Protein AF-A0A0L7LJF1-F1 (afdb_monomer_lite)

Foldseek 3Di:
DQPDDFQVVQLVLVLCLVCLPVVNVQLLVVQLQVLVVLLVVLCVVVVVVDVDDQLLLSLLLSQLQSLCCFALVDRQCCSPPPNVPRPLSVLLCQLPPDDVVLVVLVVCCVVPVPVSVVVVHDNHDVVLLVVLLCSLVVSCVVVVLAADPSSHNSSSLSCCVPVDQWGKGAGPCCVVVVDGDMDIDGNDSSNSSVVVSVSSNVRRNQSSVLSSLLVVVCVVVVVLVVVQVVQVVVVCVVVVNDDHPCCVVSRQSSVLSSQLSCLQPQVDQKDKDFACAWDADPVRDIDHGGDMDIGGLNCLSQPCVQPPVSNDRDSVCRGPPNVVSGDPPSRQSQHDDPSGNSNCVQVCVQCVCQCVCVVVVFAEDRADGQAKQQNCVVVVNDDPVVSVVVRCVVCVVDQKGWTDGRRHIDIGGDNPVVVCCCVPVVVVVNVDDPPRVNCVVPPPD

Structure (mmCIF, N/CA/C/O backbone):
data_AF-A0A0L7LJF1-F1
#
_entry.id   AF-A0A0L7LJF1-F1
#
loop_
_atom_site.group_PDB
_atom_site.id
_atom_site.type_symbol
_atom_site.label_atom_id
_atom_site.label_alt_id
_atom_site.label_comp_id
_atom_site.label_asym_id
_atom_site.label_entity_id
_atom_site.label_seq_id
_atom_site.pdbx_PDB_ins_code
_atom_site.Cartn_x
_atom_site.Cartn_y
_atom_site.Cartn_z
_atom_site.occupancy
_atom_site.B_iso_or_equiv
_atom_site.auth_seq_id
_atom_site.auth_comp_id
_atom_site.auth_asym_id
_atom_site.auth_atom_id
_atom_site.pdbx_PDB_model_num
ATOM 1 N N . MET A 1 1 ? 1.831 4.724 14.126 1.00 77.75 1 MET A N 1
ATOM 2 C CA . MET A 1 1 ? 0.663 4.077 13.488 1.00 77.75 1 MET A CA 1
ATOM 3 C C . MET A 1 1 ? 0.566 2.578 13.785 1.00 77.75 1 MET A C 1
ATOM 5 O O . MET A 1 1 ? -0.379 2.196 14.455 1.00 77.75 1 MET A O 1
ATOM 9 N N . PHE A 1 2 ? 1.486 1.717 13.327 1.00 75.62 2 PHE A N 1
ATOM 10 C CA . PHE A 1 2 ? 1.276 0.253 13.343 1.00 75.62 2 PHE A CA 1
ATOM 11 C C . PHE A 1 2 ? 1.188 -0.404 14.729 1.00 75.62 2 PHE A C 1
ATOM 13 O O . PHE A 1 2 ? 0.336 -1.263 14.937 1.00 75.62 2 PHE A O 1
ATOM 20 N N . PHE A 1 3 ? 2.010 0.032 15.686 1.00 80.12 3 PHE A N 1
ATOM 21 C CA . PHE A 1 3 ? 2.054 -0.554 17.037 1.00 80.12 3 PHE A CA 1
ATOM 22 C C . PHE A 1 3 ? 1.183 0.179 18.061 1.00 80.12 3 PHE A C 1
ATOM 24 O O . PHE A 1 3 ? 1.100 -0.228 19.216 1.00 80.12 3 PHE A O 1
ATOM 31 N N . ALA A 1 4 ? 0.526 1.267 17.654 1.00 86.62 4 ALA A N 1
ATOM 32 C CA . ALA A 1 4 ? -0.422 1.950 18.520 1.00 86.62 4 ALA A CA 1
ATOM 33 C C . ALA A 1 4 ? -1.680 1.083 18.714 1.00 86.62 4 ALA A C 1
ATOM 35 O O . ALA A 1 4 ? -2.064 0.304 17.836 1.00 86.62 4 ALA A O 1
ATOM 36 N N . HIS A 1 5 ? -2.363 1.259 19.841 1.00 87.75 5 HIS A N 1
ATOM 37 C CA . HIS A 1 5 ? -3.648 0.630 20.145 1.00 87.75 5 HIS A CA 1
ATOM 38 C C . HIS A 1 5 ? -4.641 1.681 20.653 1.00 87.75 5 HIS A C 1
ATOM 40 O O . HIS A 1 5 ? -4.250 2.814 20.942 1.00 87.75 5 HIS A O 1
ATOM 46 N N . GLY A 1 6 ? -5.922 1.312 20.717 1.00 90.62 6 GLY A N 1
ATOM 47 C CA . GLY A 1 6 ? -6.972 2.190 21.232 1.00 90.62 6 GLY A CA 1
ATOM 48 C C . GLY A 1 6 ? -7.062 3.531 20.496 1.00 90.62 6 GLY A C 1
ATOM 49 O O . GLY A 1 6 ? -6.805 3.623 19.291 1.00 90.62 6 GLY A O 1
ATOM 50 N N . ASP A 1 7 ? -7.413 4.568 21.248 1.00 92.81 7 ASP A N 1
ATOM 51 C CA . ASP A 1 7 ? -7.606 5.934 20.754 1.00 92.81 7 ASP A CA 1
ATOM 52 C C . ASP A 1 7 ? -6.354 6.489 20.069 1.00 92.81 7 ASP A C 1
ATOM 54 O O . ASP A 1 7 ? -6.448 7.044 18.976 1.00 92.81 7 ASP A O 1
ATOM 58 N N . LYS A 1 8 ? -5.160 6.219 20.615 1.00 92.12 8 LYS A N 1
ATOM 59 C CA . LYS A 1 8 ? -3.886 6.639 20.008 1.00 92.12 8 LYS A CA 1
ATOM 60 C C . LYS A 1 8 ? -3.734 6.128 18.575 1.00 92.12 8 LYS A C 1
ATOM 62 O O . LYS A 1 8 ? -3.279 6.861 17.701 1.00 92.12 8 LYS A O 1
ATOM 67 N N . TRP A 1 9 ? -4.110 4.874 18.309 1.00 92.12 9 TRP A N 1
ATOM 68 C CA . TRP A 1 9 ? -4.086 4.337 16.946 1.00 92.12 9 TRP A CA 1
ATOM 69 C C . TRP A 1 9 ? -5.087 5.049 16.039 1.00 92.12 9 TRP A C 1
ATOM 71 O O . TRP A 1 9 ? -4.730 5.409 14.917 1.00 92.12 9 TRP A O 1
ATOM 81 N N . ARG A 1 10 ? -6.318 5.251 16.520 1.00 89.38 10 ARG A N 1
ATOM 82 C CA . ARG A 1 10 ? -7.398 5.835 15.722 1.00 89.38 10 ARG A CA 1
ATOM 83 C C . ARG A 1 10 ? -7.093 7.278 15.332 1.00 89.38 10 ARG A C 1
ATOM 85 O O . ARG A 1 10 ? -7.165 7.589 14.146 1.00 89.38 10 ARG A O 1
ATOM 92 N N . ILE A 1 11 ? -6.653 8.100 16.284 1.00 90.88 11 ILE A N 1
ATOM 93 C CA . ILE A 1 11 ? -6.269 9.499 16.050 1.00 90.88 11 ILE A CA 1
ATOM 94 C C . ILE A 1 11 ? -5.137 9.576 15.018 1.00 90.88 11 ILE A C 1
ATOM 96 O O . ILE A 1 11 ? -5.260 10.265 14.007 1.00 90.88 11 ILE A O 1
ATOM 100 N N . VAL A 1 12 ? -4.054 8.813 15.217 1.00 89.50 12 VAL A N 1
ATOM 101 C CA . VAL A 1 12 ? -2.908 8.804 14.291 1.00 89.50 12 VAL A CA 1
ATOM 102 C C . VAL A 1 12 ? -3.319 8.309 12.901 1.00 89.50 12 VAL A C 1
ATOM 104 O O . VAL A 1 12 ? -2.893 8.869 11.894 1.00 89.50 12 VAL A O 1
ATOM 107 N N . ARG A 1 13 ? -4.166 7.274 12.810 1.00 87.62 13 ARG A N 1
ATOM 108 C CA . ARG A 1 13 ? -4.656 6.753 11.526 1.00 87.62 13 ARG A CA 1
ATOM 109 C C . ARG A 1 13 ? -5.503 7.784 10.782 1.00 87.62 13 ARG A C 1
ATOM 111 O O . ARG A 1 13 ? -5.317 7.941 9.576 1.00 87.62 13 ARG A O 1
ATOM 118 N N . GLN A 1 14 ? -6.406 8.471 11.476 1.00 86.38 14 GLN A N 1
ATOM 119 C CA . GLN A 1 14 ? -7.273 9.487 10.878 1.00 86.38 14 GLN A CA 1
ATOM 120 C C . GLN A 1 14 ? -6.470 10.680 10.359 1.00 86.38 14 GLN A C 1
ATOM 122 O O . GLN A 1 14 ? -6.661 11.071 9.214 1.00 86.38 14 GLN A O 1
ATOM 127 N N . ASN A 1 15 ? -5.508 11.176 11.139 1.00 86.38 15 ASN A N 1
ATOM 128 C CA . ASN A 1 15 ? -4.699 12.337 10.762 1.00 86.38 15 ASN A CA 1
ATOM 129 C C . ASN A 1 15 ? -3.681 12.043 9.644 1.00 86.38 15 ASN A C 1
ATOM 131 O O . ASN A 1 15 ? -3.323 12.937 8.885 1.00 86.38 15 ASN A O 1
ATOM 135 N N . LEU A 1 16 ? -3.250 10.786 9.480 1.00 85.31 16 LEU A N 1
ATOM 136 C CA . LEU A 1 16 ? -2.343 10.386 8.393 1.00 85.31 16 LEU A CA 1
ATOM 137 C C . LEU A 1 16 ? -3.064 9.957 7.105 1.00 85.31 16 LEU A C 1
ATOM 139 O O . LEU A 1 16 ? -2.449 9.922 6.043 1.00 85.31 16 LEU A O 1
ATOM 143 N N . THR A 1 17 ? -4.356 9.630 7.168 1.00 83.31 17 THR A N 1
ATOM 144 C CA . THR A 1 17 ? -5.139 9.181 6.001 1.00 83.31 17 THR A CA 1
ATOM 145 C C . THR A 1 17 ? -5.155 10.192 4.839 1.00 83.31 17 THR A C 1
ATOM 147 O O . THR A 1 17 ? -4.962 9.761 3.699 1.00 83.31 17 THR A O 1
ATOM 150 N N . PRO A 1 18 ? -5.315 11.513 5.069 1.00 79.50 18 PRO A N 1
ATOM 151 C CA . PRO A 1 18 ? -5.347 12.504 3.992 1.00 79.50 18 PRO A CA 1
ATOM 152 C C . PRO A 1 18 ? -4.085 12.566 3.124 1.00 79.50 18 PRO A C 1
ATOM 154 O O . PRO A 1 18 ? -4.165 13.041 1.994 1.00 79.50 18 PRO A O 1
ATOM 157 N N . LEU A 1 19 ? -2.932 12.081 3.596 1.00 77.94 19 LEU A N 1
ATOM 158 C CA . LEU A 1 19 ? -1.703 12.049 2.791 1.00 77.94 19 LEU A CA 1
ATOM 159 C C . LEU A 1 19 ? -1.773 11.083 1.621 1.00 77.94 19 LEU A C 1
ATOM 161 O O . LEU A 1 19 ? -1.169 11.320 0.580 1.00 77.94 19 LEU A O 1
ATOM 165 N N . PHE A 1 20 ? -2.533 10.008 1.782 1.00 78.62 20 PHE A N 1
ATOM 166 C CA . PHE A 1 20 ? -2.641 8.963 0.776 1.00 78.62 20 PHE A CA 1
ATOM 167 C C . PHE A 1 20 ? -3.839 9.180 -0.144 1.00 78.62 20 PHE A C 1
ATOM 169 O O . PHE A 1 20 ? -4.179 8.270 -0.889 1.00 78.62 20 PHE A O 1
ATOM 176 N N . SER A 1 21 ? -4.446 10.384 -0.116 1.00 74.12 21 SER A N 1
ATOM 177 C CA . SER A 1 21 ? -5.487 10.848 -1.049 1.00 74.12 21 SER A CA 1
ATOM 178 C C . SER A 1 21 ? -5.090 10.594 -2.504 1.00 74.12 21 SER A C 1
ATOM 180 O O . SER A 1 21 ? -3.947 10.835 -2.869 1.00 74.12 21 SER A O 1
ATOM 182 N N . SER A 1 22 ? -6.002 10.178 -3.388 1.00 68.62 22 SER A N 1
ATOM 183 C CA . SER A 1 22 ? -5.636 10.032 -4.806 1.00 68.62 22 SER A CA 1
ATOM 184 C C . SER A 1 22 ? -5.290 11.353 -5.472 1.00 68.62 22 SER A C 1
ATOM 186 O O . SER A 1 22 ? -4.488 11.361 -6.401 1.00 68.62 22 SER A O 1
ATOM 188 N N . ALA A 1 23 ? -5.818 12.471 -4.969 1.00 73.12 23 ALA A N 1
ATOM 189 C CA . ALA A 1 23 ? -5.362 13.789 -5.391 1.00 73.12 23 ALA A CA 1
ATOM 190 C C . ALA A 1 23 ? -3.887 13.998 -5.009 1.00 73.12 23 ALA A C 1
ATOM 192 O O . ALA A 1 23 ? -3.108 14.458 -5.840 1.00 73.12 23 ALA A O 1
ATOM 193 N N . ARG A 1 24 ? -3.493 13.582 -3.795 1.00 77.00 24 ARG A N 1
ATOM 194 C CA . ARG A 1 24 ? -2.100 13.620 -3.324 1.00 77.00 24 ARG A CA 1
ATOM 195 C C . ARG A 1 24 ? -1.207 12.638 -4.082 1.00 77.00 24 ARG A C 1
ATOM 197 O O . ARG A 1 24 ? -0.147 13.023 -4.558 1.00 77.00 24 ARG A O 1
ATOM 204 N N . MET A 1 25 ? -1.643 11.398 -4.285 1.00 79.31 25 MET A N 1
ATOM 205 C CA . MET A 1 25 ? -0.896 10.410 -5.072 1.00 79.31 25 MET A CA 1
ATOM 206 C C . MET A 1 25 ? -0.689 10.884 -6.513 1.00 79.31 25 MET A C 1
ATOM 208 O O . MET A 1 25 ? 0.407 10.753 -7.050 1.00 79.31 25 MET A O 1
ATOM 212 N N . LYS A 1 26 ? -1.709 11.499 -7.126 1.00 80.38 26 LYS A N 1
ATOM 213 C CA . LYS A 1 26 ? -1.591 12.104 -8.455 1.00 80.38 26 LYS A CA 1
ATOM 214 C C . LYS A 1 26 ? -0.632 13.293 -8.458 1.00 80.38 26 LYS A C 1
ATOM 216 O O . LYS A 1 26 ? 0.182 13.391 -9.371 1.00 80.38 26 LYS A O 1
ATOM 221 N N . SER A 1 27 ? -0.691 14.175 -7.456 1.00 80.19 27 SER A N 1
ATOM 222 C CA . SER A 1 27 ? 0.229 15.315 -7.375 1.00 80.19 27 SER A CA 1
ATOM 223 C C . SER A 1 27 ? 1.678 14.873 -7.170 1.00 80.19 27 SER A C 1
ATOM 225 O O . SER A 1 27 ? 2.575 15.491 -7.731 1.00 80.19 27 SER A O 1
ATOM 227 N N . MET A 1 28 ? 1.916 13.783 -6.435 1.00 84.06 28 MET A N 1
ATOM 228 C CA . MET A 1 28 ? 3.251 13.215 -6.201 1.00 84.06 28 MET A CA 1
ATOM 229 C C . MET A 1 28 ? 3.749 12.305 -7.333 1.00 84.06 28 MET A C 1
ATOM 231 O O . MET A 1 28 ? 4.918 11.935 -7.334 1.00 84.06 28 MET A O 1
ATOM 235 N N . PHE A 1 29 ? 2.914 11.952 -8.316 1.00 85.12 29 PHE A N 1
ATOM 236 C CA . PHE A 1 29 ? 3.277 10.970 -9.345 1.00 85.12 29 PHE A CA 1
ATOM 237 C C . PHE A 1 29 ? 4.533 11.346 -10.139 1.00 85.12 29 PHE A C 1
ATOM 239 O O . PHE A 1 29 ? 5.334 10.477 -10.465 1.00 85.12 29 PHE A O 1
ATOM 246 N N . HIS A 1 30 ? 4.749 12.637 -10.398 1.00 88.00 30 HIS A N 1
ATOM 247 C CA . HIS A 1 30 ? 5.948 13.122 -11.087 1.00 88.00 30 HIS A CA 1
ATOM 248 C C . HIS A 1 30 ? 7.256 12.753 -10.354 1.00 88.00 30 HIS A C 1
ATOM 250 O O . HIS A 1 30 ? 8.294 12.590 -10.989 1.00 88.00 30 HIS A O 1
ATOM 256 N N . LEU A 1 31 ? 7.216 12.581 -9.027 1.00 90.62 31 LEU A N 1
ATOM 257 C CA . LEU A 1 31 ? 8.359 12.129 -8.231 1.00 90.62 31 LEU A CA 1
ATOM 258 C C . LEU A 1 31 ? 8.635 10.642 -8.461 1.00 90.62 31 LEU A C 1
ATOM 260 O O . LEU A 1 31 ? 9.781 10.261 -8.674 1.00 90.62 31 LEU A O 1
ATOM 264 N N . ILE A 1 32 ? 7.581 9.821 -8.483 1.00 90.12 32 ILE A N 1
ATOM 265 C CA . ILE A 1 32 ? 7.665 8.386 -8.796 1.00 90.12 32 ILE A CA 1
ATOM 266 C C . ILE A 1 32 ? 8.173 8.194 -10.228 1.00 90.12 32 ILE A C 1
ATOM 268 O O . ILE A 1 32 ? 9.034 7.355 -10.473 1.00 90.12 32 ILE A O 1
ATOM 272 N N . GLN A 1 33 ? 7.684 9.013 -11.162 1.00 89.94 33 GLN A N 1
ATOM 273 C CA . GLN A 1 33 ? 8.148 9.043 -12.544 1.00 89.94 33 GLN A CA 1
ATOM 274 C C . GLN A 1 33 ? 9.639 9.390 -12.635 1.00 89.94 33 GLN A C 1
ATOM 276 O O . GLN A 1 33 ? 10.377 8.688 -13.316 1.00 89.94 33 GLN A O 1
ATOM 281 N N . LYS A 1 34 ? 10.105 10.428 -11.924 1.00 92.88 34 LYS A N 1
ATOM 282 C CA . LYS A 1 34 ? 11.537 10.759 -11.859 1.00 92.88 34 LYS A CA 1
ATOM 283 C C . LYS A 1 34 ? 12.355 9.565 -11.355 1.00 92.88 34 LYS A C 1
ATOM 285 O O . LYS A 1 34 ? 13.365 9.226 -11.961 1.00 92.88 34 LYS A O 1
ATOM 290 N N . CYS A 1 35 ? 11.904 8.906 -10.286 1.00 94.12 35 CYS A N 1
ATOM 291 C CA . CYS A 1 35 ? 12.561 7.708 -9.765 1.00 94.12 35 CYS A CA 1
ATOM 292 C C . CYS A 1 35 ? 12.559 6.547 -10.771 1.00 94.12 35 CYS A C 1
ATOM 294 O O . CYS A 1 35 ? 13.517 5.784 -10.776 1.00 94.12 35 CYS A O 1
ATOM 296 N N . ALA A 1 36 ? 11.522 6.411 -11.606 1.00 93.38 36 ALA A N 1
ATOM 297 C CA . ALA A 1 36 ? 11.439 5.380 -12.642 1.00 93.38 36 ALA A CA 1
ATOM 298 C C . ALA A 1 36 ? 12.429 5.630 -13.792 1.00 93.38 36 ALA A C 1
ATOM 300 O O . ALA A 1 36 ? 13.086 4.698 -14.229 1.00 93.38 36 ALA A O 1
ATOM 301 N N . TYR A 1 37 ? 12.628 6.879 -14.218 1.00 93.44 37 TYR A N 1
ATOM 302 C CA . TYR A 1 37 ? 13.662 7.185 -15.217 1.00 93.44 37 TYR A CA 1
ATOM 303 C C . TYR A 1 37 ? 15.078 6.971 -14.668 1.00 93.44 37 TYR A C 1
ATOM 305 O O . TYR A 1 37 ? 15.926 6.397 -15.340 1.00 93.44 37 TYR A O 1
ATOM 313 N N . MET A 1 38 ? 15.321 7.325 -13.401 1.00 94.44 38 MET A N 1
ATOM 314 C CA . MET A 1 38 ? 16.581 6.967 -12.730 1.00 94.44 38 MET A CA 1
ATOM 315 C C . MET A 1 38 ? 16.778 5.445 -12.631 1.00 94.44 38 MET A C 1
ATOM 317 O O . MET A 1 38 ? 17.912 4.965 -12.634 1.00 94.44 38 MET A O 1
ATOM 321 N N . PHE A 1 39 ? 15.682 4.691 -12.527 1.00 95.06 39 PHE A N 1
ATOM 322 C CA . PHE A 1 39 ? 15.709 3.234 -12.511 1.00 95.06 39 PHE A CA 1
ATOM 323 C C . PHE A 1 39 ? 16.122 2.659 -13.866 1.00 95.06 39 PHE A C 1
ATOM 325 O O . PHE A 1 39 ? 16.923 1.729 -13.898 1.00 95.06 39 PHE A O 1
ATOM 332 N N . GLU A 1 40 ? 15.627 3.224 -14.969 1.00 92.94 40 GLU A N 1
ATOM 333 C CA . GLU A 1 40 ? 16.041 2.858 -16.331 1.00 92.94 40 GLU A CA 1
ATOM 334 C C . GLU A 1 40 ? 17.552 3.060 -16.520 1.00 92.94 40 GLU A C 1
ATOM 336 O O . GLU A 1 40 ? 18.251 2.118 -16.890 1.00 92.94 40 GLU A O 1
ATOM 341 N N . ASP A 1 41 ? 18.080 4.228 -16.137 1.00 93.19 41 ASP A N 1
ATOM 342 C CA . ASP A 1 41 ? 19.521 4.514 -16.198 1.00 93.19 41 ASP A CA 1
ATOM 343 C C . ASP A 1 41 ? 20.353 3.520 -15.365 1.00 93.19 41 ASP A C 1
ATOM 345 O O . ASP A 1 41 ? 21.435 3.078 -15.769 1.00 93.19 41 ASP A O 1
ATOM 349 N N . MET A 1 42 ? 19.858 3.160 -14.175 1.00 93.81 42 MET A N 1
ATOM 350 C CA . MET A 1 42 ? 20.502 2.165 -13.318 1.00 93.81 42 MET A CA 1
ATOM 351 C C . MET A 1 42 ? 20.480 0.779 -13.972 1.00 93.81 42 MET A C 1
ATOM 353 O O . MET A 1 42 ? 21.502 0.097 -13.969 1.00 93.81 42 MET A O 1
ATOM 357 N N . MET A 1 43 ? 19.351 0.364 -14.549 1.00 92.94 43 MET A N 1
ATOM 358 C CA . MET A 1 43 ? 19.218 -0.918 -15.244 1.00 92.94 43 MET A CA 1
ATOM 359 C C . MET A 1 43 ? 20.171 -1.021 -16.438 1.00 92.94 43 MET A C 1
ATOM 361 O O . MET A 1 43 ? 20.862 -2.032 -16.574 1.00 92.94 43 MET A O 1
ATOM 365 N N . ASP A 1 44 ? 20.273 0.026 -17.256 1.00 92.38 44 ASP A N 1
ATOM 366 C CA . ASP A 1 44 ? 21.199 0.090 -18.393 1.00 92.38 44 ASP A CA 1
ATOM 367 C C . ASP A 1 44 ? 22.660 -0.069 -17.970 1.00 92.38 44 ASP A C 1
ATOM 369 O O . ASP A 1 44 ? 23.471 -0.658 -18.688 1.00 92.38 44 ASP A O 1
ATOM 373 N N . TYR A 1 45 ? 23.019 0.457 -16.801 1.00 90.88 45 TYR A N 1
ATOM 374 C CA . TYR A 1 45 ? 24.356 0.296 -16.248 1.00 90.88 45 TYR A CA 1
ATOM 375 C C . TYR A 1 45 ? 24.585 -1.116 -15.692 1.00 90.88 45 TYR A C 1
ATOM 377 O O . TYR A 1 45 ? 25.550 -1.775 -16.075 1.00 90.88 45 TYR A O 1
ATOM 385 N N . GLU A 1 46 ? 23.707 -1.598 -14.809 1.00 90.62 46 GLU A N 1
ATOM 386 C CA . GLU A 1 46 ? 23.863 -2.892 -14.126 1.00 90.62 46 GLU A CA 1
ATOM 387 C C . GLU A 1 46 ? 23.880 -4.061 -15.129 1.00 90.62 46 GLU A C 1
ATOM 389 O O . GLU A 1 46 ? 24.695 -4.975 -15.003 1.00 90.62 46 GLU A O 1
ATOM 394 N N . THR A 1 47 ? 23.056 -3.991 -16.183 1.00 91.19 47 THR A N 1
ATOM 395 C CA . THR A 1 47 ? 23.010 -5.000 -17.261 1.00 91.19 47 THR A CA 1
ATOM 396 C C . THR A 1 47 ? 24.264 -5.034 -18.133 1.00 91.19 47 THR A C 1
ATOM 398 O O . THR A 1 47 ? 24.571 -6.075 -18.708 1.00 91.19 47 THR A O 1
ATOM 401 N N . ARG A 1 48 ? 25.039 -3.942 -18.209 1.00 92.88 48 ARG A N 1
ATOM 402 C CA . ARG A 1 48 ? 26.362 -3.943 -18.865 1.00 92.88 48 ARG A CA 1
ATOM 403 C C . ARG A 1 48 ? 27.444 -4.568 -17.991 1.00 92.88 48 ARG A C 1
ATOM 405 O O . ARG A 1 48 ? 28.431 -5.070 -18.520 1.00 92.88 48 ARG A O 1
ATOM 412 N N . MET A 1 49 ? 27.282 -4.501 -16.671 1.00 90.12 49 MET A N 1
ATOM 413 C CA . MET A 1 49 ? 28.269 -4.993 -15.709 1.00 90.12 49 MET A CA 1
ATOM 414 C C . MET A 1 49 ? 28.121 -6.492 -15.441 1.00 90.12 49 MET A C 1
ATOM 416 O O . MET A 1 49 ? 29.121 -7.179 -15.242 1.00 90.12 49 MET A O 1
ATOM 420 N N . SER A 1 50 ? 26.888 -7.003 -15.418 1.00 91.19 50 SER A N 1
ATOM 421 C CA . SER A 1 50 ? 26.604 -8.405 -15.121 1.00 91.19 50 SER A CA 1
ATOM 422 C C . SER A 1 50 ? 25.340 -8.890 -15.825 1.00 91.19 50 SER A C 1
ATOM 424 O O . SER A 1 50 ? 24.309 -8.222 -15.824 1.00 91.19 50 SER A O 1
ATOM 426 N N . ASN A 1 51 ? 25.389 -10.125 -16.327 1.00 88.94 51 ASN A N 1
ATOM 427 C CA . ASN A 1 51 ? 24.213 -10.837 -16.840 1.00 88.94 51 ASN A CA 1
ATOM 428 C C . ASN A 1 51 ? 23.330 -11.417 -15.718 1.00 88.94 51 ASN A C 1
ATOM 430 O O . ASN A 1 51 ? 22.259 -11.957 -15.985 1.00 88.94 51 ASN A O 1
ATOM 434 N N . VAL A 1 52 ? 23.781 -11.340 -14.463 1.00 91.69 52 VAL A N 1
ATOM 435 C CA . VAL A 1 52 ? 23.051 -11.799 -13.277 1.00 91.69 52 VAL A CA 1
ATOM 436 C C . VAL A 1 52 ? 22.833 -10.610 -12.357 1.00 91.69 52 VAL A C 1
ATOM 438 O O . VAL A 1 52 ? 23.796 -10.034 -11.847 1.00 91.69 52 VAL A O 1
ATOM 441 N N . ILE A 1 53 ? 21.568 -10.256 -12.135 1.00 89.69 53 ILE A N 1
ATOM 442 C CA . ILE A 1 53 ? 21.195 -9.077 -11.354 1.00 89.69 53 ILE A CA 1
ATOM 443 C C . ILE A 1 53 ? 20.177 -9.461 -10.284 1.00 89.69 53 ILE A C 1
ATOM 445 O O . ILE A 1 53 ? 19.197 -10.161 -10.541 1.00 89.69 53 ILE A O 1
ATOM 449 N N . GLY A 1 54 ? 20.400 -8.985 -9.060 1.00 91.06 54 GLY A N 1
ATOM 450 C CA . GLY A 1 54 ? 19.479 -9.197 -7.949 1.00 91.06 54 GLY A CA 1
ATOM 451 C C . GLY A 1 54 ? 18.223 -8.337 -8.088 1.00 91.06 54 GLY A C 1
ATOM 452 O O . GLY A 1 54 ? 18.241 -7.165 -7.712 1.00 91.06 54 GLY A O 1
ATOM 453 N N . ALA A 1 55 ? 17.114 -8.922 -8.553 1.00 92.50 55 ALA A N 1
ATOM 454 C CA . ALA A 1 55 ? 15.835 -8.218 -8.717 1.00 92.50 55 ALA A CA 1
ATOM 455 C C . ALA A 1 55 ? 15.373 -7.518 -7.426 1.00 92.50 55 ALA A C 1
ATOM 457 O O . ALA A 1 55 ? 14.972 -6.356 -7.449 1.00 92.50 55 ALA A O 1
ATOM 458 N N . LYS A 1 56 ? 15.500 -8.190 -6.274 1.00 90.75 56 LYS A N 1
ATOM 459 C CA . LYS A 1 56 ? 15.172 -7.604 -4.968 1.00 90.75 56 LYS A CA 1
ATOM 460 C C . LYS A 1 56 ? 16.050 -6.391 -4.643 1.00 90.75 56 LYS A C 1
ATOM 462 O O . LYS A 1 56 ? 15.522 -5.373 -4.212 1.00 90.75 56 LYS A O 1
ATOM 467 N N . THR A 1 57 ? 17.355 -6.463 -4.900 1.00 90.75 57 THR A N 1
ATOM 468 C CA . THR A 1 57 ? 18.298 -5.356 -4.667 1.00 90.75 57 THR A CA 1
ATOM 469 C C . THR A 1 57 ? 17.936 -4.122 -5.493 1.00 90.75 57 THR A C 1
ATOM 471 O O . THR A 1 57 ? 17.880 -3.014 -4.957 1.00 90.75 57 THR A O 1
ATOM 474 N N . LEU A 1 58 ? 17.630 -4.316 -6.779 1.00 92.88 58 LEU A N 1
ATOM 475 C CA . LEU A 1 58 ? 17.181 -3.250 -7.677 1.00 92.88 58 LEU A CA 1
ATOM 476 C C . LEU A 1 58 ? 15.886 -2.600 -7.174 1.00 92.88 58 LEU A C 1
ATOM 478 O O . LEU A 1 58 ? 15.803 -1.377 -7.053 1.00 92.88 58 LEU A O 1
ATOM 482 N N . MET A 1 59 ? 14.893 -3.422 -6.826 1.00 95.00 59 MET A N 1
ATOM 483 C CA . MET A 1 59 ? 13.598 -2.947 -6.337 1.00 95.00 59 MET A CA 1
ATOM 484 C C . MET A 1 59 ? 13.708 -2.244 -4.980 1.00 95.00 59 MET A C 1
ATOM 486 O O . MET A 1 59 ? 13.003 -1.263 -4.745 1.00 95.00 59 MET A O 1
ATOM 490 N N . THR A 1 60 ? 14.607 -2.682 -4.096 1.00 93.69 60 THR A N 1
ATOM 491 C CA . THR A 1 60 ? 14.880 -2.000 -2.822 1.00 93.69 60 THR A CA 1
ATOM 492 C C . THR A 1 60 ? 15.429 -0.594 -3.056 1.00 93.69 60 THR A C 1
ATOM 494 O O . THR A 1 60 ? 14.912 0.344 -2.457 1.00 93.69 60 THR A O 1
ATOM 497 N N . ARG A 1 61 ? 16.399 -0.410 -3.964 1.00 93.88 61 ARG A N 1
ATOM 498 C CA . ARG A 1 61 ? 16.931 0.926 -4.310 1.00 93.88 61 ARG A CA 1
ATOM 499 C C . ARG A 1 61 ? 15.840 1.818 -4.913 1.00 93.88 61 ARG A C 1
ATOM 501 O O . ARG A 1 61 ? 15.600 2.922 -4.437 1.00 93.88 61 ARG A O 1
ATOM 508 N N . TYR A 1 62 ? 15.100 1.305 -5.894 1.00 95.06 62 TYR A N 1
ATOM 509 C CA . TYR A 1 62 ? 14.000 2.039 -6.527 1.00 95.06 62 TYR A CA 1
ATOM 510 C C . TYR A 1 62 ? 12.937 2.517 -5.524 1.00 95.06 62 TYR A C 1
ATOM 512 O O . TYR A 1 62 ? 12.604 3.699 -5.447 1.00 95.06 62 TYR A O 1
ATOM 520 N N . THR A 1 63 ? 12.404 1.594 -4.723 1.00 94.56 63 THR A N 1
ATOM 521 C CA . THR A 1 63 ? 11.319 1.901 -3.781 1.00 94.56 63 THR A CA 1
ATOM 522 C C . THR A 1 63 ? 11.780 2.783 -2.622 1.00 94.56 63 THR A C 1
ATOM 524 O O . THR A 1 63 ? 10.984 3.581 -2.121 1.00 94.56 63 THR A O 1
ATOM 527 N N . MET A 1 64 ? 13.055 2.691 -2.226 1.00 94.62 64 MET A N 1
ATOM 528 C CA . MET A 1 64 ? 13.653 3.559 -1.213 1.00 94.62 64 MET A CA 1
ATOM 529 C C . MET A 1 64 ? 13.751 5.006 -1.706 1.00 94.62 64 MET A C 1
ATOM 531 O O . MET A 1 64 ? 13.339 5.918 -0.988 1.00 94.62 64 MET A O 1
ATOM 535 N N . ASP A 1 65 ? 14.186 5.230 -2.948 1.00 94.06 65 ASP A N 1
ATOM 536 C CA . ASP A 1 65 ? 14.150 6.565 -3.559 1.00 94.06 65 ASP A CA 1
ATOM 537 C C . ASP A 1 65 ? 12.713 7.097 -3.683 1.00 94.06 65 ASP A C 1
ATOM 539 O O . ASP A 1 65 ? 12.458 8.255 -3.339 1.00 94.06 65 ASP A O 1
ATOM 543 N N . CYS A 1 66 ? 11.755 6.257 -4.095 1.00 92.44 66 CYS A N 1
ATOM 544 C CA . CYS A 1 66 ? 10.345 6.641 -4.195 1.00 92.44 66 CYS A CA 1
ATOM 545 C C . CYS A 1 66 ? 9.778 7.128 -2.855 1.00 92.44 66 CYS A C 1
ATOM 547 O O . CYS A 1 66 ? 9.195 8.215 -2.801 1.00 92.44 66 CYS A O 1
ATOM 549 N N . ILE A 1 67 ? 9.944 6.359 -1.768 1.00 91.38 67 ILE A N 1
ATOM 550 C CA . ILE A 1 67 ? 9.417 6.762 -0.456 1.00 91.38 67 ILE A CA 1
ATOM 551 C C . ILE A 1 67 ? 10.151 7.989 0.087 1.00 91.38 67 ILE A C 1
ATOM 553 O O . ILE A 1 67 ? 9.506 8.878 0.638 1.00 91.38 67 ILE A O 1
ATOM 557 N N . CYS A 1 68 ? 11.466 8.102 -0.118 1.00 91.88 68 CYS A N 1
ATOM 558 C CA . CYS A 1 68 ? 12.218 9.267 0.337 1.00 91.88 68 CYS A CA 1
ATOM 559 C C . CYS A 1 68 ? 11.812 10.550 -0.390 1.00 91.88 68 CYS A C 1
ATOM 561 O O . CYS A 1 68 ? 11.604 11.586 0.247 1.00 91.88 68 CYS A O 1
ATOM 563 N N . SER A 1 69 ? 11.604 10.466 -1.700 1.00 90.69 69 SER A N 1
ATOM 564 C CA . SER A 1 69 ? 11.170 11.598 -2.512 1.00 90.69 69 SER A CA 1
ATOM 565 C C . SER A 1 69 ? 9.723 12.004 -2.209 1.00 90.69 69 SER A C 1
ATOM 567 O O . SER A 1 69 ? 9.437 13.193 -2.032 1.00 90.69 69 SER A O 1
ATOM 569 N N . CYS A 1 70 ? 8.811 11.030 -2.095 1.00 87.00 70 CYS A N 1
ATOM 570 C CA . CYS A 1 70 ? 7.380 11.286 -1.901 1.00 87.00 70 CYS A CA 1
ATOM 571 C C . CYS A 1 70 ? 7.014 11.638 -0.455 1.00 87.00 70 CYS A C 1
ATOM 573 O O . CYS A 1 70 ? 6.195 12.525 -0.241 1.00 87.00 70 CYS A O 1
ATOM 575 N N . ALA A 1 71 ? 7.585 10.955 0.541 1.00 85.62 71 ALA A N 1
ATOM 576 C CA . ALA A 1 71 ? 7.256 11.199 1.944 1.00 85.62 71 ALA A CA 1
ATOM 577 C C . ALA A 1 71 ? 8.139 12.295 2.553 1.00 85.62 71 ALA A C 1
ATOM 579 O O . ALA A 1 71 ? 7.631 13.225 3.177 1.00 85.62 71 ALA A O 1
ATOM 580 N N . PHE A 1 72 ? 9.458 12.208 2.369 1.00 87.75 72 PHE A N 1
ATOM 581 C CA . PHE A 1 72 ? 10.396 13.113 3.042 1.00 87.75 72 PHE A CA 1
ATOM 582 C C . PHE A 1 72 ? 10.779 14.335 2.202 1.00 87.75 72 PHE A C 1
ATOM 584 O O . PHE A 1 72 ? 11.345 15.290 2.730 1.00 87.75 72 PHE A O 1
ATOM 591 N N . GLY A 1 73 ? 10.469 14.331 0.903 1.00 86.50 73 GLY A N 1
ATOM 592 C CA . GLY A 1 73 ? 10.917 15.376 -0.012 1.00 86.50 73 GLY A CA 1
ATOM 593 C C . GLY A 1 73 ? 12.439 15.423 -0.143 1.00 86.50 73 GLY A C 1
ATOM 594 O O . GLY A 1 73 ? 12.992 16.501 -0.344 1.00 86.50 73 GLY A O 1
ATOM 595 N N . VAL A 1 74 ? 13.103 14.272 0.007 1.00 88.69 74 VAL A N 1
ATOM 596 C CA . VAL A 1 74 ? 14.563 14.132 -0.036 1.00 88.69 74 VAL A CA 1
ATOM 597 C C . VAL A 1 74 ? 14.965 13.246 -1.206 1.00 88.69 74 VAL A C 1
ATOM 599 O O . VAL A 1 74 ? 14.411 12.165 -1.408 1.00 88.69 74 VAL A O 1
ATOM 602 N N . GLU A 1 75 ? 15.973 13.684 -1.954 1.00 89.19 75 GLU A N 1
ATOM 603 C CA . GLU A 1 75 ? 16.613 12.869 -2.984 1.00 89.19 75 GLU A CA 1
ATOM 604 C C . GLU A 1 75 ? 17.616 11.921 -2.324 1.00 89.19 75 GLU A C 1
ATOM 606 O O . GLU A 1 75 ? 18.759 12.285 -2.050 1.00 89.19 75 GLU A O 1
ATOM 611 N N . ALA A 1 76 ? 17.165 10.702 -2.018 1.00 90.81 76 ALA A N 1
ATOM 612 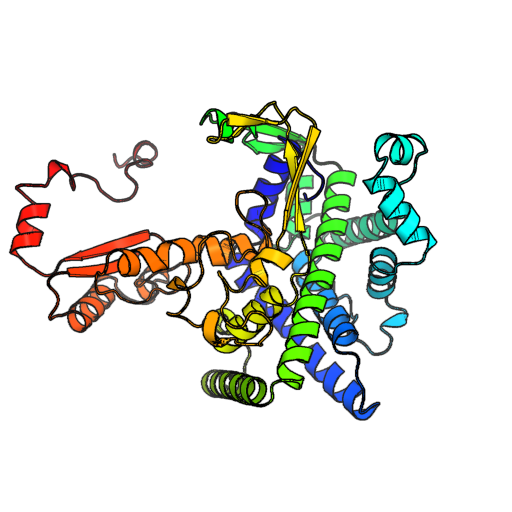C CA . ALA A 1 76 ? 17.997 9.724 -1.326 1.00 90.81 76 ALA A CA 1
ATOM 613 C C . ALA A 1 76 ? 19.157 9.212 -2.191 1.00 90.81 76 ALA A C 1
ATOM 615 O O . ALA A 1 76 ? 20.186 8.849 -1.631 1.00 90.81 76 ALA A O 1
ATOM 616 N N . ASN A 1 77 ? 19.044 9.246 -3.525 1.00 92.06 77 ASN A N 1
ATOM 617 C CA . ASN A 1 77 ? 20.090 8.834 -4.470 1.00 92.06 77 ASN A CA 1
ATOM 618 C C . ASN A 1 77 ? 20.595 7.399 -4.231 1.00 92.06 77 ASN A C 1
ATOM 620 O O . ASN A 1 77 ? 21.777 7.092 -4.399 1.00 92.06 77 ASN A O 1
ATOM 624 N N . THR A 1 78 ? 19.702 6.500 -3.825 1.00 92.69 78 THR A N 1
ATOM 625 C CA . THR A 1 78 ? 20.024 5.088 -3.571 1.00 92.69 78 THR A CA 1
ATOM 626 C C . THR A 1 78 ? 20.202 4.300 -4.867 1.00 92.69 78 THR A C 1
ATOM 628 O O . THR A 1 78 ? 20.870 3.268 -4.878 1.00 92.69 78 THR A O 1
ATOM 631 N N . GLN A 1 79 ? 19.696 4.813 -5.990 1.00 93.31 79 GLN A N 1
ATOM 632 C CA . GLN A 1 79 ? 19.928 4.264 -7.331 1.00 93.31 79 GLN A CA 1
ATOM 633 C C . GLN A 1 79 ? 21.274 4.691 -7.949 1.00 93.31 79 GLN A C 1
ATOM 635 O O . GLN A 1 79 ? 21.671 4.175 -8.989 1.00 93.31 79 GLN A O 1
ATOM 640 N N . ALA A 1 80 ? 22.040 5.573 -7.296 1.00 89.12 80 ALA A N 1
ATOM 641 C CA . ALA A 1 80 ? 23.373 5.964 -7.758 1.00 89.12 80 ALA A CA 1
ATOM 642 C C . ALA A 1 80 ? 24.412 4.838 -7.582 1.00 89.12 80 ALA A C 1
ATOM 644 O O . ALA A 1 80 ? 24.225 3.912 -6.793 1.00 89.12 80 ALA A O 1
ATOM 645 N N . ARG A 1 81 ? 25.551 4.943 -8.283 1.00 82.75 81 ARG A N 1
ATOM 646 C CA . ARG A 1 81 ? 26.596 3.897 -8.365 1.00 82.75 81 ARG A CA 1
ATOM 647 C C . ARG A 1 81 ? 27.190 3.467 -7.012 1.00 82.75 81 ARG A C 1
ATOM 649 O O . ARG A 1 81 ? 27.537 2.308 -6.851 1.00 82.75 81 ARG A O 1
ATOM 656 N N . ASN A 1 82 ? 27.268 4.369 -6.028 1.00 78.00 82 ASN A N 1
ATOM 657 C CA . ASN A 1 82 ? 27.829 4.100 -4.691 1.00 78.00 82 ASN A CA 1
ATOM 658 C C . ASN A 1 82 ? 26.738 3.842 -3.634 1.00 78.00 82 ASN A C 1
ATOM 660 O O . ASN A 1 82 ? 26.814 4.348 -2.512 1.00 78.00 82 ASN A O 1
ATOM 664 N N . ALA A 1 83 ? 25.707 3.075 -3.996 1.00 78.69 83 ALA A N 1
ATOM 665 C CA . ALA A 1 83 ? 24.545 2.825 -3.144 1.00 78.69 83 ALA A CA 1
ATOM 666 C C . ALA A 1 83 ? 24.893 2.171 -1.795 1.00 78.69 83 ALA A C 1
ATOM 668 O O . ALA A 1 83 ? 24.190 2.401 -0.817 1.00 78.69 83 ALA A O 1
ATOM 669 N N . GLU A 1 84 ? 25.974 1.394 -1.716 1.00 78.88 84 GLU A N 1
ATOM 670 C CA . GLU A 1 84 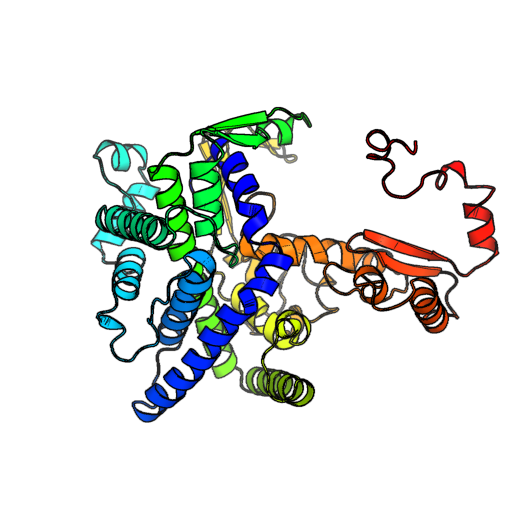? 26.386 0.683 -0.495 1.00 78.88 84 GLU A CA 1
ATOM 671 C C . GLU A 1 84 ? 26.801 1.625 0.641 1.00 78.88 84 GLU A C 1
ATOM 673 O O . GLU A 1 84 ? 26.570 1.337 1.811 1.00 78.88 84 GLU A O 1
ATOM 678 N N . LYS A 1 85 ? 27.382 2.781 0.299 1.00 85.81 85 LYS A N 1
ATOM 679 C CA . LYS A 1 85 ? 27.780 3.813 1.271 1.00 85.81 85 LYS A CA 1
ATOM 680 C C . LYS A 1 85 ? 26.658 4.812 1.552 1.00 85.81 85 LYS A C 1
ATOM 682 O O . LYS A 1 85 ? 26.848 5.752 2.322 1.00 85.81 85 LYS A O 1
ATOM 687 N N . ASN A 1 86 ? 25.512 4.655 0.894 1.00 91.88 86 ASN A N 1
ATOM 688 C CA . ASN A 1 86 ? 24.396 5.568 1.041 1.00 91.88 86 ASN A CA 1
ATOM 689 C C . ASN A 1 86 ? 23.770 5.412 2.440 1.00 91.88 86 ASN A C 1
ATOM 691 O O . ASN A 1 86 ? 23.453 4.289 2.843 1.00 91.88 86 ASN A O 1
ATOM 695 N N . PRO A 1 87 ? 23.539 6.513 3.177 1.00 91.31 87 PRO A N 1
ATOM 696 C CA . PRO A 1 87 ? 23.009 6.442 4.535 1.00 91.31 87 PRO A CA 1
ATOM 697 C C . PRO A 1 87 ? 21.620 5.793 4.607 1.00 91.31 87 PRO A C 1
ATOM 699 O O . PRO A 1 87 ? 21.345 5.069 5.559 1.00 91.31 87 PRO A O 1
ATOM 702 N N . PHE A 1 88 ? 20.760 5.982 3.601 1.00 91.94 88 PHE A N 1
ATOM 703 C CA . PHE A 1 88 ? 19.445 5.339 3.563 1.00 91.94 88 PHE A CA 1
ATOM 704 C C . PHE A 1 88 ? 19.559 3.833 3.324 1.00 91.94 88 PHE A C 1
ATOM 706 O O . PHE A 1 88 ? 18.862 3.068 3.988 1.00 91.94 88 PHE A O 1
ATOM 713 N N . THR A 1 89 ? 20.474 3.397 2.450 1.00 89.94 89 THR A N 1
ATOM 714 C CA . THR A 1 89 ? 20.749 1.968 2.231 1.00 89.94 89 THR A CA 1
ATOM 715 C C . THR A 1 89 ? 21.241 1.305 3.515 1.00 89.94 89 THR A C 1
ATOM 717 O O . THR A 1 89 ? 20.715 0.262 3.896 1.00 89.94 89 THR A O 1
ATOM 720 N N . ILE A 1 90 ? 22.191 1.930 4.220 1.00 89.62 90 ILE A N 1
ATOM 721 C CA . ILE A 1 90 ? 22.728 1.423 5.493 1.00 89.62 90 ILE A CA 1
ATOM 722 C C . ILE A 1 90 ? 21.613 1.318 6.538 1.00 89.62 90 ILE A C 1
ATOM 724 O O . ILE A 1 90 ? 21.457 0.287 7.188 1.00 89.62 90 ILE A O 1
ATOM 728 N N . ILE A 1 91 ? 20.790 2.359 6.671 1.00 89.38 91 ILE A N 1
ATOM 729 C CA . ILE A 1 91 ? 19.659 2.360 7.602 1.00 89.38 91 ILE A CA 1
ATOM 730 C C . ILE A 1 91 ? 18.622 1.293 7.230 1.00 89.38 91 ILE A C 1
ATOM 732 O O . ILE A 1 91 ? 18.137 0.582 8.108 1.00 89.38 91 ILE A O 1
ATOM 736 N N . GLY A 1 92 ? 18.312 1.122 5.944 1.00 87.06 92 GLY A N 1
ATOM 737 C CA . GLY A 1 92 ? 17.436 0.054 5.464 1.00 87.06 92 GLY A CA 1
ATOM 738 C C . GLY A 1 92 ? 17.979 -1.337 5.787 1.00 87.06 92 GLY A C 1
ATOM 739 O O . GLY A 1 92 ? 17.233 -2.189 6.267 1.00 87.06 92 GLY A O 1
ATOM 740 N N . GLN A 1 93 ? 19.285 -1.550 5.613 1.00 85.50 93 GLN A N 1
ATOM 741 C CA . GLN A 1 93 ? 19.948 -2.791 6.006 1.00 85.50 93 GLN A CA 1
ATOM 742 C C . GLN A 1 93 ? 19.850 -3.015 7.518 1.00 85.50 93 GLN A C 1
ATOM 744 O O . GLN A 1 93 ? 19.466 -4.101 7.930 1.00 85.50 93 GLN A O 1
ATOM 749 N N . ILE A 1 94 ? 20.086 -2.004 8.357 1.00 82.81 94 ILE A N 1
ATOM 750 C CA . ILE A 1 94 ? 19.960 -2.136 9.821 1.00 82.81 94 ILE A CA 1
ATOM 751 C C . ILE A 1 94 ? 18.544 -2.578 10.232 1.00 82.81 94 ILE A C 1
ATOM 753 O O . ILE A 1 94 ? 18.384 -3.352 11.172 1.00 82.81 94 ILE A O 1
ATOM 757 N N . VAL A 1 95 ? 17.510 -2.116 9.522 1.00 80.62 95 VAL A N 1
ATOM 758 C CA . VAL A 1 95 ? 16.114 -2.482 9.809 1.00 80.62 95 VAL A CA 1
ATOM 759 C C . VAL A 1 95 ? 15.787 -3.930 9.412 1.00 80.62 95 VAL A C 1
ATOM 761 O O . VAL A 1 95 ? 14.991 -4.565 10.104 1.00 80.62 95 VAL A O 1
ATOM 764 N N . PHE A 1 96 ? 16.366 -4.450 8.322 1.00 79.56 96 PHE A N 1
ATOM 765 C CA . PHE A 1 96 ? 15.938 -5.723 7.713 1.00 79.56 96 PHE A CA 1
ATOM 766 C C . PHE A 1 96 ? 17.001 -6.829 7.629 1.00 79.56 96 PHE A C 1
ATOM 768 O O . PHE A 1 96 ? 16.673 -7.964 7.281 1.00 79.56 96 PHE A O 1
ATOM 775 N N . THR A 1 97 ? 18.258 -6.559 7.974 1.00 70.56 97 THR A N 1
ATOM 776 C CA . THR A 1 97 ? 19.286 -7.600 8.081 1.00 70.56 97 THR A CA 1
ATOM 777 C C . THR A 1 97 ? 19.066 -8.408 9.352 1.00 70.56 97 THR A C 1
ATOM 779 O O . THR A 1 97 ? 19.080 -7.892 10.466 1.00 70.56 97 THR A O 1
ATOM 782 N N . SER A 1 98 ? 18.839 -9.708 9.185 1.00 62.50 98 SER A N 1
ATOM 783 C CA . SER A 1 98 ? 18.648 -10.619 10.309 1.00 62.50 98 SER A CA 1
ATOM 784 C C . SER A 1 98 ? 19.945 -11.367 10.580 1.00 62.50 98 SER A C 1
ATOM 786 O O . SER A 1 98 ? 20.267 -12.335 9.897 1.00 62.50 98 SER A O 1
ATOM 788 N N . SER A 1 99 ? 20.696 -10.925 11.589 1.00 74.12 99 SER A N 1
ATOM 789 C CA . SER A 1 99 ? 21.660 -11.807 12.251 1.00 74.12 99 SER A CA 1
ATOM 790 C C . SER A 1 99 ? 20.906 -12.790 13.156 1.00 74.12 99 SER A C 1
ATOM 792 O O . SER A 1 99 ? 19.774 -12.521 13.569 1.00 74.12 99 SER A O 1
ATOM 794 N N . TYR A 1 100 ? 21.524 -13.917 13.515 1.00 75.81 100 TYR A N 1
ATOM 795 C CA . TYR A 1 100 ? 20.927 -14.851 14.479 1.00 75.81 100 TYR A CA 1
ATOM 796 C C . TYR A 1 100 ? 20.568 -14.163 15.808 1.00 75.81 100 TYR A C 1
ATOM 798 O O . TYR A 1 100 ? 19.507 -14.427 16.370 1.00 75.81 100 TYR A O 1
ATOM 806 N N . CYS A 1 101 ? 21.396 -13.223 16.274 1.00 76.38 101 CYS A N 1
ATOM 807 C CA . CYS A 1 101 ? 21.117 -12.432 17.473 1.00 76.38 101 CYS A CA 1
ATOM 808 C C . CYS A 1 101 ? 19.866 -11.555 17.315 1.00 76.38 101 CYS A C 1
ATOM 810 O O . CYS A 1 101 ? 19.034 -11.503 18.220 1.00 76.38 101 CYS A O 1
ATOM 812 N N . GLU A 1 102 ? 19.691 -10.909 16.160 1.00 73.88 102 GLU A N 1
ATOM 813 C CA . GLU A 1 102 ? 18.514 -10.080 15.877 1.00 73.88 102 GLU A CA 1
ATOM 814 C C . GLU A 1 102 ? 17.231 -10.907 15.773 1.00 73.88 102 GLU A C 1
ATOM 816 O O . GLU A 1 102 ? 16.203 -10.543 16.350 1.00 73.88 102 GLU A O 1
ATOM 821 N N . ALA A 1 103 ? 17.296 -12.071 15.124 1.00 76.06 103 ALA A N 1
ATOM 822 C CA . ALA A 1 103 ? 16.176 -13.005 15.076 1.00 76.06 103 ALA A CA 1
ATOM 823 C C . ALA A 1 103 ? 15.773 -13.461 16.490 1.00 76.06 103 ALA A C 1
ATOM 825 O O . ALA A 1 103 ? 14.593 -13.406 16.846 1.00 76.06 103 ALA A O 1
ATOM 826 N N . MET A 1 104 ? 16.747 -13.819 17.334 1.00 77.81 104 MET A N 1
ATOM 827 C CA . MET A 1 104 ? 16.502 -14.178 18.736 1.00 77.81 104 MET A CA 1
ATOM 828 C C . MET A 1 104 ? 15.909 -13.015 19.539 1.00 77.81 104 MET A C 1
ATOM 830 O O . MET A 1 104 ? 14.998 -13.229 20.339 1.00 77.81 104 MET A O 1
ATOM 834 N N . ARG A 1 105 ? 16.347 -11.775 19.288 1.00 77.44 105 ARG A N 1
ATOM 835 C CA . ARG A 1 105 ? 15.783 -10.561 19.899 1.00 77.44 105 ARG A CA 1
ATOM 836 C C . ARG A 1 105 ? 14.306 -10.379 19.521 1.00 77.44 105 ARG A C 1
ATOM 838 O O . ARG A 1 105 ? 13.468 -10.152 20.394 1.00 77.44 105 ARG A O 1
ATOM 845 N N . ILE A 1 106 ? 13.958 -10.540 18.241 1.00 75.19 106 ILE A N 1
ATOM 846 C CA . ILE A 1 106 ? 12.574 -10.445 17.741 1.00 75.19 106 ILE A CA 1
ATOM 847 C C . ILE A 1 106 ? 11.691 -11.565 18.310 1.00 75.19 106 ILE A C 1
ATOM 849 O O . ILE A 1 106 ? 10.553 -11.308 18.721 1.00 75.19 106 ILE A O 1
ATOM 853 N N . ILE A 1 107 ? 12.205 -12.795 18.365 1.00 79.31 107 ILE A N 1
ATOM 854 C CA . ILE A 1 107 ? 11.506 -13.946 18.950 1.00 79.31 107 ILE A CA 1
ATOM 855 C C . ILE A 1 107 ? 11.274 -13.713 20.445 1.00 79.31 107 ILE A C 1
ATOM 857 O O . ILE A 1 107 ? 10.140 -13.830 20.909 1.00 79.31 107 ILE A O 1
ATOM 861 N N . GLY A 1 108 ? 12.302 -13.287 21.184 1.00 78.12 108 GLY A N 1
ATOM 862 C CA . GLY A 1 108 ? 12.206 -12.955 22.606 1.00 78.12 108 GLY A CA 1
ATOM 863 C C . GLY A 1 108 ? 11.150 -11.884 22.884 1.00 78.12 108 GLY A C 1
ATOM 864 O O . GLY A 1 108 ? 10.313 -12.058 23.770 1.00 78.12 108 GLY A O 1
ATOM 865 N N . ARG A 1 109 ? 11.098 -10.826 22.062 1.00 84.06 109 ARG A N 1
ATOM 866 C CA . ARG A 1 109 ? 10.039 -9.804 22.120 1.00 84.06 109 ARG A CA 1
ATOM 867 C C . ARG A 1 109 ? 8.643 -10.386 21.883 1.00 84.06 109 ARG A C 1
ATOM 869 O O . ARG A 1 109 ? 7.680 -9.940 22.500 1.00 84.06 109 ARG A O 1
ATOM 876 N N . THR A 1 110 ? 8.522 -11.347 20.972 1.00 76.31 110 THR A N 1
ATOM 877 C CA . THR A 1 110 ? 7.238 -11.946 20.570 1.00 76.31 110 THR A CA 1
ATOM 878 C C . THR A 1 110 ? 6.710 -12.946 21.601 1.00 76.31 110 THR A C 1
ATOM 880 O O . THR A 1 110 ? 5.497 -13.026 21.811 1.00 76.31 110 THR A O 1
ATOM 883 N N . LEU A 1 111 ? 7.601 -13.705 22.244 1.00 81.38 111 LEU A N 1
ATOM 884 C CA . LEU A 1 111 ? 7.254 -14.696 23.265 1.00 81.38 111 LEU A CA 1
ATOM 885 C C . LEU A 1 111 ? 7.053 -14.051 24.640 1.00 81.38 111 LEU A C 1
ATOM 887 O O . LEU A 1 111 ? 6.064 -14.338 25.314 1.00 81.38 111 LEU A O 1
ATOM 891 N N . TRP A 1 112 ? 7.950 -13.143 25.032 1.00 83.06 112 TRP A N 1
ATOM 892 C CA . TRP A 1 112 ? 7.972 -12.542 26.367 1.00 83.06 112 TRP A CA 1
ATOM 893 C C . TRP A 1 112 ? 8.116 -11.019 26.313 1.00 83.06 112 TRP A C 1
ATOM 895 O O . TRP A 1 112 ? 9.100 -10.471 26.815 1.00 83.06 112 TRP A O 1
ATOM 905 N N . PRO A 1 113 ? 7.119 -10.291 25.777 1.00 83.69 113 PRO A N 1
ATOM 906 C CA . PRO A 1 113 ? 7.204 -8.838 25.632 1.00 83.69 113 PRO A CA 1
ATOM 907 C C . PRO A 1 113 ? 7.445 -8.129 26.971 1.00 83.69 113 PRO A C 1
ATOM 909 O O . PRO A 1 113 ? 8.234 -7.193 27.031 1.00 83.69 113 PRO A O 1
ATOM 912 N N . LYS A 1 114 ? 6.827 -8.596 28.066 1.00 83.25 114 LYS A N 1
ATOM 913 C CA . LYS A 1 114 ? 7.018 -8.003 29.401 1.00 83.25 114 LYS A CA 1
ATOM 914 C C . LYS A 1 114 ? 8.467 -8.103 29.882 1.00 83.25 114 LYS A C 1
ATOM 916 O O . LYS A 1 114 ? 8.996 -7.120 30.384 1.00 83.25 114 LYS A O 1
ATOM 921 N N . ILE A 1 115 ? 9.102 -9.264 29.702 1.00 85.50 115 ILE A N 1
ATOM 922 C CA . ILE A 1 115 ? 10.509 -9.475 30.074 1.00 85.50 115 ILE A CA 1
ATOM 923 C C . ILE A 1 115 ? 11.402 -8.654 29.147 1.00 85.50 115 ILE A C 1
ATOM 925 O O . ILE A 1 115 ? 12.256 -7.912 29.613 1.00 85.50 115 ILE A O 1
ATOM 929 N N . PHE A 1 116 ? 11.152 -8.733 27.839 1.00 87.19 116 PHE A N 1
ATOM 930 C CA . PHE A 1 116 ? 11.910 -8.017 26.821 1.00 87.19 116 PHE A CA 1
ATOM 931 C C . PHE A 1 116 ? 11.984 -6.512 27.104 1.00 87.19 116 PHE A C 1
ATOM 933 O O . PHE A 1 116 ? 13.072 -5.950 27.197 1.00 87.19 116 PHE A O 1
ATOM 940 N N . TYR A 1 117 ? 10.828 -5.870 27.290 1.00 85.31 117 TYR A N 1
ATOM 941 C CA . TYR A 1 117 ? 10.770 -4.440 27.585 1.00 85.31 117 TYR A CA 1
ATOM 942 C C . TYR A 1 117 ? 11.196 -4.121 29.026 1.00 85.31 117 TYR A C 1
ATOM 944 O O . TYR A 1 117 ? 11.772 -3.062 29.255 1.00 85.31 117 TYR A O 1
ATOM 952 N N . GLY A 1 118 ? 10.975 -5.028 29.984 1.00 84.38 118 GLY A N 1
ATOM 953 C CA . GLY A 1 118 ? 11.417 -4.870 31.375 1.00 84.38 118 GLY A CA 1
ATOM 954 C C . GLY A 1 118 ? 12.940 -4.860 31.540 1.00 84.38 118 GLY A C 1
ATOM 955 O O . GLY A 1 118 ? 13.451 -4.152 32.399 1.00 84.38 118 GLY A O 1
ATOM 956 N N . LEU A 1 119 ? 13.667 -5.574 30.676 1.00 85.75 119 LEU A N 1
ATOM 957 C CA . LEU A 1 119 ? 15.134 -5.547 30.601 1.00 85.75 119 LEU A CA 1
ATOM 958 C C . LEU A 1 119 ? 15.683 -4.320 29.849 1.00 85.75 119 LEU A C 1
ATOM 960 O O . LEU A 1 119 ? 16.891 -4.199 29.666 1.00 85.75 119 LEU A O 1
ATOM 964 N N . GLY A 1 120 ? 14.816 -3.415 29.384 1.00 82.75 120 GLY A N 1
ATOM 965 C CA . GLY A 1 120 ? 15.213 -2.214 28.648 1.00 82.75 120 GLY A CA 1
ATOM 966 C C . GLY A 1 120 ? 15.556 -2.454 27.176 1.00 82.75 120 GLY A C 1
ATOM 967 O O . GLY A 1 120 ? 16.021 -1.530 26.504 1.00 82.75 120 GLY A O 1
ATOM 968 N N . PHE A 1 121 ? 15.311 -3.655 26.634 1.00 82.12 121 PHE A N 1
ATOM 969 C CA . PHE A 1 121 ? 15.526 -3.895 25.211 1.00 82.12 121 PHE A CA 1
ATOM 970 C C . PHE A 1 121 ? 14.524 -3.111 24.363 1.00 82.12 121 PHE A C 1
ATOM 972 O O . PHE A 1 121 ? 13.319 -3.065 24.623 1.00 82.12 121 PHE A O 1
ATOM 979 N N . LYS A 1 122 ? 15.036 -2.524 23.283 1.00 78.69 122 LYS A N 1
ATOM 980 C CA . LYS A 1 122 ? 14.233 -1.895 22.236 1.00 78.69 122 LYS A CA 1
ATOM 981 C C . LYS A 1 122 ? 14.106 -2.837 21.051 1.00 78.69 122 LYS A C 1
ATOM 983 O O . LYS A 1 122 ? 14.946 -3.709 20.850 1.00 78.69 122 LYS A O 1
ATOM 988 N N . TRP A 1 123 ? 13.050 -2.658 20.263 1.00 74.62 123 TRP A N 1
ATOM 989 C CA . TRP A 1 123 ? 12.906 -3.382 19.001 1.00 74.62 123 TRP A CA 1
ATOM 990 C C . TRP A 1 123 ? 13.772 -2.747 17.912 1.00 74.62 123 TRP A C 1
ATOM 992 O O . TRP A 1 123 ? 14.588 -3.432 17.310 1.00 74.62 123 TRP A O 1
ATOM 1002 N N . PHE A 1 124 ? 13.661 -1.435 17.709 1.00 75.88 124 PHE A N 1
ATOM 1003 C CA . PHE A 1 124 ? 14.563 -0.725 16.810 1.00 75.88 124 PHE A CA 1
ATOM 1004 C C . PHE A 1 124 ? 15.841 -0.287 17.541 1.00 75.88 124 PHE A C 1
ATOM 1006 O O . PHE A 1 124 ? 15.763 0.071 18.721 1.00 75.88 124 PHE A O 1
ATOM 1013 N N . PRO A 1 125 ? 17.010 -0.343 16.879 1.00 78.25 125 PRO A N 1
ATOM 1014 C CA . PRO A 1 125 ? 18.247 0.232 17.403 1.00 78.25 125 PRO A CA 1
ATOM 1015 C C . PRO A 1 125 ? 18.122 1.754 17.578 1.00 78.25 125 PRO A C 1
ATOM 1017 O O . PRO A 1 125 ? 17.415 2.410 16.811 1.00 78.25 125 PRO A O 1
ATOM 1020 N N . SER A 1 126 ? 18.814 2.330 18.563 1.00 80.44 126 SER A N 1
ATOM 1021 C CA . SER A 1 126 ? 18.745 3.779 18.845 1.00 80.44 126 SER A CA 1
ATOM 1022 C C . SER A 1 126 ? 19.359 4.627 17.718 1.00 80.44 126 SER A C 1
ATOM 1024 O O . SER A 1 126 ? 19.037 5.801 17.560 1.00 80.44 126 SER A O 1
ATOM 1026 N N . GLU A 1 127 ? 20.225 4.031 16.901 1.00 83.06 127 GLU A N 1
ATOM 1027 C CA . GLU A 1 127 ? 20.802 4.599 15.684 1.00 83.06 127 GLU A CA 1
ATOM 1028 C C . GLU A 1 127 ? 19.716 4.999 14.681 1.00 83.06 127 GLU A C 1
ATOM 1030 O O . GLU A 1 127 ? 19.836 6.031 14.020 1.00 83.06 127 GLU A O 1
ATOM 1035 N N . LEU A 1 128 ? 18.632 4.217 14.611 1.00 84.00 128 LEU A N 1
ATOM 1036 C CA . LEU A 1 128 ? 17.487 4.488 13.749 1.00 84.00 128 LEU A CA 1
ATOM 1037 C C . LEU A 1 128 ? 16.753 5.753 14.202 1.00 84.00 128 LEU A C 1
ATOM 1039 O O . LEU A 1 128 ? 16.489 6.641 13.391 1.00 84.00 128 LEU A O 1
ATOM 1043 N N . ASP A 1 129 ? 16.486 5.856 15.506 1.00 83.94 129 ASP A N 1
ATOM 1044 C CA . ASP A 1 129 ? 15.839 7.023 16.111 1.00 83.94 129 ASP A CA 1
ATOM 1045 C C . ASP A 1 129 ? 16.678 8.285 15.861 1.00 83.94 129 ASP A C 1
ATOM 1047 O O . ASP A 1 129 ? 16.156 9.302 15.404 1.00 83.94 129 ASP A O 1
ATOM 1051 N N . ASN A 1 130 ? 17.995 8.200 16.072 1.00 88.44 130 ASN A N 1
ATOM 1052 C CA . ASN A 1 130 ? 18.924 9.308 15.853 1.00 88.44 130 ASN A CA 1
ATOM 1053 C C . ASN A 1 130 ? 18.982 9.748 14.386 1.00 88.44 130 ASN A C 1
ATOM 1055 O O . ASN A 1 130 ? 19.006 10.949 14.104 1.00 88.44 130 ASN A O 1
ATOM 1059 N N . PHE A 1 131 ? 19.007 8.797 13.449 1.00 92.00 131 PHE A N 1
ATOM 1060 C CA . PHE A 1 131 ? 19.008 9.097 12.020 1.00 92.00 131 PHE A CA 1
ATOM 1061 C C . PHE A 1 131 ? 17.727 9.823 11.604 1.00 92.00 131 PHE A C 1
ATOM 1063 O O . PHE A 1 131 ? 17.798 10.895 11.006 1.00 92.00 131 PHE A O 1
ATOM 1070 N N . PHE A 1 132 ? 16.558 9.282 11.960 1.00 90.88 132 PHE A N 1
ATOM 1071 C CA . PHE A 1 132 ? 15.278 9.876 11.570 1.00 90.88 132 PHE A CA 1
ATOM 1072 C C . PHE A 1 132 ? 14.970 11.176 12.304 1.00 90.88 132 PHE A C 1
ATOM 1074 O O . PHE A 1 132 ? 14.339 12.054 11.716 1.00 90.88 132 PHE A O 1
ATOM 1081 N N . PHE A 1 133 ? 15.445 11.341 13.540 1.00 90.62 133 PHE A N 1
ATOM 1082 C CA . PHE A 1 133 ? 15.394 12.623 14.230 1.00 90.62 133 PHE A CA 1
ATOM 1083 C C . PHE A 1 133 ? 16.188 13.684 13.463 1.00 90.62 133 PHE A C 1
ATOM 1085 O O . PHE A 1 133 ? 15.614 14.706 13.100 1.00 90.62 133 PHE A O 1
ATOM 1092 N N . LYS A 1 134 ? 17.460 13.412 13.127 1.00 92.00 134 LYS A N 1
ATOM 1093 C CA . LYS A 1 134 ? 18.308 14.338 12.353 1.00 92.00 134 LYS A CA 1
ATOM 1094 C C . LYS A 1 134 ? 17.754 14.623 10.959 1.00 92.00 134 LYS A C 1
ATOM 1096 O O . LYS A 1 134 ? 17.796 15.764 10.512 1.00 92.00 134 LYS A O 1
ATOM 1101 N N . LEU A 1 135 ? 17.233 13.602 10.277 1.00 90.50 135 LEU A N 1
ATOM 1102 C CA . LEU A 1 135 ? 16.586 13.761 8.976 1.00 90.50 135 LEU A CA 1
ATOM 1103 C C . LEU A 1 135 ? 15.390 14.708 9.092 1.00 90.50 135 LEU A C 1
ATOM 1105 O O . LEU A 1 135 ? 15.293 15.673 8.343 1.00 90.50 135 LEU A O 1
ATOM 1109 N N . MET A 1 136 ? 14.495 14.457 10.048 1.00 89.19 136 MET A N 1
ATOM 1110 C CA . MET A 1 136 ? 13.306 15.277 10.258 1.00 89.19 136 MET A CA 1
ATOM 1111 C C . MET A 1 136 ? 13.674 16.725 10.601 1.00 89.19 136 MET A C 1
ATOM 1113 O O . MET A 1 136 ? 13.155 17.642 9.970 1.00 89.19 136 MET A O 1
ATOM 1117 N N . THR A 1 137 ? 14.571 16.944 11.569 1.00 88.31 137 THR A N 1
ATOM 1118 C CA . THR A 1 137 ? 14.981 18.300 11.964 1.00 88.31 137 THR A CA 1
ATOM 1119 C C . THR A 1 137 ? 15.689 19.022 10.826 1.00 88.31 137 THR A C 1
ATOM 1121 O O . THR A 1 137 ? 15.344 20.163 10.544 1.00 88.31 137 THR A O 1
ATOM 1124 N N . GLY A 1 138 ? 16.587 18.345 10.104 1.00 88.69 138 GLY A N 1
ATOM 1125 C CA . GLY A 1 138 ? 17.281 18.921 8.953 1.00 88.69 138 GLY A CA 1
ATOM 1126 C C . GLY A 1 138 ? 16.328 19.326 7.825 1.00 88.69 138 GLY A C 1
ATOM 1127 O O . GLY A 1 138 ? 16.484 20.401 7.253 1.00 88.69 138 GLY A O 1
ATOM 1128 N N . VAL A 1 139 ? 15.297 18.520 7.538 1.00 86.69 139 VAL A N 1
ATOM 1129 C CA . VAL A 1 139 ? 14.276 18.878 6.536 1.00 86.69 139 VAL A CA 1
ATOM 1130 C C . VAL A 1 139 ? 13.390 20.033 7.023 1.00 86.69 139 VAL A C 1
ATOM 1132 O O . VAL A 1 139 ? 13.001 20.888 6.228 1.00 86.69 139 VAL A O 1
ATOM 1135 N N . PHE A 1 140 ? 13.064 20.099 8.316 1.00 88.19 140 PHE A N 1
ATOM 1136 C CA . PHE A 1 140 ? 12.314 21.233 8.868 1.00 88.19 140 PHE A CA 1
ATOM 1137 C C . PHE A 1 140 ? 13.119 22.532 8.772 1.00 88.19 140 PHE A C 1
ATOM 1139 O O . PHE A 1 140 ? 12.592 23.545 8.311 1.00 88.19 140 PHE A O 1
ATOM 1146 N N . GLU A 1 141 ? 14.398 22.491 9.143 1.00 87.88 141 GLU A N 1
ATOM 1147 C CA . GLU A 1 141 ? 15.324 23.621 9.054 1.00 87.88 141 GLU A CA 1
ATOM 1148 C C . GLU A 1 141 ? 15.515 24.079 7.608 1.00 87.88 141 GLU A C 1
ATOM 1150 O O . GLU A 1 141 ? 15.361 25.266 7.324 1.00 87.88 141 GLU A O 1
ATOM 1155 N N . SER A 1 142 ? 15.735 23.155 6.665 1.00 86.50 142 SER A N 1
ATOM 1156 C CA . SER A 1 142 ? 15.893 23.501 5.245 1.00 86.50 142 SER A CA 1
ATOM 1157 C C . SER A 1 142 ? 14.645 24.155 4.644 1.00 86.50 142 SER A C 1
ATOM 1159 O O . SER A 1 142 ? 14.729 24.831 3.622 1.00 86.50 142 SER A O 1
ATOM 1161 N N . ARG A 1 143 ? 13.473 23.944 5.258 1.00 85.44 143 ARG A N 1
ATOM 1162 C CA . ARG A 1 143 ? 12.192 24.554 4.868 1.00 85.44 143 ARG A CA 1
ATOM 1163 C C . ARG A 1 143 ? 11.834 25.788 5.701 1.00 85.44 143 ARG A C 1
ATOM 1165 O O . ARG A 1 143 ? 10.721 26.296 5.577 1.00 85.44 143 ARG A O 1
ATOM 1172 N N . ASN A 1 144 ? 12.733 26.277 6.560 1.00 84.81 144 ASN A N 1
ATOM 1173 C CA . ASN A 1 144 ? 12.459 27.355 7.517 1.00 84.81 144 ASN A CA 1
ATOM 1174 C C . ASN A 1 144 ? 11.186 27.105 8.344 1.00 84.81 144 ASN A C 1
ATOM 1176 O O . ASN A 1 144 ? 10.429 28.036 8.620 1.00 84.81 144 ASN A O 1
ATOM 1180 N N . TYR A 1 145 ? 10.924 25.841 8.693 1.00 85.06 145 TYR A N 1
ATOM 1181 C CA . TYR A 1 145 ? 9.738 25.400 9.430 1.00 85.06 145 TYR A CA 1
ATOM 1182 C C . TYR A 1 145 ? 8.402 25.759 8.755 1.00 85.06 145 TYR A C 1
ATOM 1184 O O . TYR A 1 145 ? 7.370 25.826 9.421 1.00 85.06 145 TYR A O 1
ATOM 1192 N N . LYS A 1 146 ? 8.393 25.976 7.434 1.00 83.50 146 LYS A N 1
ATOM 1193 C CA . LYS A 1 146 ? 7.188 26.305 6.663 1.00 83.50 146 LYS A CA 1
ATOM 1194 C C . LYS A 1 146 ? 6.790 25.153 5.736 1.00 83.50 146 LYS A C 1
ATOM 1196 O O . LYS A 1 146 ? 7.667 24.543 5.122 1.00 83.50 146 LYS A O 1
ATOM 1201 N N . PRO A 1 147 ? 5.482 24.867 5.594 1.00 79.38 147 PRO A N 1
ATOM 1202 C CA . PRO A 1 147 ? 5.003 23.923 4.596 1.00 79.38 147 PRO A CA 1
ATOM 1203 C C . PRO A 1 147 ? 5.404 24.354 3.185 1.00 79.38 147 PRO A C 1
ATOM 1205 O O . PRO A 1 147 ? 5.419 25.541 2.852 1.00 79.38 147 PRO A O 1
ATOM 1208 N N . SER A 1 148 ? 5.705 23.374 2.347 1.00 79.25 148 SER A N 1
ATOM 1209 C CA . SER A 1 148 ? 6.050 23.561 0.948 1.00 79.25 148 SER A CA 1
ATOM 1210 C C . SER A 1 148 ? 4.835 23.340 0.031 1.00 79.25 148 SER A C 1
ATOM 1212 O O . SER A 1 148 ? 3.858 22.695 0.419 1.00 79.25 148 SER A O 1
ATOM 1214 N N . PRO A 1 149 ? 4.895 23.787 -1.238 1.00 75.06 149 PRO A N 1
ATOM 1215 C CA . PRO A 1 149 ? 3.887 23.435 -2.239 1.00 75.06 149 PRO A CA 1
ATOM 1216 C C . PRO A 1 149 ? 3.825 21.931 -2.566 1.00 75.06 149 PRO A C 1
ATOM 1218 O O . PRO A 1 149 ? 2.878 21.495 -3.223 1.00 75.06 149 PRO A O 1
ATOM 1221 N N . ARG A 1 150 ? 4.807 21.124 -2.124 1.00 73.00 150 ARG A N 1
ATOM 1222 C CA . ARG A 1 150 ? 4.855 19.673 -2.383 1.00 73.00 150 ARG A CA 1
ATOM 1223 C C . ARG A 1 150 ? 3.706 18.939 -1.698 1.00 73.00 150 ARG A C 1
ATOM 1225 O O . ARG A 1 150 ? 3.194 17.979 -2.268 1.00 73.00 150 ARG A O 1
ATOM 1232 N N . ASN A 1 151 ? 3.262 19.433 -0.538 1.00 72.12 151 ASN A N 1
ATOM 1233 C CA . ASN A 1 151 ? 2.253 18.804 0.311 1.00 72.12 151 ASN A CA 1
ATOM 1234 C C . ASN A 1 151 ? 2.601 17.342 0.649 1.00 72.12 151 ASN A C 1
ATOM 1236 O O . ASN A 1 151 ? 1.748 16.455 0.558 1.00 72.12 151 ASN A O 1
ATOM 1240 N N . ASP A 1 152 ? 3.868 17.100 0.981 1.00 81.31 152 ASP A N 1
ATOM 1241 C CA . ASP A 1 152 ? 4.384 15.775 1.324 1.00 81.31 152 ASP A CA 1
ATOM 1242 C C . ASP A 1 152 ? 4.157 15.423 2.808 1.00 81.31 152 ASP A C 1
ATOM 1244 O O . ASP A 1 152 ? 3.512 16.154 3.566 1.00 81.31 152 ASP A O 1
ATOM 1248 N N . PHE A 1 153 ? 4.648 14.259 3.241 1.00 82.19 153 PHE A N 1
ATOM 1249 C CA . PHE A 1 153 ? 4.492 13.823 4.630 1.00 82.19 153 PHE A CA 1
ATOM 1250 C C . PHE A 1 153 ? 5.207 14.766 5.612 1.00 82.19 153 PHE A C 1
ATOM 1252 O O . PHE A 1 153 ? 4.685 14.997 6.699 1.00 82.19 153 PHE A O 1
ATOM 1259 N N . VAL A 1 154 ? 6.323 15.392 5.227 1.00 83.81 154 VAL A N 1
ATOM 1260 C CA . VAL A 1 154 ? 6.996 16.409 6.056 1.00 83.81 154 VAL A CA 1
ATOM 1261 C C . VAL A 1 154 ? 6.141 17.666 6.189 1.00 83.81 154 VAL A C 1
ATOM 1263 O O . VAL A 1 154 ? 6.037 18.194 7.293 1.00 83.81 154 VAL A O 1
ATOM 1266 N N . ASP A 1 155 ? 5.463 18.108 5.129 1.00 81.19 155 ASP A N 1
ATOM 1267 C CA . ASP A 1 155 ? 4.517 19.227 5.225 1.00 81.19 155 ASP A CA 1
ATOM 1268 C C . ASP A 1 155 ? 3.371 18.922 6.196 1.00 81.19 155 ASP A C 1
ATOM 1270 O O . ASP A 1 155 ? 2.961 19.798 6.960 1.00 81.19 155 ASP A O 1
ATOM 1274 N N . LEU A 1 156 ? 2.889 17.672 6.237 1.00 80.19 156 LEU A N 1
ATOM 1275 C CA . LEU A 1 156 ? 1.950 17.260 7.279 1.00 80.19 156 LEU A CA 1
ATOM 1276 C C . LEU A 1 156 ? 2.592 17.347 8.664 1.00 80.19 156 LEU A C 1
ATOM 1278 O O . LEU A 1 156 ? 1.995 17.954 9.543 1.00 80.19 156 LEU A O 1
ATOM 1282 N N . LEU A 1 157 ? 3.780 16.774 8.880 1.00 81.62 157 LEU A N 1
ATOM 1283 C CA . LEU A 1 157 ? 4.431 16.824 10.194 1.00 81.62 157 LEU A CA 1
ATOM 1284 C C . LEU A 1 157 ? 4.684 18.265 10.663 1.00 81.62 157 LEU A C 1
ATOM 1286 O O . LEU A 1 157 ? 4.506 18.549 11.844 1.00 81.62 157 LEU A O 1
ATOM 1290 N N . LEU A 1 158 ? 5.050 19.172 9.753 1.00 83.06 158 LEU A N 1
ATOM 1291 C CA . LEU A 1 158 ? 5.190 20.603 10.031 1.00 83.06 158 LEU A CA 1
ATOM 1292 C C . LEU A 1 158 ? 3.853 21.235 10.415 1.00 83.06 158 LEU A C 1
ATOM 1294 O O . LEU A 1 158 ? 3.797 21.957 11.402 1.00 83.06 158 LEU A O 1
ATOM 1298 N N . ASN A 1 159 ? 2.772 20.937 9.692 1.00 80.88 159 ASN A N 1
ATOM 1299 C CA . ASN A 1 159 ? 1.438 21.421 10.050 1.00 80.88 159 ASN A CA 1
ATOM 1300 C C . ASN A 1 159 ? 0.993 20.899 11.421 1.00 80.88 159 ASN A C 1
ATOM 1302 O O . ASN A 1 159 ? 0.507 21.682 12.233 1.00 80.88 159 ASN A O 1
ATOM 1306 N N . LEU A 1 160 ? 1.213 19.611 11.700 1.00 77.81 160 LEU A N 1
ATOM 1307 C CA . LEU A 1 160 ? 0.915 19.010 12.999 1.00 77.81 160 LEU A CA 1
ATOM 1308 C C . LEU A 1 160 ? 1.749 19.639 14.118 1.00 77.81 160 LEU A C 1
ATOM 1310 O O . LEU A 1 160 ? 1.249 19.798 15.218 1.00 77.81 160 LEU A O 1
ATOM 1314 N N . LYS A 1 161 ? 3.008 20.004 13.849 1.00 77.81 161 LYS A N 1
ATOM 1315 C CA . LYS A 1 161 ? 3.902 20.629 14.832 1.00 77.81 161 LYS A CA 1
ATOM 1316 C C . LYS A 1 161 ? 3.606 22.114 15.063 1.00 77.81 161 LYS A C 1
ATOM 1318 O O . LYS A 1 161 ? 3.746 22.587 16.185 1.00 77.81 161 LYS A O 1
ATOM 1323 N N . ASN A 1 162 ? 3.249 22.850 14.011 1.00 73.88 162 ASN A N 1
ATOM 1324 C CA . ASN A 1 162 ? 3.099 24.305 14.053 1.00 73.88 162 ASN A CA 1
ATOM 1325 C C . ASN A 1 162 ? 1.695 24.754 14.472 1.00 73.88 162 ASN A C 1
ATOM 1327 O O . ASN A 1 162 ? 1.569 25.770 15.150 1.00 73.88 162 ASN A O 1
ATOM 1331 N N . ASN A 1 163 ? 0.650 24.039 14.044 1.00 62.06 163 ASN A N 1
ATOM 1332 C CA . ASN A 1 163 ? -0.730 24.508 14.192 1.00 62.06 163 ASN A CA 1
ATOM 1333 C C . ASN A 1 163 ? -1.447 23.899 15.403 1.00 62.06 163 ASN A C 1
ATOM 1335 O O . ASN A 1 163 ? -2.448 24.452 15.850 1.00 62.06 163 ASN A O 1
ATOM 1339 N N . GLU A 1 164 ? -0.959 22.780 15.944 1.00 63.12 164 GLU A N 1
ATOM 1340 C CA . GLU A 1 164 ? -1.665 22.021 16.975 1.00 63.12 164 GLU A CA 1
ATOM 1341 C C . GLU A 1 164 ? -0.695 21.490 18.041 1.00 63.12 164 GLU A C 1
ATOM 1343 O O . GLU A 1 164 ? 0.211 20.718 17.750 1.00 63.12 164 GLU A O 1
ATOM 1348 N N . LYS A 1 165 ? -0.906 21.838 19.321 1.00 74.44 165 LYS A N 1
ATOM 1349 C CA . LYS A 1 165 ? -0.244 21.109 20.423 1.00 74.44 165 LYS A CA 1
ATOM 1350 C C . LYS A 1 165 ? -0.721 19.648 20.462 1.00 74.44 165 LYS A C 1
ATOM 1352 O O . LYS A 1 165 ? 0.052 18.741 20.769 1.00 74.44 165 LYS A O 1
ATOM 1357 N N . ASN A 1 166 ? -1.991 19.438 20.108 1.00 85.31 166 ASN A N 1
ATOM 1358 C CA . ASN A 1 166 ? -2.674 18.155 20.138 1.00 85.31 166 ASN A CA 1
ATOM 1359 C C . ASN A 1 166 ? -3.428 17.909 18.829 1.00 85.31 166 ASN A C 1
ATOM 1361 O O . ASN A 1 166 ? -4.213 18.757 18.418 1.00 85.31 166 ASN A O 1
ATOM 1365 N N . ILE A 1 167 ? -3.283 16.714 18.255 1.00 88.19 167 ILE A N 1
ATOM 1366 C CA . ILE A 1 167 ? -4.143 16.247 17.162 1.00 88.19 167 ILE A CA 1
ATOM 1367 C C . ILE A 1 167 ? -5.429 15.632 17.701 1.00 88.19 167 ILE A C 1
ATOM 1369 O O . ILE A 1 167 ? -5.416 14.887 18.685 1.00 88.19 167 ILE A O 1
ATOM 1373 N N . ILE A 1 168 ? -6.538 15.893 17.012 1.00 88.81 168 ILE A N 1
ATOM 1374 C CA . ILE A 1 168 ? -7.871 15.424 17.402 1.00 88.81 168 ILE A CA 1
ATOM 1375 C C . ILE A 1 168 ? -8.301 14.260 16.504 1.00 88.81 168 ILE A C 1
ATOM 1377 O O . ILE A 1 168 ? -8.048 14.232 15.298 1.00 88.81 168 ILE A O 1
ATOM 1381 N N . GLY A 1 169 ? -8.972 13.272 17.088 1.00 87.19 169 GLY A N 1
ATOM 1382 C CA . GLY A 1 169 ? -9.599 12.176 16.355 1.00 87.19 169 GLY A CA 1
ATOM 1383 C C . GLY A 1 169 ? -10.816 11.621 17.081 1.00 87.19 169 GLY A C 1
ATOM 1384 O O . GLY A 1 169 ? -11.145 12.017 18.196 1.00 87.19 169 GLY A O 1
ATOM 1385 N N . ASP A 1 170 ? -11.515 10.700 16.433 1.00 86.81 170 ASP A N 1
ATOM 1386 C CA . ASP A 1 170 ? -12.603 9.958 17.060 1.00 86.81 170 ASP A CA 1
ATOM 1387 C C . ASP A 1 170 ? -12.061 8.917 18.044 1.00 86.81 170 ASP A C 1
ATOM 1389 O O . ASP A 1 170 ? -11.050 8.260 17.784 1.00 86.81 170 ASP A O 1
ATOM 1393 N N . SER A 1 171 ? -12.795 8.683 19.130 1.00 91.38 171 SER A N 1
ATOM 1394 C CA . SER A 1 171 ? -12.493 7.601 20.068 1.00 91.38 171 SER A CA 1
ATOM 1395 C C . SER A 1 171 ? -12.833 6.239 19.468 1.00 91.38 171 SER A C 1
ATOM 1397 O O . SER A 1 171 ? -13.834 6.074 18.774 1.00 91.38 171 SER A O 1
ATOM 1399 N N . MET A 1 172 ? -12.025 5.219 19.744 1.00 88.38 172 MET A N 1
ATOM 1400 C CA . MET A 1 172 ? -12.259 3.825 19.369 1.00 88.38 172 MET A CA 1
ATOM 1401 C C . MET A 1 172 ? -13.598 3.289 19.864 1.00 88.38 172 MET A C 1
ATOM 1403 O O . MET A 1 172 ? -14.213 2.494 19.153 1.00 88.38 172 MET A O 1
ATOM 1407 N N . SER A 1 173 ? -14.078 3.750 21.021 1.00 87.00 173 SER A N 1
ATOM 1408 C CA . SER A 1 173 ? -15.366 3.324 21.581 1.00 87.00 173 SER A CA 1
ATOM 1409 C C . SER A 1 173 ? -16.541 3.610 20.643 1.00 87.00 173 SER A C 1
ATOM 1411 O O . SER A 1 173 ? -17.484 2.823 20.603 1.00 87.00 173 SER A O 1
ATOM 1413 N N . ASN A 1 174 ? -16.441 4.645 19.801 1.00 82.00 174 ASN A N 1
ATOM 1414 C CA . ASN A 1 174 ? -17.461 4.984 18.809 1.00 82.00 174 ASN A CA 1
ATOM 1415 C C . ASN A 1 174 ? -17.726 3.842 17.809 1.00 82.00 174 ASN A C 1
ATOM 1417 O O . ASN A 1 174 ? -18.829 3.751 17.289 1.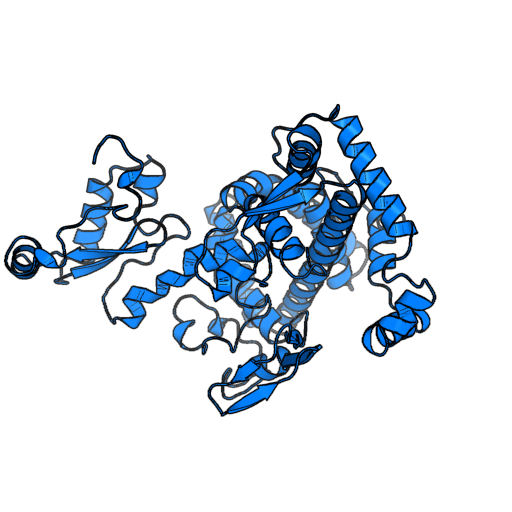00 82.00 174 ASN A O 1
ATOM 1421 N N . LEU A 1 175 ? -16.754 2.951 17.537 1.00 78.38 175 LEU A N 1
ATOM 1422 C CA . LEU A 1 175 ? -16.996 1.778 16.674 1.00 78.38 175 LEU A CA 1
ATOM 1423 C C . LEU A 1 175 ? -17.955 0.764 17.311 1.00 78.38 175 LEU A C 1
ATOM 1425 O O . LEU A 1 175 ? -18.592 0.004 16.591 1.00 78.38 175 LEU A O 1
ATOM 1429 N N . LYS A 1 176 ? -18.031 0.735 18.646 1.00 78.31 176 LYS A N 1
ATOM 1430 C CA . LYS A 1 176 ? -18.915 -0.152 19.410 1.00 78.31 176 LYS A CA 1
ATOM 1431 C C . LYS A 1 176 ? -20.253 0.519 19.708 1.00 78.31 176 LYS A C 1
ATOM 1433 O O . LYS A 1 176 ? -21.286 -0.130 19.638 1.00 78.31 176 LYS A O 1
ATOM 1438 N N . THR A 1 177 ? -20.230 1.803 20.064 1.00 77.94 177 THR A N 1
ATOM 1439 C CA . THR A 1 177 ? -21.411 2.528 20.557 1.00 77.94 177 THR A CA 1
ATOM 1440 C C . THR A 1 177 ? -22.162 3.304 19.478 1.00 77.94 177 THR A C 1
ATOM 1442 O O . THR A 1 177 ? -23.268 3.761 19.739 1.00 77.94 177 THR A O 1
ATOM 1445 N N . GLY A 1 178 ? -21.562 3.519 18.302 1.00 76.00 178 GLY A N 1
ATOM 1446 C CA . GLY A 1 178 ? -22.090 4.440 17.289 1.00 76.00 178 GLY A CA 1
ATOM 1447 C C . GLY A 1 178 ? -21.992 5.922 17.680 1.00 76.00 178 GLY A C 1
ATOM 1448 O O . GLY A 1 178 ? -22.564 6.769 17.002 1.00 76.00 178 GLY A O 1
ATOM 1449 N N . GLY A 1 179 ? -21.289 6.251 18.771 1.00 78.88 179 GLY A N 1
ATOM 1450 C CA . GLY A 1 179 ? -21.144 7.624 19.258 1.00 78.88 179 GLY A CA 1
ATOM 1451 C C . GLY A 1 179 ? -20.195 8.496 18.425 1.00 78.88 179 GLY A C 1
ATOM 1452 O O . GLY A 1 179 ? -19.579 8.054 17.456 1.00 78.88 179 GLY A O 1
ATOM 1453 N N . SER A 1 180 ? -20.026 9.749 18.848 1.00 85.88 180 SER A N 1
ATOM 1454 C CA . SER A 1 180 ? -19.194 10.763 18.177 1.00 85.88 180 SER A CA 1
ATOM 1455 C C . SER A 1 180 ? -18.123 11.379 19.091 1.00 85.88 180 SER A C 1
ATOM 1457 O O . SER A 1 180 ? -17.627 12.476 18.831 1.00 85.88 180 SER A O 1
ATOM 1459 N N . LYS A 1 181 ? -17.724 10.672 20.162 1.00 90.94 181 LYS A N 1
ATOM 1460 C CA . LYS A 1 181 ? -16.721 11.153 21.125 1.00 90.94 181 LYS A CA 1
ATOM 1461 C C . LYS A 1 181 ? -15.394 11.472 20.429 1.00 90.94 181 LYS A C 1
ATOM 1463 O O . LYS A 1 181 ? -14.848 10.611 19.733 1.00 90.94 181 LYS A O 1
ATOM 1468 N N . LYS A 1 182 ? -14.857 12.668 20.680 1.00 91.81 182 LYS A N 1
ATOM 1469 C CA . LYS A 1 182 ? -13.522 13.100 20.246 1.00 91.81 182 LYS A CA 1
ATOM 1470 C C . LYS A 1 182 ? -12.497 12.937 21.364 1.00 91.81 182 LYS A C 1
ATOM 1472 O O . LYS A 1 182 ? -12.840 12.982 22.544 1.00 91.81 182 LYS A O 1
ATOM 1477 N N . VAL A 1 183 ? -11.253 12.707 20.972 1.00 93.19 183 VAL A N 1
ATOM 1478 C CA . VAL A 1 183 ? -10.096 12.508 21.848 1.00 93.19 183 VAL A CA 1
ATOM 1479 C C . VAL A 1 183 ? -8.874 13.176 21.238 1.00 93.19 183 VAL A C 1
ATOM 1481 O O . VAL A 1 183 ? -8.756 13.277 20.015 1.00 93.19 183 VAL A O 1
ATOM 1484 N N . GLU A 1 184 ? -7.974 13.617 22.106 1.00 92.25 184 GLU A N 1
ATOM 1485 C CA . GLU A 1 184 ? -6.782 14.374 21.745 1.00 92.25 184 GLU A CA 1
ATOM 1486 C C . GLU A 1 184 ? -5.515 13.548 21.976 1.00 92.25 184 GLU A C 1
ATOM 1488 O O . GLU A 1 184 ? -5.459 12.699 22.869 1.00 92.25 184 GLU A O 1
ATOM 1493 N N . LEU A 1 185 ? -4.488 13.800 21.170 1.00 90.69 185 LEU A N 1
ATOM 1494 C CA . LEU A 1 185 ? -3.158 13.228 21.332 1.00 90.69 185 LEU A CA 1
ATOM 1495 C C . LEU A 1 185 ? -2.105 14.315 21.130 1.00 90.69 185 LEU A C 1
ATOM 1497 O O . LEU A 1 185 ? -2.063 14.941 20.076 1.00 90.69 185 LEU A O 1
ATOM 1501 N N . GLU A 1 186 ? -1.225 14.486 22.111 1.00 90.12 186 GLU A N 1
ATOM 1502 C CA . GLU A 1 186 ? -0.116 15.437 22.030 1.00 90.12 186 GLU A CA 1
ATOM 1503 C C . GLU A 1 186 ? 0.865 15.083 20.902 1.00 90.12 186 GLU A C 1
ATOM 1505 O O . GLU A 1 186 ? 1.250 13.919 20.713 1.00 90.12 186 GLU A O 1
ATOM 1510 N N . VAL A 1 187 ? 1.285 16.106 20.156 1.00 89.12 187 VAL A N 1
ATOM 1511 C CA . VAL A 1 187 ? 2.249 15.981 19.061 1.00 89.12 187 VAL A CA 1
ATOM 1512 C C . VAL A 1 187 ? 3.669 16.132 19.604 1.00 89.12 187 VAL A C 1
ATOM 1514 O O . VAL A 1 187 ? 4.220 17.227 19.673 1.00 89.12 187 VAL A O 1
ATOM 1517 N N . THR A 1 188 ? 4.291 15.012 19.977 1.00 89.06 188 THR A N 1
ATOM 1518 C CA . THR A 1 188 ? 5.681 15.000 20.462 1.00 89.06 188 THR A CA 1
ATOM 1519 C C . THR A 1 188 ? 6.685 14.713 19.340 1.00 89.06 188 THR A C 1
ATOM 1521 O O . THR A 1 188 ? 6.345 14.101 18.323 1.00 89.06 188 THR A O 1
ATOM 1524 N N . ASN A 1 189 ? 7.956 15.098 19.516 1.00 85.25 189 ASN A N 1
ATOM 1525 C CA . ASN A 1 189 ? 9.006 14.776 18.540 1.00 85.25 189 ASN A CA 1
ATOM 1526 C C . ASN A 1 189 ? 9.152 13.253 18.353 1.00 85.25 189 ASN A C 1
ATOM 1528 O O . ASN A 1 189 ? 9.360 12.787 17.236 1.00 85.25 189 ASN A O 1
ATOM 1532 N N . GLU A 1 190 ? 8.971 12.465 19.413 1.00 86.62 190 GLU A N 1
ATOM 1533 C CA . GLU A 1 190 ? 8.991 10.999 19.362 1.00 86.62 190 GLU A CA 1
ATOM 1534 C C . GLU A 1 190 ? 7.835 10.457 18.512 1.00 86.62 190 GLU A C 1
ATOM 1536 O O . GLU A 1 190 ? 8.006 9.500 17.749 1.00 86.62 190 GLU A O 1
ATOM 1541 N N . LEU A 1 191 ? 6.647 11.073 18.593 1.00 87.94 191 LEU A N 1
ATOM 1542 C CA . LEU A 1 191 ? 5.521 10.707 17.736 1.00 87.94 191 LEU A CA 1
ATOM 1543 C C . LEU A 1 191 ? 5.864 10.943 16.261 1.00 87.94 191 LEU A C 1
ATOM 1545 O O . LEU A 1 191 ? 5.635 10.041 15.450 1.00 87.94 191 LEU A O 1
ATOM 1549 N N . LEU A 1 192 ? 6.433 12.104 15.926 1.00 87.44 192 LEU A N 1
ATOM 1550 C CA . LEU A 1 192 ? 6.810 12.461 14.556 1.00 87.44 192 LEU A CA 1
ATOM 1551 C C . LEU A 1 192 ? 7.906 11.527 14.014 1.00 87.44 192 LEU A C 1
ATOM 1553 O O . LEU A 1 192 ? 7.710 10.895 12.975 1.00 87.44 192 LEU A O 1
ATOM 1557 N N . VAL A 1 193 ? 9.003 11.340 14.760 1.00 87.62 193 VAL A N 1
ATOM 1558 C CA . VAL A 1 193 ? 10.108 10.436 14.386 1.00 87.62 193 VAL A CA 1
ATOM 1559 C C . VAL A 1 193 ? 9.616 9.004 14.215 1.00 87.62 193 VAL A C 1
ATOM 1561 O O . VAL A 1 193 ? 9.930 8.360 13.215 1.00 87.62 193 VAL A O 1
ATOM 1564 N N . SER A 1 194 ? 8.774 8.511 15.127 1.00 87.62 194 SER A N 1
ATOM 1565 C CA . SER A 1 194 ? 8.219 7.161 14.999 1.00 87.62 194 SER A CA 1
ATOM 1566 C C . SER A 1 194 ? 7.343 6.997 13.753 1.00 87.62 194 SER A C 1
ATOM 1568 O O . SER A 1 194 ? 7.269 5.893 13.214 1.00 87.62 194 SER A O 1
ATOM 1570 N N . GLN A 1 195 ? 6.690 8.060 13.262 1.00 88.31 195 GLN A N 1
ATOM 1571 C CA . GLN A 1 195 ? 5.983 8.000 11.981 1.00 88.31 195 GLN A CA 1
ATOM 1572 C C . GLN A 1 195 ? 6.970 7.968 10.807 1.00 88.31 195 GLN A C 1
ATOM 1574 O O . GLN A 1 195 ? 6.764 7.164 9.902 1.00 88.31 195 GLN A O 1
ATOM 1579 N N . CYS A 1 196 ? 8.062 8.741 10.838 1.00 88.44 196 CYS A N 1
ATOM 1580 C CA . CYS A 1 196 ? 9.111 8.690 9.810 1.00 88.44 196 CYS A CA 1
ATOM 1581 C C . CYS A 1 196 ? 9.709 7.284 9.665 1.00 88.44 196 CYS A C 1
ATOM 1583 O O . CYS A 1 196 ? 9.727 6.730 8.567 1.00 88.44 196 CYS A O 1
ATOM 1585 N N . VAL A 1 197 ? 10.126 6.680 10.783 1.00 88.12 197 VAL A N 1
ATOM 1586 C CA . VAL A 1 197 ? 10.691 5.320 10.825 1.00 88.12 197 VAL A CA 1
ATOM 1587 C C . VAL A 1 197 ? 9.728 4.315 10.191 1.00 88.12 197 VAL A C 1
ATOM 1589 O O . VAL A 1 197 ? 10.115 3.475 9.376 1.00 88.12 197 VAL A O 1
ATOM 1592 N N . VAL A 1 198 ? 8.449 4.419 10.554 1.00 87.38 198 VAL A N 1
ATOM 1593 C CA . VAL A 1 198 ? 7.387 3.540 10.070 1.00 87.38 198 VAL A CA 1
ATOM 1594 C C . VAL A 1 198 ? 7.136 3.716 8.570 1.00 87.38 198 VAL A C 1
ATOM 1596 O O . VAL A 1 198 ? 7.052 2.715 7.864 1.00 87.38 198 VAL A O 1
ATOM 1599 N N . PHE A 1 199 ? 7.026 4.951 8.072 1.00 87.88 199 PHE A N 1
ATOM 1600 C CA . PHE A 1 199 ? 6.785 5.197 6.648 1.00 87.88 199 PHE A CA 1
ATOM 1601 C C . PHE A 1 199 ? 7.962 4.780 5.779 1.00 87.88 199 PHE A C 1
ATOM 1603 O O . PHE A 1 199 ? 7.738 4.190 4.726 1.00 87.88 199 PHE A O 1
ATOM 1610 N N . PHE A 1 200 ? 9.192 5.024 6.234 1.00 90.00 200 PHE A N 1
ATOM 1611 C CA . PHE A 1 200 ? 10.383 4.556 5.541 1.00 90.00 200 PHE A CA 1
ATOM 1612 C C . PHE A 1 200 ? 10.390 3.027 5.460 1.00 90.00 200 PHE A C 1
ATOM 1614 O O . PHE A 1 200 ? 10.260 2.470 4.374 1.00 90.00 200 PHE A O 1
ATOM 1621 N N . SER A 1 201 ? 10.457 2.350 6.612 1.00 86.38 201 SER A N 1
ATOM 1622 C CA . SER A 1 201 ? 10.605 0.889 6.676 1.00 86.38 201 SER A CA 1
ATOM 1623 C C . SER A 1 201 ? 9.472 0.139 5.973 1.00 86.38 201 SER A C 1
ATOM 1625 O O . SER A 1 201 ? 9.730 -0.743 5.158 1.00 86.38 201 SER A O 1
ATOM 1627 N N . ALA A 1 202 ? 8.214 0.501 6.237 1.00 88.06 202 ALA A N 1
ATOM 1628 C CA . ALA A 1 202 ? 7.078 -0.180 5.625 1.00 88.06 202 ALA A CA 1
ATOM 1629 C C . ALA A 1 202 ? 6.888 0.182 4.146 1.00 88.06 202 ALA A C 1
ATOM 1631 O O . ALA A 1 202 ? 6.346 -0.631 3.400 1.00 88.06 202 ALA A O 1
ATOM 1632 N N . GLY A 1 203 ? 7.311 1.379 3.728 1.00 86.38 203 GLY A N 1
ATOM 1633 C CA . GLY A 1 203 ? 7.113 1.886 2.373 1.00 86.38 203 GLY A CA 1
ATOM 1634 C C . GLY A 1 203 ? 8.030 1.239 1.339 1.00 86.38 203 GLY A C 1
ATOM 1635 O O . GLY A 1 203 ? 7.544 0.828 0.283 1.00 86.38 203 GLY A O 1
ATOM 1636 N N . PHE A 1 204 ? 9.332 1.118 1.630 1.00 91.19 204 PHE A N 1
ATOM 1637 C CA . PHE A 1 204 ? 10.270 0.571 0.645 1.00 91.19 204 PHE A CA 1
ATOM 1638 C C . PHE A 1 204 ? 10.288 -0.961 0.646 1.00 91.19 204 PHE A C 1
ATOM 1640 O O . PHE A 1 204 ? 10.120 -1.580 -0.400 1.00 91.19 204 PHE A O 1
ATOM 1647 N N . GLU A 1 205 ? 10.435 -1.601 1.810 1.00 90.81 205 GLU A N 1
ATOM 1648 C CA . GLU A 1 205 ? 10.811 -3.019 1.843 1.00 90.81 205 GLU A CA 1
ATOM 1649 C C . GLU A 1 205 ? 9.689 -3.940 1.361 1.00 90.81 205 GLU A C 1
ATOM 1651 O O . GLU A 1 205 ? 9.927 -4.857 0.571 1.00 90.81 205 GLU A O 1
ATOM 1656 N N . THR A 1 206 ? 8.452 -3.666 1.788 1.00 90.88 206 THR A N 1
ATOM 1657 C CA . THR A 1 206 ? 7.277 -4.460 1.396 1.00 90.88 206 THR A CA 1
ATOM 1658 C C . THR A 1 206 ? 7.012 -4.351 -0.108 1.00 90.88 206 THR A C 1
ATOM 1660 O O . THR A 1 206 ? 6.833 -5.370 -0.778 1.00 90.88 206 THR A O 1
ATOM 1663 N N . SER A 1 207 ? 7.090 -3.132 -0.651 1.00 92.56 207 SER A N 1
ATOM 1664 C CA . SER A 1 207 ? 6.973 -2.847 -2.084 1.00 92.56 207 SER A CA 1
ATOM 1665 C C . SER A 1 207 ? 8.087 -3.531 -2.876 1.00 92.56 207 SER A C 1
ATOM 1667 O O . SER A 1 207 ? 7.819 -4.174 -3.887 1.00 92.56 207 SER A O 1
ATOM 1669 N N . ALA A 1 208 ? 9.331 -3.461 -2.396 1.00 93.88 208 ALA A N 1
ATOM 1670 C CA . ALA A 1 208 ? 10.471 -4.090 -3.050 1.00 93.88 208 ALA A CA 1
ATOM 1671 C C . ALA A 1 208 ? 10.352 -5.615 -3.107 1.00 93.88 208 ALA A C 1
ATOM 1673 O O . ALA A 1 208 ? 10.717 -6.220 -4.112 1.00 93.88 208 ALA A O 1
ATOM 1674 N N . SER A 1 209 ? 9.837 -6.241 -2.043 1.00 92.94 209 SER A N 1
ATOM 1675 C CA . SER A 1 209 ? 9.588 -7.686 -2.026 1.00 92.94 209 SER A CA 1
ATOM 1676 C C . SER A 1 209 ? 8.504 -8.065 -3.027 1.00 92.94 209 SER A C 1
ATOM 1678 O O . SER A 1 209 ? 8.731 -8.947 -3.848 1.00 92.94 209 SER A O 1
ATOM 1680 N N . ALA A 1 210 ? 7.366 -7.364 -3.012 1.00 92.62 210 ALA A N 1
ATOM 1681 C CA . ALA A 1 210 ? 6.267 -7.631 -3.937 1.00 92.62 210 ALA A CA 1
ATOM 1682 C C . ALA A 1 210 ? 6.698 -7.468 -5.405 1.00 92.62 210 ALA A C 1
ATOM 1684 O O . ALA A 1 210 ? 6.449 -8.351 -6.223 1.00 92.62 210 ALA A O 1
ATOM 1685 N N . LEU A 1 211 ? 7.399 -6.380 -5.738 1.00 95.00 211 LEU A N 1
ATOM 1686 C CA . LEU A 1 211 ? 7.886 -6.129 -7.096 1.00 95.00 211 LEU A CA 1
ATOM 1687 C C . LEU A 1 211 ? 8.976 -7.126 -7.509 1.00 95.00 211 LEU A C 1
ATOM 1689 O O . LEU A 1 211 ? 8.922 -7.663 -8.611 1.00 95.00 211 LEU A O 1
ATOM 1693 N N . GLY A 1 212 ? 9.933 -7.427 -6.624 1.00 95.81 212 GLY A N 1
ATOM 1694 C CA . GLY A 1 212 ? 10.992 -8.401 -6.901 1.00 95.81 212 GLY A CA 1
ATOM 1695 C C . GLY A 1 212 ? 10.437 -9.800 -7.175 1.00 95.81 212 GLY A C 1
ATOM 1696 O O . GLY A 1 212 ? 10.872 -10.463 -8.114 1.00 95.81 212 GLY A O 1
ATOM 1697 N N . LEU A 1 213 ? 9.428 -10.220 -6.408 1.00 96.56 213 LEU A N 1
ATOM 1698 C CA . LEU A 1 213 ? 8.722 -11.484 -6.623 1.00 96.56 213 LEU A CA 1
ATOM 1699 C C . LEU A 1 213 ? 7.833 -11.453 -7.874 1.00 96.56 213 LEU A C 1
ATOM 1701 O O . LEU A 1 213 ? 7.704 -12.467 -8.550 1.00 96.56 213 LEU A O 1
ATOM 1705 N N . THR A 1 214 ? 7.287 -10.288 -8.237 1.00 96.88 214 THR A N 1
ATOM 1706 C CA . THR A 1 214 ? 6.526 -10.135 -9.489 1.00 96.88 214 THR A CA 1
ATOM 1707 C C . THR A 1 214 ? 7.452 -10.334 -10.687 1.00 96.88 214 THR A C 1
ATOM 1709 O O . THR A 1 214 ? 7.118 -11.063 -11.615 1.00 96.88 214 THR A O 1
ATOM 1712 N N . LEU A 1 215 ? 8.653 -9.744 -10.651 1.00 96.69 215 LEU A N 1
ATOM 1713 C CA . LEU A 1 215 ? 9.676 -9.959 -11.677 1.00 96.69 215 LEU A CA 1
ATOM 1714 C C . LEU A 1 215 ? 10.107 -11.428 -11.750 1.00 96.69 215 LEU A C 1
ATOM 1716 O O . LEU A 1 215 ? 10.272 -11.955 -12.847 1.00 96.69 215 LEU A O 1
ATOM 1720 N N . TYR A 1 216 ? 10.250 -12.095 -10.602 1.00 96.62 216 TYR A N 1
ATOM 1721 C CA . TYR A 1 216 ? 10.560 -13.523 -10.536 1.00 96.62 216 TYR A CA 1
ATOM 1722 C C . TYR A 1 216 ? 9.479 -14.386 -11.205 1.00 96.62 216 TYR A C 1
ATOM 1724 O O . TYR A 1 216 ? 9.805 -15.238 -12.032 1.00 96.62 216 TYR A O 1
ATOM 1732 N N . GLU A 1 217 ? 8.198 -14.140 -10.915 1.00 97.75 217 GLU A N 1
ATOM 1733 C CA . GLU A 1 217 ? 7.104 -14.888 -11.543 1.00 97.75 217 GLU A CA 1
ATOM 1734 C C . GLU A 1 217 ? 6.965 -14.596 -13.033 1.00 97.75 217 GLU A C 1
ATOM 1736 O O . GLU A 1 217 ? 6.777 -15.524 -13.817 1.00 97.75 217 GLU A O 1
ATOM 1741 N N . LEU A 1 218 ? 7.127 -13.345 -13.466 1.00 97.94 218 LEU A N 1
ATOM 1742 C CA . LEU A 1 218 ? 7.131 -13.027 -14.894 1.00 97.94 218 LEU A CA 1
ATOM 1743 C C . LEU A 1 218 ? 8.301 -13.718 -15.609 1.00 97.94 218 LEU A C 1
ATOM 1745 O O . LEU A 1 218 ? 8.093 -14.325 -16.654 1.00 97.94 218 LEU A O 1
ATOM 1749 N N . ALA A 1 219 ? 9.502 -13.723 -15.026 1.00 96.38 219 ALA A N 1
ATOM 1750 C CA . ALA A 1 219 ? 10.652 -14.415 -15.609 1.00 96.38 219 ALA A CA 1
ATOM 1751 C C . ALA A 1 219 ? 10.425 -15.935 -15.744 1.00 96.38 219 ALA A C 1
ATOM 1753 O O . ALA A 1 219 ? 10.844 -16.536 -16.735 1.00 96.38 219 ALA A O 1
ATOM 1754 N N . LYS A 1 220 ? 9.724 -16.560 -14.788 1.00 96.69 220 LYS A N 1
ATOM 1755 C CA . LYS A 1 220 ? 9.320 -17.975 -14.864 1.00 96.69 220 LYS A CA 1
ATOM 1756 C C . LYS A 1 220 ? 8.212 -18.234 -15.886 1.00 96.69 220 LYS A C 1
ATOM 1758 O O . LYS A 1 220 ? 8.206 -19.286 -16.519 1.00 96.69 220 LYS A O 1
ATOM 1763 N N . ASN A 1 221 ? 7.288 -17.290 -16.059 1.00 98.00 221 ASN A N 1
ATOM 1764 C CA . ASN A 1 221 ? 6.084 -17.441 -16.875 1.00 98.00 221 ASN A CA 1
ATOM 1765 C C . ASN A 1 221 ? 6.166 -16.574 -18.140 1.00 98.00 221 ASN A C 1
ATOM 1767 O O . ASN A 1 221 ? 5.584 -15.492 -18.230 1.00 98.00 221 ASN A O 1
ATOM 1771 N N . GLN A 1 222 ? 6.865 -17.085 -19.154 1.00 97.62 222 GLN A N 1
ATOM 1772 C CA . GLN A 1 222 ? 7.192 -16.349 -20.382 1.00 97.62 222 GLN A CA 1
ATOM 1773 C C . GLN A 1 222 ? 5.969 -15.828 -21.164 1.00 97.62 222 GLN A C 1
ATOM 1775 O O . GLN A 1 222 ? 6.038 -14.764 -21.780 1.00 97.62 222 GLN A O 1
ATOM 1780 N N . ASP A 1 223 ? 4.833 -16.532 -21.134 1.00 97.81 223 ASP A N 1
ATOM 1781 C CA . ASP A 1 223 ? 3.587 -16.050 -21.750 1.00 97.81 223 ASP A CA 1
ATOM 1782 C C . ASP A 1 223 ? 3.004 -14.837 -21.019 1.00 97.81 223 ASP A C 1
ATOM 1784 O O . ASP A 1 223 ? 2.646 -13.843 -21.660 1.00 97.81 223 ASP A O 1
ATOM 1788 N N . ALA A 1 224 ? 2.973 -14.883 -19.683 1.00 98.06 224 ALA A N 1
ATOM 1789 C CA . ALA A 1 224 ? 2.549 -13.758 -18.858 1.00 98.06 224 ALA A CA 1
ATOM 1790 C C . ALA A 1 224 ? 3.494 -12.564 -19.045 1.00 98.06 224 ALA A C 1
ATOM 1792 O O . ALA A 1 224 ? 3.035 -11.440 -19.244 1.00 98.06 224 ALA A O 1
ATOM 1793 N N . GLN A 1 225 ? 4.810 -12.799 -19.095 1.00 98.50 225 GLN A N 1
ATOM 1794 C CA . GLN A 1 225 ? 5.795 -11.752 -19.374 1.00 98.50 225 GLN A CA 1
ATOM 1795 C C . GLN A 1 225 ? 5.559 -11.074 -20.726 1.00 98.50 225 GLN A C 1
ATOM 1797 O O . GLN A 1 225 ? 5.450 -9.849 -20.781 1.00 98.50 225 GLN A O 1
ATOM 1802 N N . ARG A 1 226 ? 5.406 -11.847 -21.810 1.00 98.62 226 ARG A N 1
ATOM 1803 C CA . ARG A 1 226 ? 5.121 -11.294 -23.145 1.00 98.62 226 ARG A CA 1
ATOM 1804 C C . ARG A 1 226 ? 3.813 -10.513 -23.177 1.00 98.62 226 ARG A C 1
ATOM 1806 O O . ARG A 1 226 ? 3.715 -9.502 -23.869 1.00 98.62 226 ARG A O 1
ATOM 1813 N N . ARG A 1 227 ? 2.785 -10.980 -22.466 1.00 98.25 227 ARG A N 1
ATOM 1814 C CA . ARG A 1 227 ? 1.493 -10.291 -22.392 1.00 98.25 227 ARG A CA 1
ATOM 1815 C C . ARG A 1 227 ? 1.595 -8.975 -21.616 1.00 98.25 227 ARG A C 1
ATOM 1817 O O . ARG A 1 227 ? 1.063 -7.974 -22.087 1.00 98.25 227 ARG A O 1
ATOM 1824 N N . ALA A 1 228 ? 2.309 -8.969 -20.492 1.00 97.94 228 ALA A N 1
ATOM 1825 C CA . ALA A 1 228 ? 2.607 -7.774 -19.708 1.00 97.94 228 ALA A CA 1
ATOM 1826 C C . ALA A 1 228 ? 3.384 -6.733 -20.530 1.00 97.94 228 ALA A C 1
ATOM 1828 O O . ALA A 1 228 ? 2.972 -5.578 -20.594 1.00 97.94 228 ALA A O 1
ATOM 1829 N N . GLN A 1 229 ? 4.439 -7.153 -21.234 1.00 98.31 229 GLN A N 1
ATOM 1830 C CA . GLN A 1 229 ? 5.216 -6.286 -22.130 1.00 98.31 229 GLN A CA 1
ATOM 1831 C C . GLN A 1 229 ? 4.337 -5.674 -23.224 1.00 98.31 229 GLN A C 1
ATOM 1833 O O . GLN A 1 229 ? 4.280 -4.458 -23.347 1.00 98.31 229 GLN A O 1
ATOM 1838 N N . LYS A 1 230 ? 3.538 -6.491 -23.927 1.00 98.44 230 LYS A N 1
ATOM 1839 C CA . LYS A 1 230 ? 2.605 -6.001 -24.957 1.00 98.44 230 LYS A CA 1
ATOM 1840 C C . LYS A 1 230 ? 1.588 -4.985 -24.426 1.00 98.44 230 LYS A C 1
ATOM 1842 O O . LYS A 1 230 ? 1.158 -4.115 -25.180 1.00 98.44 230 LYS A O 1
ATOM 1847 N N . GLU A 1 231 ? 1.136 -5.122 -23.178 1.00 96.56 231 GLU A N 1
ATOM 1848 C CA . GLU A 1 231 ? 0.239 -4.143 -22.552 1.00 96.56 231 GLU A CA 1
ATOM 1849 C C . GLU A 1 231 ? 0.961 -2.812 -22.300 1.00 96.56 231 GLU A C 1
ATOM 1851 O O . GLU A 1 231 ? 0.434 -1.756 -22.657 1.00 96.56 231 GLU A O 1
ATOM 1856 N N . VAL A 1 232 ? 2.180 -2.871 -21.754 1.00 96.44 232 VAL A N 1
ATOM 1857 C CA . VAL A 1 232 ? 3.021 -1.693 -21.498 1.00 96.44 232 VAL A CA 1
ATOM 1858 C C . VAL A 1 232 ? 3.403 -0.988 -22.802 1.00 96.44 232 VAL A C 1
ATOM 1860 O O . VAL A 1 232 ? 3.239 0.226 -22.887 1.00 96.44 232 VAL A O 1
ATOM 1863 N N . ASP A 1 233 ? 3.807 -1.725 -23.838 1.00 97.69 233 ASP A N 1
ATOM 1864 C CA . ASP A 1 233 ? 4.169 -1.172 -25.150 1.00 97.69 233 ASP A CA 1
ATOM 1865 C C . ASP A 1 233 ? 2.997 -0.395 -25.765 1.00 97.69 233 ASP A C 1
ATOM 1867 O O . ASP A 1 233 ? 3.136 0.764 -26.155 1.00 97.69 233 ASP A O 1
ATOM 1871 N N . LYS A 1 234 ? 1.796 -0.992 -25.768 1.00 96.56 234 LYS A N 1
ATOM 1872 C CA . LYS A 1 234 ? 0.568 -0.337 -26.255 1.00 96.56 234 LYS A CA 1
ATOM 1873 C C . LYS A 1 234 ? 0.174 0.876 -25.422 1.00 96.56 234 LYS A C 1
ATOM 1875 O O . LYS A 1 234 ? -0.442 1.813 -25.931 1.00 96.56 234 LYS A O 1
ATOM 1880 N N . TYR A 1 235 ? 0.433 0.849 -24.118 1.00 93.50 235 TYR A N 1
ATOM 1881 C CA . TYR A 1 235 ? 0.221 2.017 -23.275 1.00 93.5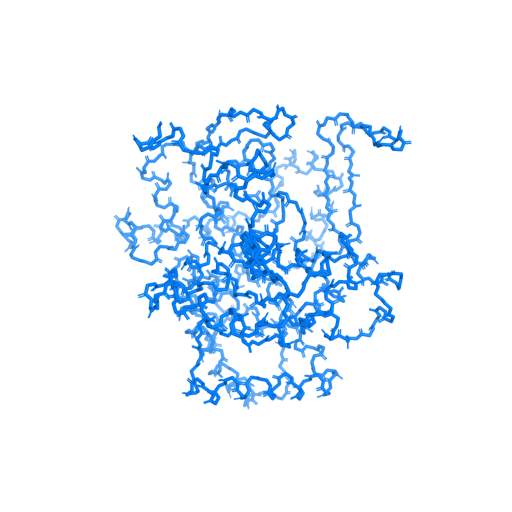0 235 TYR A CA 1
ATOM 1882 C C . TYR A 1 235 ? 1.188 3.139 -23.673 1.00 93.50 235 TYR A C 1
ATOM 1884 O O . TYR A 1 235 ? 0.732 4.235 -23.991 1.00 93.50 235 TYR A O 1
ATOM 1892 N N . LEU A 1 236 ? 2.490 2.862 -23.743 1.00 95.00 236 LEU A N 1
ATOM 1893 C CA . LEU A 1 236 ? 3.500 3.861 -24.091 1.00 95.00 236 LEU A CA 1
ATOM 1894 C C . LEU A 1 236 ? 3.268 4.454 -25.486 1.00 95.00 236 LEU A C 1
ATOM 1896 O O . LEU A 1 236 ? 3.288 5.677 -25.621 1.00 95.00 236 LEU A O 1
ATOM 1900 N N . GLU A 1 237 ? 2.935 3.634 -26.485 1.00 95.88 237 GLU A N 1
ATOM 1901 C CA . GLU A 1 237 ? 2.611 4.089 -27.844 1.00 95.88 237 GLU A CA 1
ATOM 1902 C C . GLU A 1 237 ? 1.465 5.117 -27.844 1.00 95.88 237 GLU A C 1
ATOM 1904 O O . GLU A 1 237 ? 1.583 6.200 -28.422 1.00 95.88 237 GLU A O 1
ATOM 1909 N N . ARG A 1 238 ? 0.372 4.834 -27.120 1.00 95.31 238 ARG A N 1
ATOM 1910 C CA . ARG A 1 238 ? -0.792 5.735 -27.023 1.00 95.31 238 ARG A CA 1
ATOM 1911 C C . ARG A 1 238 ? -0.503 7.030 -26.266 1.00 95.31 238 ARG A C 1
ATOM 1913 O O . ARG A 1 238 ? -1.185 8.027 -26.495 1.00 95.31 238 ARG A O 1
ATOM 1920 N N . HIS A 1 239 ? 0.482 7.020 -25.371 1.00 92.19 239 HIS A N 1
ATOM 1921 C CA . HIS A 1 239 ? 0.848 8.157 -24.521 1.00 92.19 239 HIS A CA 1
ATOM 1922 C C . HIS A 1 239 ? 2.133 8.864 -24.986 1.00 92.19 239 HIS A C 1
ATOM 1924 O O . HIS A 1 239 ? 2.715 9.651 -24.238 1.00 92.19 239 HIS A O 1
ATOM 1930 N N . GLY A 1 240 ? 2.579 8.620 -26.225 1.00 93.19 240 GLY A N 1
ATOM 1931 C CA . GLY A 1 240 ? 3.752 9.279 -26.809 1.00 93.19 240 GLY A CA 1
ATOM 1932 C C . GLY A 1 240 ? 5.049 8.971 -26.057 1.00 93.19 240 GLY A C 1
ATOM 1933 O O . GLY A 1 240 ? 5.851 9.877 -25.831 1.00 93.19 240 GLY A O 1
ATOM 1934 N N . ASN A 1 241 ? 5.213 7.716 -25.628 1.00 92.06 241 ASN A N 1
ATOM 1935 C CA . ASN A 1 241 ? 6.323 7.204 -24.819 1.00 92.06 241 ASN A CA 1
ATOM 1936 C C . ASN A 1 241 ? 6.527 7.949 -23.495 1.00 92.06 241 ASN A C 1
ATOM 1938 O O . ASN A 1 241 ? 7.650 8.095 -23.015 1.00 92.06 241 ASN A O 1
ATOM 1942 N N . LYS A 1 242 ? 5.440 8.435 -22.888 1.00 89.88 242 LYS A N 1
ATOM 1943 C CA . LYS A 1 242 ? 5.480 9.087 -21.577 1.00 89.88 242 LYS A CA 1
ATOM 1944 C C . LYS A 1 242 ? 4.708 8.283 -20.551 1.00 89.88 242 LYS A C 1
ATOM 1946 O O . LYS A 1 242 ? 3.541 7.953 -20.744 1.00 89.88 242 LYS A O 1
ATOM 1951 N N . LEU A 1 243 ? 5.345 8.059 -19.408 1.00 87.12 243 LEU A N 1
ATOM 1952 C CA . LEU A 1 243 ? 4.676 7.531 -18.230 1.00 87.12 243 LEU A CA 1
ATOM 1953 C C . LEU A 1 243 ? 3.798 8.624 -17.598 1.00 87.12 243 LEU A C 1
ATOM 1955 O O . LEU A 1 243 ? 4.281 9.703 -17.260 1.00 87.12 243 LEU A O 1
ATOM 1959 N N . THR A 1 244 ? 2.505 8.374 -17.417 1.00 85.38 244 THR A N 1
ATOM 1960 C CA . THR A 1 244 ? 1.585 9.318 -16.760 1.00 85.38 244 THR A CA 1
ATOM 1961 C C . THR A 1 244 ? 0.805 8.624 -15.650 1.00 85.38 244 THR A C 1
ATOM 1963 O O . THR A 1 244 ? 0.756 7.399 -15.590 1.00 85.38 244 THR A O 1
ATOM 1966 N N . TYR A 1 245 ? 0.168 9.397 -14.761 1.00 79.31 245 TYR A N 1
ATOM 1967 C CA . TYR A 1 245 ? -0.613 8.835 -13.648 1.00 79.31 245 TYR A CA 1
ATOM 1968 C C . TYR A 1 245 ? -1.740 7.897 -14.115 1.00 79.31 245 TYR A C 1
ATOM 1970 O O . TYR A 1 245 ? -2.195 7.040 -13.358 1.00 79.31 245 TYR A O 1
ATOM 1978 N N . ASP A 1 246 ? -2.186 8.036 -15.365 1.00 75.75 246 ASP A N 1
ATOM 1979 C CA . ASP A 1 246 ? -3.243 7.205 -15.934 1.00 75.75 246 ASP A CA 1
ATOM 1980 C C . ASP A 1 246 ? -2.815 5.727 -16.083 1.00 75.75 246 ASP A C 1
ATOM 1982 O O . ASP A 1 246 ? -3.682 4.851 -16.128 1.00 75.75 246 ASP A O 1
ATOM 1986 N N . CYS A 1 247 ? -1.508 5.415 -16.019 1.00 77.69 247 CYS A N 1
ATOM 1987 C CA . CYS A 1 247 ? -0.988 4.039 -16.030 1.00 77.69 247 CYS A CA 1
ATOM 1988 C C . CYS A 1 247 ? -1.612 3.151 -14.943 1.00 77.69 247 CYS A C 1
ATOM 1990 O O . CYS A 1 247 ? -1.879 1.976 -15.183 1.00 77.69 247 CYS A O 1
ATOM 1992 N N . VAL A 1 248 ? -1.948 3.726 -13.781 1.00 72.38 248 VAL A N 1
ATOM 1993 C CA . VAL A 1 248 ? -2.569 3.015 -12.651 1.00 72.38 248 VAL A CA 1
ATOM 1994 C C . VAL A 1 248 ? -3.910 2.379 -13.047 1.00 72.38 248 VAL A C 1
ATOM 1996 O O . VAL A 1 248 ? -4.323 1.376 -12.467 1.00 72.38 248 VAL A O 1
ATOM 1999 N N . LYS A 1 249 ? -4.606 2.957 -14.035 1.00 71.12 249 LYS A N 1
ATOM 2000 C CA . LYS A 1 249 ? -5.918 2.497 -14.516 1.00 71.12 249 LYS A CA 1
ATOM 2001 C C . LYS A 1 249 ? -5.844 1.764 -15.854 1.00 71.12 249 LYS A C 1
ATOM 2003 O O . LYS A 1 249 ? -6.732 0.972 -16.150 1.00 71.12 249 LYS A O 1
ATOM 2008 N N . GLU A 1 250 ? -4.827 2.050 -16.661 1.00 80.50 250 GLU A N 1
ATOM 2009 C CA . GLU A 1 250 ? -4.723 1.578 -18.046 1.00 80.50 250 GLU A CA 1
ATOM 2010 C C . GLU A 1 250 ? -3.820 0.350 -18.235 1.00 80.50 250 GLU A C 1
ATOM 2012 O O . GLU A 1 250 ? -3.649 -0.093 -19.369 1.00 80.50 250 GLU A O 1
ATOM 2017 N N . LEU A 1 251 ? -3.296 -0.218 -17.144 1.00 84.62 251 LEU A N 1
ATOM 2018 C CA . LEU A 1 251 ? -2.481 -1.439 -17.137 1.00 84.62 251 LEU A CA 1
ATOM 2019 C C . LEU A 1 251 ? -3.133 -2.559 -16.292 1.00 84.62 251 LEU A C 1
ATOM 2021 O O . LEU A 1 251 ? -2.597 -2.959 -15.252 1.00 84.62 251 LEU A O 1
ATOM 2025 N N . PRO A 1 252 ? -4.344 -3.029 -16.655 1.00 84.94 252 PRO A N 1
ATOM 2026 C CA . PRO A 1 252 ? -5.071 -4.018 -15.865 1.00 84.94 252 PRO A CA 1
ATOM 2027 C C . PRO A 1 252 ? -4.339 -5.357 -15.745 1.00 84.94 252 PRO A C 1
ATOM 2029 O O . PRO A 1 252 ? -4.448 -5.990 -14.698 1.00 84.94 252 PRO A O 1
ATOM 2032 N N . TYR A 1 253 ? -3.587 -5.794 -16.759 1.00 93.12 253 TYR A N 1
ATOM 2033 C CA . TYR A 1 253 ? -2.839 -7.044 -16.668 1.00 93.12 253 TYR A CA 1
ATOM 2034 C C . TYR A 1 253 ? -1.612 -6.914 -15.763 1.00 93.12 253 TYR A C 1
ATOM 2036 O O . TYR A 1 253 ? -1.381 -7.802 -14.950 1.00 93.12 253 TYR A O 1
ATOM 2044 N N . ILE A 1 254 ? -0.881 -5.793 -15.800 1.00 92.44 254 ILE A N 1
ATOM 2045 C CA . ILE A 1 254 ? 0.192 -5.521 -14.823 1.00 92.44 254 ILE A CA 1
ATOM 2046 C C . ILE A 1 254 ? -0.350 -5.542 -13.389 1.00 92.44 254 ILE A C 1
ATOM 2048 O O . ILE A 1 254 ? 0.232 -6.193 -12.518 1.00 92.44 254 ILE A O 1
ATOM 2052 N N . ASN A 1 255 ? -1.486 -4.883 -13.144 1.00 86.94 255 ASN A N 1
ATOM 2053 C CA . ASN A 1 255 ? -2.141 -4.901 -11.833 1.00 86.94 255 ASN A CA 1
ATOM 2054 C C . ASN A 1 255 ? -2.500 -6.330 -11.399 1.00 86.94 255 ASN A C 1
ATOM 2056 O O . ASN A 1 255 ? -2.291 -6.699 -10.243 1.00 86.94 255 ASN A O 1
ATOM 2060 N N . ALA A 1 256 ? -2.991 -7.143 -12.333 1.00 91.25 256 ALA A N 1
ATOM 2061 C CA . ALA A 1 256 ? -3.340 -8.534 -12.093 1.00 91.25 256 ALA A CA 1
ATOM 2062 C C . ALA A 1 256 ? -2.105 -9.409 -11.791 1.00 91.25 256 ALA A C 1
ATOM 2064 O O . ALA A 1 256 ? -2.147 -10.242 -10.887 1.00 91.25 256 ALA A O 1
ATOM 2065 N N . CYS A 1 257 ? -0.978 -9.165 -12.468 1.00 96.25 257 CYS A N 1
ATOM 2066 C CA . CYS A 1 257 ? 0.302 -9.820 -12.189 1.00 96.25 257 CYS A CA 1
ATOM 2067 C C . CYS A 1 257 ? 0.801 -9.518 -10.771 1.00 96.25 257 CYS A C 1
ATOM 2069 O O . CYS A 1 257 ? 1.239 -10.425 -10.059 1.00 96.25 257 CYS A O 1
ATOM 2071 N N . VAL A 1 258 ? 0.715 -8.259 -10.329 1.00 93.69 258 VAL A N 1
ATOM 2072 C CA . VAL A 1 258 ? 1.074 -7.879 -8.953 1.00 93.69 258 VAL A CA 1
ATOM 2073 C C . VAL A 1 258 ? 0.120 -8.531 -7.950 1.00 93.69 258 VAL A C 1
ATOM 2075 O O . VAL A 1 258 ? 0.577 -9.094 -6.957 1.00 93.69 258 VAL A O 1
ATOM 2078 N N . ALA A 1 259 ? -1.190 -8.516 -8.215 1.00 92.62 259 ALA A N 1
ATOM 2079 C CA . ALA A 1 259 ? -2.187 -9.136 -7.346 1.00 92.62 259 ALA A CA 1
ATOM 2080 C C . ALA A 1 259 ? -1.939 -10.645 -7.168 1.00 92.62 259 ALA A C 1
ATOM 2082 O O . ALA A 1 259 ? -1.815 -11.102 -6.030 1.00 92.62 259 ALA A O 1
ATOM 2083 N N . GLU A 1 260 ? -1.755 -11.388 -8.263 1.00 96.81 260 GLU A N 1
ATOM 2084 C CA . GLU A 1 260 ? -1.457 -12.827 -8.225 1.00 96.81 260 GLU A CA 1
ATOM 2085 C C . GLU A 1 260 ? -0.118 -13.121 -7.541 1.00 96.81 260 GLU A C 1
ATOM 2087 O O . GLU A 1 260 ? -0.015 -14.058 -6.751 1.00 96.81 260 GLU A O 1
ATOM 2092 N N . THR A 1 261 ? 0.891 -12.270 -7.744 1.00 97.00 261 THR A N 1
ATOM 2093 C CA . THR A 1 261 ? 2.160 -12.390 -7.013 1.00 97.00 261 THR A CA 1
ATOM 2094 C C . THR A 1 261 ? 1.933 -12.237 -5.514 1.00 97.00 261 THR A C 1
ATOM 2096 O O . THR A 1 261 ? 2.435 -13.034 -4.732 1.00 97.00 261 THR A O 1
ATOM 2099 N N . THR A 1 262 ? 1.159 -11.238 -5.085 1.00 94.50 262 THR A N 1
ATOM 2100 C CA . THR A 1 262 ? 0.866 -11.036 -3.658 1.00 94.50 262 THR A CA 1
ATOM 2101 C C . THR A 1 262 ? -0.082 -12.081 -3.070 1.00 94.50 262 THR A C 1
ATOM 2103 O O . THR A 1 262 ? -0.147 -12.188 -1.846 1.00 94.50 262 THR A O 1
ATOM 2106 N N . ARG A 1 263 ? -0.782 -12.860 -3.911 1.00 96.62 263 ARG A N 1
ATOM 2107 C CA . ARG A 1 263 ? -1.520 -14.062 -3.504 1.00 96.62 263 ARG A CA 1
ATOM 2108 C C . ARG A 1 263 ? -0.563 -15.217 -3.203 1.00 96.62 263 ARG A C 1
ATOM 2110 O O . ARG A 1 263 ? -0.643 -15.811 -2.135 1.00 96.62 263 ARG A O 1
ATOM 2117 N N . LEU A 1 264 ? 0.355 -15.518 -4.122 1.00 97.31 264 LEU A N 1
ATOM 2118 C CA . LEU A 1 264 ? 1.353 -16.582 -3.933 1.00 97.31 264 LEU A CA 1
ATOM 2119 C C . LEU A 1 264 ? 2.372 -16.236 -2.840 1.00 97.31 264 LEU A C 1
ATOM 2121 O O . LEU A 1 264 ? 2.811 -17.082 -2.065 1.00 97.31 264 LEU A O 1
ATOM 2125 N N . TYR A 1 265 ? 2.740 -14.962 -2.752 1.00 96.25 265 TYR A N 1
ATOM 2126 C CA . TYR A 1 265 ? 3.795 -14.482 -1.872 1.00 96.25 265 TYR A CA 1
ATOM 2127 C C . TYR A 1 265 ? 3.333 -13.272 -1.053 1.00 96.25 265 TYR A C 1
ATOM 2129 O O . TYR A 1 265 ? 3.855 -12.161 -1.213 1.00 96.25 265 TYR A O 1
ATOM 2137 N N . PRO A 1 266 ? 2.346 -13.444 -0.156 1.00 92.12 266 PRO A N 1
ATOM 2138 C CA . PRO A 1 266 ? 1.938 -12.369 0.726 1.00 92.12 266 PRO A CA 1
ATOM 2139 C C . PRO A 1 266 ? 3.110 -12.005 1.640 1.00 92.12 266 PRO A C 1
ATOM 2141 O O . PRO A 1 266 ? 3.646 -12.853 2.353 1.00 92.12 266 PRO A O 1
ATOM 2144 N N . VAL A 1 267 ? 3.481 -10.720 1.661 1.00 88.25 267 VAL A N 1
ATOM 2145 C CA . VAL A 1 267 ? 4.594 -10.208 2.488 1.00 88.25 267 VAL A CA 1
ATOM 2146 C C . VAL A 1 267 ? 4.418 -10.584 3.966 1.00 88.25 267 VAL A C 1
ATOM 2148 O O . VAL A 1 267 ? 5.393 -10.830 4.672 1.00 88.25 267 VAL A O 1
ATOM 2151 N N . PHE A 1 268 ? 3.168 -10.673 4.426 1.00 86.44 268 PHE A N 1
ATOM 2152 C CA . PHE A 1 268 ? 2.815 -11.188 5.744 1.00 86.44 268 PHE A CA 1
ATOM 2153 C C . PHE A 1 268 ? 1.998 -12.476 5.607 1.00 86.44 268 PHE A C 1
ATOM 2155 O O . PHE A 1 268 ? 0.837 -12.436 5.205 1.00 86.44 268 PHE A O 1
ATOM 2162 N N . GLY A 1 269 ? 2.578 -13.615 6.004 1.00 86.38 269 GLY A N 1
ATOM 2163 C CA . GLY A 1 269 ? 1.909 -14.921 5.921 1.00 86.38 269 GLY A CA 1
ATOM 2164 C C . GLY A 1 269 ? 0.720 -15.094 6.877 1.00 86.38 269 GLY A C 1
ATOM 2165 O O . GLY A 1 269 ? -0.153 -15.929 6.647 1.00 86.38 269 GLY A O 1
ATOM 2166 N N . PHE A 1 270 ? 0.641 -14.281 7.929 1.00 87.75 270 PHE A N 1
ATOM 2167 C CA . PHE A 1 270 ? -0.533 -14.169 8.788 1.00 87.75 270 PHE A CA 1
ATOM 2168 C C . PHE A 1 270 ? -0.658 -12.752 9.348 1.00 87.75 270 PHE A C 1
ATOM 2170 O O . PHE A 1 270 ? 0.332 -12.037 9.505 1.00 87.75 270 PHE A O 1
ATOM 2177 N N . LEU A 1 271 ? -1.880 -12.356 9.699 1.00 86.75 271 LEU A N 1
ATOM 2178 C CA . LEU A 1 271 ? -2.149 -11.121 10.437 1.00 86.75 271 LEU A CA 1
ATOM 2179 C C . LEU A 1 271 ? -2.594 -11.458 11.854 1.00 86.75 271 LEU A C 1
ATOM 2181 O O . LEU A 1 271 ? -3.285 -12.448 12.074 1.00 86.75 271 LEU A O 1
ATOM 2185 N N . THR A 1 272 ? -2.234 -10.621 12.822 1.00 88.50 272 THR A N 1
ATOM 2186 C CA . THR A 1 272 ? -2.601 -10.828 14.226 1.00 88.50 272 THR A CA 1
ATOM 2187 C C . THR A 1 272 ? -3.585 -9.775 14.721 1.00 88.50 272 THR A C 1
ATOM 2189 O O . THR A 1 272 ? -3.564 -8.608 14.307 1.00 88.50 272 THR A O 1
ATOM 2192 N N . ARG A 1 273 ? -4.470 -10.188 15.626 1.00 87.44 273 ARG A N 1
ATOM 2193 C CA . ARG A 1 273 ? -5.305 -9.325 16.468 1.00 87.44 273 ARG A CA 1
ATOM 2194 C C . ARG A 1 273 ? -5.197 -9.795 17.913 1.00 87.44 273 ARG A C 1
ATOM 2196 O O . ARG A 1 273 ? -4.875 -10.951 18.166 1.00 87.44 273 ARG A O 1
ATOM 2203 N N . GLU A 1 274 ? -5.464 -8.895 18.845 1.00 89.31 274 GLU A N 1
ATOM 2204 C CA . GLU A 1 274 ? -5.517 -9.204 20.271 1.00 89.31 274 GLU A CA 1
ATOM 2205 C C . GLU A 1 274 ? -6.885 -8.788 20.805 1.00 89.31 274 GLU A C 1
ATOM 2207 O O . GLU A 1 274 ? -7.391 -7.716 20.460 1.00 89.31 274 GLU A O 1
ATOM 2212 N N . VAL A 1 275 ? -7.494 -9.661 21.600 1.00 90.94 275 VAL A N 1
ATOM 2213 C CA . VAL A 1 275 ? -8.796 -9.433 22.223 1.00 90.94 275 VAL A CA 1
ATOM 2214 C C . VAL A 1 275 ? -8.629 -8.396 23.332 1.00 90.94 275 VAL A C 1
ATOM 2216 O O . VAL A 1 275 ? -7.909 -8.618 24.301 1.00 90.94 275 VAL A O 1
ATOM 2219 N N . VAL A 1 276 ? -9.263 -7.233 23.181 1.00 89.94 276 VAL A N 1
ATOM 2220 C CA . VAL A 1 276 ? -9.116 -6.105 24.124 1.00 89.94 276 VAL A CA 1
ATOM 2221 C C . VAL A 1 276 ? -10.154 -6.118 25.249 1.00 89.94 276 VAL A C 1
ATOM 2223 O O . VAL A 1 276 ? -9.917 -5.557 26.317 1.00 89.94 276 VAL A O 1
ATOM 2226 N N . GLU A 1 277 ? -11.279 -6.785 25.026 1.00 90.56 277 GLU A N 1
ATOM 2227 C CA . GLU A 1 277 ? -12.381 -7.016 25.962 1.00 90.56 277 GLU A CA 1
ATOM 2228 C C . GLU A 1 277 ? -12.909 -8.422 25.690 1.00 90.56 277 GLU A C 1
ATOM 2230 O O . GLU A 1 277 ? -12.862 -8.855 24.536 1.00 90.56 277 GLU A O 1
ATOM 2235 N N . ASP A 1 278 ? -13.398 -9.114 26.718 1.00 93.38 278 ASP A N 1
ATOM 2236 C CA . ASP A 1 278 ? -13.960 -10.456 26.563 1.00 93.38 278 ASP A CA 1
ATOM 2237 C C . ASP A 1 278 ? -15.012 -10.473 25.446 1.00 93.38 278 ASP A C 1
ATOM 2239 O O . ASP A 1 278 ? -15.886 -9.603 25.365 1.00 93.38 278 ASP A O 1
ATOM 2243 N N . TYR A 1 279 ? -14.893 -11.445 24.543 1.00 93.19 279 TYR A N 1
ATOM 2244 C CA . TYR A 1 279 ? -15.678 -11.499 23.317 1.00 93.19 279 TYR A CA 1
ATOM 2245 C C . TYR A 1 279 ? -16.259 -12.889 23.103 1.00 93.19 279 TYR A C 1
ATOM 2247 O O . TYR A 1 279 ? -15.554 -13.890 23.200 1.00 93.19 279 TYR A O 1
ATOM 2255 N N . THR A 1 280 ? -17.545 -12.942 22.762 1.00 93.75 280 THR A N 1
ATOM 2256 C CA . THR A 1 280 ? -18.232 -14.184 22.398 1.00 93.75 280 THR A CA 1
ATOM 2257 C C . THR A 1 280 ? -18.548 -14.158 20.911 1.00 93.75 280 THR A C 1
ATOM 2259 O O . THR A 1 280 ? -19.233 -13.254 20.433 1.00 93.75 280 THR A O 1
ATOM 2262 N N . PHE A 1 281 ? -18.043 -15.143 20.171 1.00 90.25 281 PHE A N 1
ATOM 2263 C CA . PHE A 1 281 ? -18.397 -15.327 18.768 1.00 90.25 281 PHE A CA 1
ATOM 2264 C C . PHE A 1 281 ? -19.863 -15.747 18.619 1.00 90.25 281 PHE A C 1
ATOM 2266 O O . PHE A 1 281 ? -20.414 -16.371 19.526 1.00 90.25 281 PHE A O 1
ATOM 2273 N N . PRO A 1 282 ? -20.477 -15.536 17.438 1.00 93.69 282 PRO A N 1
ATOM 2274 C CA . PRO A 1 282 ? -21.811 -16.064 17.143 1.00 93.69 282 PRO A CA 1
ATOM 2275 C C . PRO A 1 282 ? -21.941 -17.586 17.323 1.00 93.69 282 PRO A C 1
ATOM 2277 O O . PRO A 1 282 ? -23.034 -18.078 17.569 1.00 93.69 282 PRO A O 1
ATOM 2280 N N . SER A 1 283 ? -20.835 -18.333 17.233 1.00 94.25 283 SER A N 1
ATOM 2281 C CA . SER A 1 283 ? -20.788 -19.777 17.499 1.00 94.25 283 SER A CA 1
ATOM 2282 C C . SER A 1 283 ? -20.862 -20.153 18.985 1.00 94.25 283 SER A C 1
ATOM 2284 O O . SER A 1 283 ? -20.906 -21.336 19.304 1.00 94.25 283 SER A O 1
ATOM 2286 N N . GLY A 1 284 ? -20.818 -19.177 19.896 1.00 95.19 284 GLY A N 1
ATOM 2287 C CA . GLY A 1 284 ? -20.748 -19.384 21.344 1.00 95.19 284 GLY A CA 1
ATOM 2288 C C . GLY A 1 284 ? -19.325 -19.493 21.907 1.00 95.19 284 GLY A C 1
ATOM 2289 O O . GLY A 1 284 ? -19.162 -19.500 23.124 1.00 95.19 284 GLY A O 1
ATOM 2290 N N . LEU A 1 285 ? -18.284 -19.530 21.062 1.00 95.88 285 LEU A N 1
ATOM 2291 C CA . LEU A 1 285 ? -16.891 -19.529 21.523 1.00 95.88 285 LEU A CA 1
ATOM 2292 C C . LEU A 1 285 ? -16.565 -18.220 22.255 1.00 95.88 285 LEU A C 1
ATOM 2294 O O . LEU A 1 285 ? -16.679 -17.141 21.672 1.00 95.88 285 LEU A O 1
ATOM 2298 N N . GLN A 1 286 ? -16.095 -18.325 23.495 1.00 96.25 286 GLN A N 1
ATOM 2299 C CA . GLN A 1 286 ? -15.673 -17.188 24.309 1.00 96.25 286 GLN A CA 1
ATOM 2300 C C . GLN A 1 286 ? -14.152 -17.033 24.282 1.00 96.25 286 GLN A C 1
ATOM 2302 O O . GLN A 1 286 ? -13.416 -17.993 24.508 1.00 96.25 286 GLN A O 1
ATOM 2307 N N . LEU A 1 287 ? -13.680 -15.815 24.029 1.00 95.50 287 LEU A N 1
ATOM 2308 C CA . LEU A 1 287 ? -12.279 -15.433 24.145 1.00 95.50 287 LEU A CA 1
ATOM 2309 C C . LEU A 1 287 ? -12.120 -14.381 25.239 1.00 95.50 287 LEU A C 1
ATOM 2311 O O . LEU A 1 287 ? -12.766 -13.335 25.196 1.00 95.50 287 LEU A O 1
ATOM 2315 N N . GLY A 1 288 ? -11.215 -14.644 26.179 1.00 95.19 288 GLY A N 1
ATOM 2316 C CA . GLY A 1 288 ? -10.833 -13.674 27.199 1.00 95.19 288 GLY A CA 1
ATOM 2317 C C . GLY A 1 288 ? -9.889 -12.593 26.666 1.00 95.19 288 GLY A C 1
ATOM 2318 O O . GLY A 1 288 ? -9.169 -12.790 25.679 1.00 95.19 288 GLY A O 1
ATOM 2319 N N . ARG A 1 289 ? -9.850 -11.452 27.356 1.00 93.25 289 ARG A N 1
ATOM 2320 C CA . ARG A 1 289 ? -8.887 -10.372 27.105 1.00 93.25 289 ARG A CA 1
ATOM 2321 C C . ARG A 1 289 ? -7.443 -10.891 27.042 1.00 93.25 289 ARG A C 1
ATOM 2323 O O . ARG A 1 289 ? -6.996 -11.660 27.887 1.00 93.25 289 ARG A O 1
ATOM 2330 N N . GLY A 1 290 ? -6.689 -10.409 26.057 1.00 86.81 290 GLY A N 1
ATOM 2331 C CA . GLY A 1 290 ? -5.295 -10.778 25.796 1.00 86.81 290 GLY A CA 1
ATOM 2332 C C . GLY A 1 290 ? -5.130 -12.001 24.891 1.00 86.81 290 GLY A C 1
ATOM 2333 O O . GLY A 1 290 ? -4.015 -12.282 24.449 1.00 86.81 290 GLY A O 1
ATOM 2334 N N . ALA A 1 291 ? -6.214 -12.716 24.564 1.00 89.00 291 ALA A N 1
ATOM 2335 C CA . ALA A 1 291 ? -6.158 -13.797 23.588 1.00 89.00 291 ALA A CA 1
ATOM 2336 C C . ALA A 1 291 ? -5.717 -13.264 22.212 1.00 89.00 291 ALA A C 1
ATOM 2338 O O . ALA A 1 291 ? -6.223 -12.249 21.723 1.00 89.00 291 ALA A O 1
ATOM 2339 N N . ARG A 1 292 ? -4.767 -13.958 21.576 1.00 88.75 292 ARG A N 1
ATOM 2340 C CA . ARG A 1 292 ? -4.282 -13.637 20.228 1.00 88.75 292 ARG A CA 1
ATOM 2341 C C . ARG A 1 292 ? -5.089 -14.393 19.180 1.00 88.75 292 ARG A C 1
ATOM 2343 O O . ARG A 1 292 ? -5.260 -15.602 19.277 1.00 88.75 292 ARG A O 1
ATOM 2350 N N . VAL A 1 293 ? -5.523 -13.680 18.148 1.00 89.38 293 VAL A N 1
ATOM 2351 C CA . VAL A 1 293 ? -6.219 -14.229 16.982 1.00 89.38 293 VAL A CA 1
ATOM 2352 C C . VAL A 1 293 ? -5.295 -14.117 15.776 1.00 89.38 293 VAL A C 1
ATOM 2354 O O . VAL A 1 293 ? -4.865 -13.017 15.420 1.00 89.38 293 VAL A O 1
ATOM 2357 N N . HIS A 1 294 ? -4.988 -15.253 15.153 1.00 88.88 294 HIS A N 1
ATOM 2358 C CA . HIS A 1 294 ? -4.188 -15.331 13.934 1.00 88.88 294 HIS A CA 1
ATOM 2359 C C . HIS A 1 294 ? -5.105 -15.518 12.723 1.00 88.88 294 HIS A C 1
ATOM 2361 O O . HIS A 1 294 ? -5.948 -16.408 12.703 1.00 88.88 294 HIS A O 1
ATOM 2367 N N . LEU A 1 295 ? -4.929 -14.671 11.713 1.00 89.31 295 LEU A N 1
ATOM 2368 C CA . LEU A 1 295 ? -5.626 -14.723 10.433 1.00 89.31 295 LEU A CA 1
ATOM 2369 C C . LEU A 1 295 ? -4.641 -15.282 9.397 1.00 89.31 295 LEU A C 1
ATOM 2371 O O . LEU A 1 295 ? -3.683 -14.577 9.058 1.00 89.31 295 LEU A O 1
ATOM 2375 N N . PRO A 1 296 ? -4.809 -16.532 8.934 1.00 92.00 296 PRO A N 1
ATOM 2376 C CA . PRO A 1 296 ? -3.788 -17.232 8.162 1.00 92.00 296 PRO A CA 1
ATOM 2377 C C . PRO A 1 296 ? -3.844 -16.835 6.677 1.00 92.00 296 PRO A C 1
ATOM 2379 O O . PRO A 1 296 ? -4.398 -17.556 5.851 1.00 92.00 296 PRO A O 1
ATOM 2382 N N . VAL A 1 297 ? -3.276 -15.669 6.347 1.00 91.12 297 VAL A N 1
ATOM 2383 C CA . VAL A 1 297 ? -3.247 -15.089 4.987 1.00 91.12 297 VAL A CA 1
ATOM 2384 C C . VAL A 1 297 ? -2.721 -16.099 3.968 1.00 91.12 297 VAL A C 1
ATOM 2386 O O . VAL A 1 297 ? -3.413 -16.400 3.005 1.00 91.12 297 VAL A O 1
ATOM 2389 N N . TYR A 1 298 ? -1.531 -16.656 4.211 1.00 94.06 298 TYR A N 1
ATOM 2390 C CA . TYR A 1 298 ? -0.862 -17.566 3.282 1.00 94.06 298 TYR A CA 1
ATOM 2391 C C . TYR A 1 298 ? -1.720 -18.799 2.989 1.00 94.06 298 TYR A C 1
ATOM 2393 O O . TYR A 1 298 ? -1.962 -19.118 1.831 1.00 94.06 298 TYR A O 1
ATOM 2401 N N . TYR A 1 299 ? -2.260 -19.435 4.033 1.00 95.50 299 TYR A N 1
ATOM 2402 C CA . TYR A 1 299 ? -3.134 -20.597 3.879 1.00 95.50 299 TYR A CA 1
ATOM 2403 C C . TYR A 1 299 ? -4.391 -20.267 3.071 1.00 95.50 299 TYR A C 1
ATOM 2405 O O . TYR A 1 299 ? -4.733 -20.998 2.151 1.00 95.50 299 TYR A O 1
ATOM 2413 N N . LEU A 1 300 ? -5.068 -19.155 3.379 1.00 93.56 300 LEU A N 1
ATOM 2414 C CA . LEU A 1 300 ? -6.286 -18.763 2.665 1.00 93.56 300 LEU A CA 1
ATOM 2415 C C . LEU A 1 300 ? -6.011 -18.435 1.195 1.00 93.56 300 LEU A C 1
ATOM 2417 O O . LEU A 1 300 ? -6.842 -18.742 0.346 1.00 93.56 300 LEU A O 1
ATOM 2421 N N . HIS A 1 301 ? -4.841 -17.869 0.895 1.00 94.88 301 HIS A N 1
ATOM 2422 C CA . HIS A 1 301 ? -4.417 -17.546 -0.468 1.00 94.88 301 HIS A CA 1
ATOM 2423 C C . HIS A 1 301 ? -4.036 -18.784 -1.289 1.00 94.88 301 HIS A C 1
ATOM 2425 O O . HIS A 1 301 ? -4.147 -18.733 -2.511 1.00 94.88 301 HIS A O 1
ATOM 2431 N N . HIS A 1 302 ? -3.633 -19.882 -0.641 1.00 95.69 302 HIS A N 1
ATOM 2432 C CA . HIS A 1 302 ? -3.267 -21.155 -1.284 1.00 95.69 302 HIS A CA 1
ATOM 2433 C C . HIS A 1 302 ? -4.345 -22.240 -1.119 1.00 95.69 302 HIS A C 1
ATOM 2435 O O . HIS A 1 302 ? -4.143 -23.398 -1.477 1.00 95.69 302 HIS A O 1
ATOM 2441 N N . ASN A 1 303 ? -5.513 -21.893 -0.575 1.00 95.56 303 ASN A N 1
ATOM 2442 C CA . ASN A 1 303 ? -6.600 -22.847 -0.417 1.00 95.56 303 ASN A CA 1
ATOM 2443 C C . ASN A 1 303 ? -7.297 -23.082 -1.768 1.00 95.56 303 ASN A C 1
ATOM 2445 O O . ASN A 1 303 ? -7.872 -22.154 -2.339 1.00 95.56 303 ASN A O 1
ATOM 2449 N N . ALA A 1 304 ? -7.288 -24.329 -2.248 1.00 95.94 304 ALA A N 1
ATOM 2450 C CA . ALA A 1 304 ? -7.908 -24.730 -3.511 1.00 95.94 304 ALA A CA 1
ATOM 2451 C C . ALA A 1 304 ? -9.429 -24.482 -3.565 1.00 95.94 304 ALA A C 1
ATOM 2453 O O . ALA A 1 304 ? -9.956 -24.228 -4.647 1.00 95.94 304 ALA A O 1
ATOM 2454 N N . ASP A 1 305 ? -10.116 -24.461 -2.416 1.00 93.06 305 ASP A N 1
ATOM 2455 C CA . ASP A 1 305 ? -11.547 -24.124 -2.313 1.00 93.06 305 ASP A CA 1
ATOM 2456 C C . ASP A 1 305 ? -11.829 -22.642 -2.613 1.00 93.06 305 ASP A C 1
ATOM 2458 O O . ASP A 1 305 ? -12.980 -22.220 -2.747 1.00 93.06 305 ASP A O 1
ATOM 2462 N N . HIS A 1 306 ? -10.790 -21.807 -2.618 1.00 91.00 306 HIS A N 1
ATOM 2463 C CA . HIS A 1 306 ? -10.876 -20.369 -2.881 1.00 91.00 306 HIS A CA 1
ATOM 2464 C C . HIS A 1 306 ? -10.133 -19.985 -4.160 1.00 91.00 306 HIS A C 1
ATOM 2466 O O . HIS A 1 306 ? -10.558 -19.070 -4.858 1.00 91.00 306 HIS A O 1
ATOM 2472 N N . PHE A 1 307 ? -9.049 -20.695 -4.474 1.00 94.00 307 PHE A N 1
ATOM 2473 C CA . PHE A 1 307 ? -8.210 -20.476 -5.644 1.00 94.00 307 PHE A CA 1
ATOM 2474 C C . PHE A 1 307 ? -7.911 -21.823 -6.314 1.00 94.00 307 PHE A C 1
ATOM 2476 O O . PHE A 1 307 ? -6.926 -22.469 -5.959 1.00 94.00 307 PHE A O 1
ATOM 2483 N N . PRO A 1 308 ? -8.727 -22.268 -7.288 1.00 93.38 308 PRO A N 1
ATOM 2484 C CA . PRO A 1 308 ? -8.493 -23.525 -8.003 1.00 93.38 308 PRO A CA 1
ATOM 2485 C C . PRO A 1 308 ? -7.117 -23.528 -8.666 1.00 93.38 308 PRO A C 1
ATOM 2487 O O . PRO A 1 308 ? -6.781 -22.536 -9.301 1.00 93.38 308 PRO A O 1
ATOM 2490 N N . GLU A 1 309 ? -6.336 -24.604 -8.555 1.00 96.38 309 GLU A N 1
ATOM 2491 C CA . GLU A 1 309 ? -4.902 -24.625 -8.920 1.00 96.38 309 GLU A CA 1
ATOM 2492 C C . GLU A 1 309 ? -4.097 -23.529 -8.181 1.00 96.38 309 GLU A C 1
ATOM 2494 O O . GLU A 1 309 ? -3.552 -22.615 -8.809 1.00 96.38 309 GLU A O 1
ATOM 2499 N N . PRO A 1 310 ? -4.054 -23.576 -6.835 1.00 96.44 310 PRO A N 1
ATOM 2500 C CA . PRO A 1 310 ? -3.572 -22.468 -6.007 1.00 96.44 310 PRO A CA 1
ATOM 2501 C C . PRO A 1 310 ? -2.072 -22.186 -6.150 1.00 96.44 310 PRO A C 1
ATOM 2503 O O . PRO A 1 310 ? -1.647 -21.061 -5.911 1.00 96.44 310 PRO A O 1
ATOM 2506 N N . GLU A 1 311 ? -1.270 -23.161 -6.567 1.00 97.06 311 GLU A N 1
ATOM 2507 C CA . GLU A 1 311 ? 0.183 -22.995 -6.738 1.00 97.06 311 GLU A CA 1
ATOM 2508 C C . GLU A 1 311 ? 0.565 -22.443 -8.122 1.00 97.06 311 GLU A C 1
ATOM 2510 O O . GLU A 1 311 ? 1.716 -22.086 -8.365 1.00 97.06 311 GLU A O 1
ATOM 2515 N N . SER A 1 312 ? -0.384 -22.380 -9.060 1.00 97.00 312 SER A N 1
ATOM 2516 C CA . SER A 1 312 ? -0.133 -21.887 -10.414 1.00 97.00 312 SER A CA 1
ATOM 2517 C C . SER A 1 312 ? -0.256 -20.368 -10.475 1.00 97.00 312 SER A C 1
ATOM 2519 O O . SER A 1 312 ? -1.249 -19.811 -10.006 1.00 97.00 312 SER A O 1
ATOM 2521 N N . TYR A 1 313 ? 0.711 -19.711 -11.120 1.00 98.06 313 TYR A N 1
ATOM 2522 C CA . TYR A 1 313 ? 0.676 -18.272 -11.376 1.00 98.06 313 TYR A CA 1
ATOM 2523 C C . TYR A 1 313 ? -0.328 -17.943 -12.486 1.00 98.06 313 TYR A C 1
ATOM 2525 O O . TYR A 1 313 ? -0.040 -18.121 -13.670 1.00 98.06 313 TYR A O 1
ATOM 2533 N N . LYS A 1 314 ? -1.520 -17.477 -12.099 1.00 96.44 314 LYS A N 1
ATOM 2534 C CA . LYS A 1 314 ? -2.613 -17.118 -13.014 1.00 96.44 314 LYS A CA 1
ATOM 2535 C C . LYS A 1 314 ? -3.100 -15.684 -12.769 1.00 96.44 314 LYS A C 1
ATOM 2537 O O . LYS A 1 314 ? -4.102 -15.495 -12.072 1.00 96.44 314 LYS A O 1
ATOM 2542 N N . PRO A 1 315 ? -2.437 -14.660 -13.344 1.00 95.62 315 PRO A N 1
ATOM 2543 C CA . PRO A 1 315 ? -2.889 -13.270 -13.258 1.00 95.62 315 PRO A CA 1
ATOM 2544 C C . PRO A 1 315 ? -4.356 -13.077 -13.660 1.00 95.62 315 PRO A C 1
ATOM 2546 O O . PRO A 1 315 ? -5.034 -12.197 -13.147 1.00 95.62 315 PRO A O 1
ATOM 2549 N N . GLU A 1 316 ? -4.887 -13.926 -14.538 1.00 94.00 316 GLU A N 1
ATOM 2550 C CA . GLU A 1 316 ? -6.255 -13.865 -15.050 1.00 94.00 316 GLU A CA 1
ATOM 2551 C C . GLU A 1 316 ? -7.334 -13.834 -13.953 1.00 94.00 316 GLU A C 1
ATOM 2553 O O . GLU A 1 316 ? -8.382 -13.235 -14.179 1.00 94.00 316 GLU A O 1
ATOM 2558 N N . ARG A 1 317 ? -7.063 -14.372 -12.753 1.00 91.62 317 ARG A N 1
ATOM 2559 C CA . ARG A 1 317 ? -7.977 -14.311 -11.591 1.00 91.62 317 ARG A CA 1
ATOM 2560 C C . ARG A 1 317 ? -8.320 -12.889 -11.151 1.00 91.62 317 ARG A C 1
ATOM 2562 O O . ARG A 1 317 ? -9.358 -12.659 -10.542 1.00 91.62 317 ARG A O 1
ATOM 2569 N N . PHE A 1 318 ? -7.418 -11.948 -11.415 1.00 87.62 318 PHE A N 1
ATOM 2570 C CA . PHE A 1 318 ? -7.508 -10.560 -10.965 1.00 87.62 318 PHE A CA 1
ATOM 2571 C C . PHE A 1 318 ? -7.762 -9.585 -12.117 1.00 87.62 318 PHE A C 1
ATOM 2573 O O . PHE A 1 318 ? -7.611 -8.373 -11.954 1.00 87.62 318 PHE A O 1
ATOM 2580 N N . LEU A 1 319 ? -8.129 -10.096 -13.296 1.00 83.50 319 LEU A N 1
ATOM 2581 C CA . LEU A 1 319 ? -8.542 -9.252 -14.407 1.00 83.50 319 LEU A CA 1
ATOM 2582 C C . LEU A 1 319 ? -9.950 -8.678 -14.184 1.00 83.50 319 LEU A C 1
ATOM 2584 O O . LEU A 1 319 ? -10.800 -9.348 -13.597 1.00 83.50 319 LEU A O 1
ATOM 2588 N N . PRO A 1 320 ? -10.238 -7.482 -14.734 1.00 76.00 320 PRO A N 1
ATOM 2589 C CA . PRO A 1 320 ? -11.570 -6.895 -14.666 1.00 76.00 320 PRO A CA 1
ATOM 2590 C C . PRO A 1 320 ? -12.661 -7.819 -15.219 1.00 76.00 320 PRO A C 1
ATOM 2592 O O . PRO A 1 320 ? -12.677 -8.124 -16.413 1.00 76.00 320 PRO A O 1
ATOM 2595 N N . GLY A 1 321 ? -13.619 -8.183 -14.372 1.00 69.94 321 GLY A N 1
ATOM 2596 C CA . GLY A 1 321 ? -14.712 -9.117 -14.644 1.00 69.94 321 GLY A CA 1
ATOM 2597 C C . GLY A 1 321 ? -14.550 -10.488 -13.981 1.00 69.94 321 GLY A C 1
ATOM 2598 O O . GLY A 1 321 ? -15.539 -11.207 -13.896 1.00 69.94 321 GLY A O 1
ATOM 2599 N N . ALA A 1 322 ? -13.361 -10.852 -13.491 1.00 72.25 322 ALA A N 1
ATOM 2600 C CA . ALA A 1 322 ? -13.116 -12.122 -12.795 1.00 72.25 322 ALA A CA 1
ATOM 2601 C C . ALA A 1 322 ? -13.263 -12.007 -11.265 1.00 72.25 322 ALA A C 1
ATOM 2603 O O . ALA A 1 322 ? -13.285 -13.008 -10.554 1.00 72.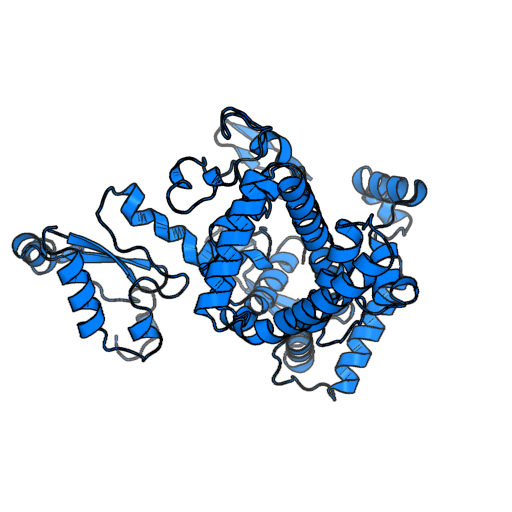25 322 ALA A O 1
ATOM 2604 N N . GLU A 1 323 ? -13.405 -10.793 -10.722 1.00 65.44 323 GLU A N 1
ATOM 2605 C CA . GLU A 1 323 ? -13.348 -10.555 -9.275 1.00 65.44 323 GLU A CA 1
ATOM 2606 C C . GLU A 1 323 ? -14.499 -11.211 -8.503 1.00 65.44 323 GLU A C 1
ATOM 2608 O O . GLU A 1 323 ? -14.371 -11.469 -7.306 1.00 65.44 323 GLU A O 1
ATOM 2613 N N . HIS A 1 324 ? -15.624 -11.487 -9.169 1.00 64.44 324 HIS A N 1
ATOM 2614 C CA . HIS A 1 324 ? -16.771 -12.175 -8.576 1.00 64.44 324 HIS A CA 1
ATOM 2615 C C . HIS A 1 324 ? -16.465 -13.631 -8.189 1.00 64.44 324 HIS A C 1
ATOM 2617 O O . HIS A 1 324 ? -17.173 -14.194 -7.353 1.00 64.44 324 HIS A O 1
ATOM 2623 N N . GLU A 1 325 ? -15.411 -14.224 -8.755 1.00 74.44 325 GLU A N 1
ATOM 2624 C CA . GLU A 1 325 ? -14.942 -15.569 -8.413 1.00 74.44 325 GLU A CA 1
ATOM 2625 C C . GLU A 1 325 ? -14.180 -15.590 -7.078 1.00 74.44 325 GLU A C 1
ATOM 2627 O O . GLU A 1 325 ? -14.094 -16.627 -6.418 1.00 74.44 325 GLU A O 1
ATOM 2632 N N . ILE A 1 326 ? -13.659 -14.441 -6.630 1.00 79.81 326 ILE A N 1
ATOM 2633 C CA . ILE A 1 326 ? -12.897 -14.344 -5.386 1.00 79.81 326 ILE A CA 1
ATOM 2634 C C . ILE A 1 326 ? -13.861 -14.166 -4.216 1.00 79.81 326 ILE A C 1
ATOM 2636 O O . ILE A 1 326 ? -14.504 -13.128 -4.033 1.00 79.81 326 ILE A O 1
ATOM 2640 N N . LYS A 1 327 ? -13.918 -15.186 -3.361 1.00 80.44 327 LYS A N 1
ATOM 2641 C CA . LYS A 1 327 ? -14.720 -15.142 -2.140 1.00 80.44 327 LYS A CA 1
ATOM 2642 C C . LYS A 1 327 ? -14.258 -13.985 -1.225 1.00 80.44 327 LYS A C 1
ATOM 2644 O O . LYS A 1 327 ? -13.066 -13.838 -0.955 1.00 80.44 327 LYS A O 1
ATOM 2649 N N . PRO A 1 328 ? -15.175 -13.164 -0.683 1.00 81.38 328 PRO A N 1
ATOM 2650 C CA . PRO A 1 328 ? -14.802 -12.118 0.265 1.00 81.38 328 PRO A CA 1
ATOM 2651 C C . PRO A 1 328 ? -14.022 -12.675 1.462 1.00 81.38 328 PRO A C 1
ATOM 2653 O O . PRO A 1 328 ? -14.344 -13.748 1.970 1.00 81.38 328 PRO A O 1
ATOM 2656 N N . PHE A 1 329 ? -13.026 -11.919 1.931 1.00 81.62 329 PHE A N 1
ATOM 2657 C CA . PHE A 1 329 ? -12.137 -12.296 3.039 1.00 81.62 329 PHE A CA 1
ATOM 2658 C C . PHE A 1 329 ? -11.280 -13.553 2.803 1.00 81.62 329 PHE A C 1
ATOM 2660 O O . PHE A 1 329 ? -10.798 -14.137 3.771 1.00 81.62 329 PHE A O 1
ATOM 2667 N N . THR A 1 330 ? -11.037 -13.955 1.550 1.00 86.69 330 THR A N 1
ATOM 2668 C CA . THR A 1 330 ? -10.037 -14.993 1.220 1.00 86.69 330 THR A CA 1
ATOM 2669 C C . THR A 1 330 ? -8.803 -14.430 0.518 1.00 86.69 330 THR A C 1
ATOM 2671 O O . THR A 1 330 ? -7.738 -15.026 0.622 1.00 86.69 330 THR A O 1
ATOM 2674 N N . PHE A 1 331 ? -8.900 -13.244 -0.093 1.00 88.81 331 PHE A N 1
ATOM 2675 C CA . PHE A 1 331 ? -7.769 -12.461 -0.600 1.00 88.81 331 PHE A CA 1
ATOM 2676 C C . PHE A 1 331 ? -7.654 -11.130 0.150 1.00 88.81 331 PHE A C 1
ATOM 2678 O O . PHE A 1 331 ? -8.559 -10.303 0.095 1.00 88.81 331 PHE A O 1
ATOM 2685 N N . PHE A 1 332 ? -6.555 -10.921 0.874 1.00 87.50 332 PHE A N 1
ATOM 2686 C CA . PHE A 1 332 ? -6.325 -9.710 1.680 1.00 87.50 332 PHE A CA 1
ATOM 2687 C C . PHE A 1 332 ? -4.826 -9.480 1.965 1.00 87.50 332 PHE A C 1
ATOM 2689 O O . PHE A 1 332 ? -4.417 -9.376 3.126 1.00 87.50 332 PHE A O 1
ATOM 2696 N N . PRO A 1 333 ? -3.970 -9.382 0.926 1.00 86.81 333 PRO A N 1
ATOM 2697 C CA . PRO A 1 333 ? -2.518 -9.209 1.092 1.00 86.81 333 PRO A CA 1
ATOM 2698 C C . PRO A 1 333 ? -2.141 -7.909 1.824 1.00 86.81 333 PRO A C 1
ATOM 2700 O O . PRO A 1 333 ? -1.076 -7.812 2.428 1.00 86.81 333 PRO A O 1
ATOM 2703 N N . PHE A 1 334 ? -3.040 -6.922 1.824 1.00 88.69 334 PHE A N 1
ATOM 2704 C CA . PHE A 1 334 ? -2.883 -5.640 2.513 1.00 88.69 334 PHE A CA 1
ATOM 2705 C C . PHE A 1 334 ? -3.699 -5.543 3.817 1.00 88.69 334 PHE A C 1
ATOM 2707 O O . PHE A 1 334 ? -3.812 -4.462 4.405 1.00 88.69 334 PHE A O 1
ATOM 2714 N N . GLY A 1 335 ? -4.252 -6.666 4.287 1.00 86.00 335 GLY A N 1
ATOM 2715 C CA . GLY A 1 335 ? -5.210 -6.722 5.389 1.00 86.00 335 GLY A CA 1
ATOM 2716 C C . GLY A 1 335 ? -6.571 -6.123 5.038 1.00 86.00 335 GLY A C 1
ATOM 2717 O O . GLY A 1 335 ? -6.758 -5.574 3.961 1.00 86.00 335 GLY A O 1
ATOM 2718 N N . GLU A 1 336 ? -7.513 -6.220 5.978 1.00 79.69 336 GLU A N 1
ATOM 2719 C CA . GLU A 1 336 ? -8.907 -5.812 5.774 1.00 79.69 336 GLU A CA 1
ATOM 2720 C C . GLU A 1 336 ? -9.462 -5.048 6.992 1.00 79.69 336 GLU A C 1
ATOM 2722 O O . GLU A 1 336 ? -8.902 -5.099 8.101 1.00 79.69 336 GLU A O 1
ATOM 2727 N N . GLY A 1 337 ? -10.570 -4.326 6.789 1.00 79.81 337 GLY A N 1
ATOM 2728 C CA . GLY A 1 337 ? -11.238 -3.537 7.828 1.00 79.81 337 GLY A CA 1
ATOM 2729 C C . GLY A 1 337 ? -10.425 -2.313 8.273 1.00 79.81 337 GLY A C 1
ATOM 2730 O O . GLY A 1 337 ? -9.478 -1.925 7.602 1.00 79.81 337 GLY A O 1
ATOM 2731 N N . PRO A 1 338 ? -10.722 -1.687 9.428 1.00 80.38 338 PRO A N 1
ATOM 2732 C CA . PRO A 1 338 ? -10.145 -0.387 9.804 1.00 80.38 338 PRO A CA 1
ATOM 2733 C C . PRO A 1 338 ? -8.608 -0.327 9.895 1.00 80.38 338 PRO A C 1
ATOM 2735 O O . PRO A 1 338 ? -8.030 0.757 9.825 1.00 80.38 338 PRO A O 1
ATOM 2738 N N . ARG A 1 339 ? -7.938 -1.479 10.055 1.00 85.19 339 ARG A N 1
ATOM 2739 C CA . ARG A 1 339 ? -6.475 -1.616 10.212 1.00 85.19 339 ARG A CA 1
ATOM 2740 C C . ARG A 1 339 ? -5.717 -2.033 8.950 1.00 85.19 339 ARG A C 1
ATOM 2742 O O . ARG A 1 339 ? -4.512 -2.250 9.036 1.00 85.19 339 ARG A O 1
ATOM 2749 N N . TYR A 1 340 ? -6.383 -2.142 7.810 1.00 83.75 340 TYR A N 1
ATOM 2750 C CA . TYR A 1 340 ? -5.730 -2.386 6.526 1.00 83.75 340 TYR A CA 1
ATOM 2751 C C . TYR A 1 340 ? -4.648 -1.358 6.159 1.00 83.75 340 TYR A C 1
ATOM 2753 O O . TYR A 1 340 ? -4.584 -0.255 6.724 1.00 83.75 340 TYR A O 1
ATOM 2761 N N . CYS A 1 341 ? -3.795 -1.711 5.195 1.00 88.56 341 CYS A N 1
ATOM 2762 C CA . CYS A 1 341 ? -2.713 -0.858 4.709 1.00 88.56 341 CYS A CA 1
ATOM 2763 C C . CYS A 1 341 ? -3.223 0.547 4.350 1.00 88.56 341 CYS A C 1
ATOM 2765 O O . CYS A 1 341 ? -4.229 0.706 3.663 1.00 88.56 341 CYS A O 1
ATOM 2767 N N . ILE A 1 342 ? -2.536 1.585 4.837 1.00 80.69 342 ILE A N 1
ATOM 2768 C CA . ILE A 1 342 ? -2.966 2.974 4.624 1.00 80.69 342 ILE A CA 1
ATOM 2769 C C . ILE A 1 342 ? -2.824 3.429 3.172 1.00 80.69 342 ILE A C 1
ATOM 2771 O O . ILE A 1 342 ? -3.599 4.263 2.723 1.00 80.69 342 ILE A O 1
ATOM 2775 N N . VAL A 1 343 ? -1.870 2.865 2.433 1.00 70.25 343 VAL A N 1
ATOM 2776 C CA . VAL A 1 343 ? -1.564 3.286 1.059 1.00 70.25 343 VAL A CA 1
ATOM 2777 C C . VAL A 1 343 ? -2.574 2.700 0.057 1.00 70.25 343 VAL A C 1
ATOM 2779 O O . VAL A 1 343 ? -2.893 3.337 -0.941 1.00 70.25 343 VAL A O 1
ATOM 2782 N N . THR A 1 344 ? -3.164 1.537 0.359 1.00 62.72 344 THR A N 1
ATOM 2783 C CA . THR A 1 344 ? -4.181 0.857 -0.479 1.00 62.72 344 THR A CA 1
ATOM 2784 C C . THR A 1 344 ? -5.617 1.355 -0.222 1.00 62.72 344 THR A C 1
ATOM 2786 O O . THR A 1 344 ? -6.548 1.019 -0.955 1.00 62.72 344 THR A O 1
ATOM 2789 N N . LEU A 1 345 ? -5.791 2.198 0.805 1.00 50.84 345 LEU A N 1
ATOM 2790 C CA . LEU A 1 345 ? -7.055 2.719 1.339 1.00 50.84 345 LEU A CA 1
ATOM 2791 C C . LEU A 1 345 ? -8.009 3.255 0.273 1.00 50.84 345 LEU A C 1
ATOM 2793 O O . LEU A 1 345 ? -9.200 2.972 0.313 1.00 50.84 345 LEU A O 1
ATOM 2797 N N . LEU A 1 346 ? -7.507 3.981 -0.719 1.00 49.22 346 LEU A N 1
ATOM 2798 C CA . LEU A 1 346 ? -8.388 4.700 -1.634 1.00 49.22 346 LEU A CA 1
ATOM 2799 C C . LEU A 1 346 ? -8.685 3.986 -2.934 1.00 49.22 346 LEU A C 1
ATOM 2801 O O . LEU A 1 346 ? -9.763 4.205 -3.481 1.00 49.22 346 LEU A O 1
ATOM 2805 N N . TYR A 1 347 ? -7.795 3.112 -3.405 1.00 52.94 347 TYR A N 1
ATOM 2806 C CA . TYR A 1 347 ? -8.131 2.241 -4.527 1.00 52.94 347 TYR A CA 1
ATOM 2807 C C . TYR A 1 347 ? -9.357 1.406 -4.156 1.00 52.94 347 TYR A C 1
ATOM 2809 O O . TYR A 1 347 ? -10.371 1.483 -4.834 1.00 52.94 347 TYR A O 1
ATOM 2817 N N . TYR A 1 348 ? -9.321 0.741 -2.998 1.00 51.72 348 TYR A N 1
ATOM 2818 C CA . TYR A 1 348 ? -10.429 -0.092 -2.545 1.00 51.72 348 TYR A CA 1
ATOM 2819 C C . TYR A 1 348 ? -11.669 0.719 -2.148 1.00 51.72 348 TYR A C 1
ATOM 2821 O O . TYR A 1 348 ? -12.774 0.393 -2.569 1.00 51.72 348 TYR A O 1
ATOM 2829 N N . VAL A 1 349 ? -11.527 1.826 -1.403 1.00 47.91 349 VAL A N 1
ATOM 2830 C CA . VAL A 1 349 ? -12.690 2.658 -1.027 1.00 47.91 349 VAL A CA 1
ATOM 2831 C C . VAL A 1 349 ? -13.411 3.232 -2.246 1.00 47.91 349 VAL A C 1
ATOM 2833 O O . VAL A 1 349 ? -14.630 3.389 -2.190 1.00 47.91 349 VAL A O 1
ATOM 2836 N N . THR A 1 350 ? -12.700 3.497 -3.345 1.00 45.34 350 THR A N 1
ATOM 2837 C CA . THR A 1 350 ? -13.315 4.052 -4.559 1.00 45.34 350 THR A CA 1
ATOM 2838 C C . THR A 1 350 ? -13.761 3.038 -5.593 1.00 45.34 350 THR A C 1
ATOM 2840 O O . THR A 1 350 ? -14.445 3.430 -6.533 1.00 45.34 350 THR A O 1
ATOM 2843 N N . THR A 1 351 ? -13.433 1.757 -5.416 1.00 54.50 351 THR A N 1
ATOM 2844 C CA . THR A 1 351 ? -13.888 0.673 -6.297 1.00 54.50 351 THR A CA 1
ATOM 2845 C C . THR A 1 351 ? -14.796 -0.342 -5.598 1.00 54.50 351 THR A C 1
ATOM 2847 O O . THR A 1 351 ? -15.453 -1.121 -6.283 1.00 54.50 351 THR A O 1
ATOM 2850 N N . LYS A 1 352 ? -14.926 -0.313 -4.258 1.00 57.88 352 LYS A N 1
ATOM 2851 C CA . LYS A 1 352 ? -15.714 -1.288 -3.466 1.00 57.88 352 LYS A CA 1
ATOM 2852 C C . LYS A 1 352 ? -17.176 -1.429 -3.898 1.00 57.88 352 LYS A C 1
ATOM 2854 O O . LYS A 1 352 ? -17.786 -2.470 -3.678 1.00 57.88 352 LYS A O 1
ATOM 2859 N N . THR A 1 353 ? -17.757 -0.373 -4.459 1.00 66.12 353 THR A N 1
ATOM 2860 C CA . THR A 1 353 ? -19.156 -0.311 -4.897 1.00 66.12 353 THR A CA 1
ATOM 2861 C C . THR A 1 353 ? -19.329 -0.719 -6.355 1.00 66.12 353 THR A C 1
ATOM 2863 O O . THR A 1 353 ? -20.453 -0.956 -6.783 1.00 66.12 353 THR A O 1
ATOM 2866 N N . PHE A 1 354 ? -18.252 -0.837 -7.135 1.00 73.56 354 PHE A N 1
ATOM 2867 C CA . PHE A 1 354 ? -18.332 -0.983 -8.591 1.00 73.56 354 PHE A CA 1
ATOM 2868 C C . PHE A 1 354 ? -18.878 -2.338 -9.064 1.00 73.56 354 PHE A C 1
ATOM 2870 O O . PHE A 1 354 ? -19.282 -2.456 -10.218 1.00 73.56 354 PHE A O 1
ATOM 2877 N N . ASN A 1 355 ? -18.998 -3.315 -8.158 1.00 75.44 355 ASN A N 1
ATOM 2878 C CA . ASN A 1 355 ? -19.695 -4.586 -8.387 1.00 75.44 355 ASN A CA 1
ATOM 2879 C C . ASN A 1 355 ? -21.183 -4.568 -7.973 1.00 75.44 355 ASN A C 1
ATOM 2881 O O . ASN A 1 355 ? -21.842 -5.606 -7.998 1.00 75.44 355 ASN A O 1
ATOM 2885 N N . TYR A 1 356 ? -21.732 -3.419 -7.561 1.00 83.06 356 TYR A N 1
ATOM 2886 C CA . TYR A 1 356 ? -23.116 -3.310 -7.084 1.00 83.06 356 TYR A CA 1
ATOM 2887 C C . TYR A 1 356 ? -24.136 -3.741 -8.149 1.00 83.06 356 TYR A C 1
ATOM 2889 O O . TYR A 1 356 ? -24.969 -4.608 -7.884 1.00 83.06 356 TYR A O 1
ATOM 2897 N N . TRP A 1 357 ? -24.054 -3.175 -9.358 1.00 87.88 357 TRP A N 1
ATOM 2898 C CA . TRP A 1 357 ? -25.002 -3.470 -10.441 1.00 87.88 357 TRP A CA 1
ATOM 2899 C C . TRP A 1 357 ? -24.824 -4.870 -11.024 1.00 87.88 357 TRP A C 1
ATOM 2901 O O . TRP A 1 357 ? -25.808 -5.534 -11.341 1.00 87.88 357 TRP A O 1
ATOM 2911 N N . GLU A 1 358 ? -23.585 -5.357 -11.050 1.00 85.88 358 GLU A N 1
ATOM 2912 C CA . GLU A 1 358 ? -23.255 -6.732 -11.420 1.00 85.88 358 GLU A CA 1
ATOM 2913 C C . GLU A 1 358 ? -23.930 -7.745 -10.479 1.00 85.88 358 GLU A C 1
ATOM 2915 O O . GLU A 1 358 ? -24.650 -8.631 -10.937 1.00 85.88 358 GLU A O 1
ATOM 2920 N N . LYS A 1 359 ? -23.828 -7.553 -9.154 1.00 86.50 359 LYS A N 1
ATOM 2921 C CA . LYS A 1 359 ? -24.520 -8.392 -8.153 1.00 86.50 359 LYS A CA 1
ATOM 2922 C C . LYS A 1 359 ? -26.042 -8.365 -8.289 1.00 86.50 359 LYS A C 1
ATOM 2924 O O . LYS A 1 359 ? -26.711 -9.333 -7.934 1.00 86.50 359 LYS A O 1
ATOM 2929 N N . LYS A 1 360 ? -26.597 -7.250 -8.769 1.00 88.94 360 LYS A N 1
ATOM 2930 C CA . LYS A 1 360 ? -28.036 -7.072 -9.005 1.00 88.94 360 LYS A CA 1
ATOM 2931 C C . LYS A 1 360 ? -28.486 -7.557 -10.384 1.00 88.94 360 LYS A C 1
ATOM 2933 O O . LYS A 1 360 ? -29.683 -7.518 -10.645 1.00 88.94 360 LYS A O 1
ATOM 2938 N N . LYS A 1 361 ? -27.562 -8.036 -11.229 1.00 93.00 361 LYS A N 1
ATOM 2939 C CA . LYS A 1 361 ? -27.821 -8.464 -12.613 1.00 93.00 361 LYS A CA 1
ATOM 2940 C C . LYS A 1 361 ? -28.488 -7.368 -13.456 1.00 93.00 361 LYS A C 1
ATOM 2942 O O . LYS A 1 361 ? -29.347 -7.655 -14.280 1.00 93.00 361 LYS A O 1
ATOM 2947 N N . VAL A 1 362 ? -28.095 -6.114 -13.233 1.00 93.81 362 VAL A N 1
ATOM 2948 C CA . VAL A 1 362 ? -28.576 -4.952 -13.994 1.00 93.81 362 VAL A CA 1
ATOM 2949 C C . VAL A 1 362 ? -27.493 -4.545 -15.000 1.00 93.81 362 VAL A C 1
ATOM 2951 O O . VAL A 1 362 ? -26.347 -4.356 -14.579 1.00 93.81 362 VAL A O 1
ATOM 2954 N N . PRO A 1 363 ? -27.808 -4.382 -16.301 1.00 93.12 363 PRO A N 1
ATOM 2955 C CA . PRO A 1 363 ? -26.873 -3.843 -17.290 1.00 93.12 363 PRO A CA 1
ATOM 2956 C C . PRO A 1 363 ? -26.315 -2.497 -16.826 1.00 93.12 363 PRO A C 1
ATOM 2958 O O . PRO A 1 363 ? -27.065 -1.658 -16.336 1.00 93.12 363 PRO A O 1
ATOM 2961 N N . TYR A 1 364 ? -25.004 -2.271 -16.927 1.00 94.69 364 TYR A N 1
ATOM 2962 C CA . TYR A 1 364 ? -24.402 -1.061 -16.362 1.00 94.69 364 TYR A CA 1
ATOM 2963 C C . TYR A 1 364 ? -23.178 -0.564 -17.124 1.00 94.69 364 TYR A C 1
ATOM 2965 O O . TYR A 1 364 ? -22.453 -1.307 -17.792 1.00 94.69 364 TYR A O 1
ATOM 2973 N N . ALA A 1 365 ? -22.917 0.734 -16.997 1.00 89.69 365 ALA A N 1
ATOM 2974 C CA . ALA A 1 365 ? -21.720 1.358 -17.530 1.00 89.69 365 ALA A CA 1
ATOM 2975 C C . ALA A 1 365 ? -20.537 1.150 -16.570 1.00 89.69 365 ALA A C 1
ATOM 2977 O O . ALA A 1 365 ? -20.577 1.601 -15.424 1.00 89.69 365 ALA A O 1
ATOM 2978 N N . LYS A 1 366 ? -19.441 0.539 -17.043 1.00 85.12 366 LYS A N 1
ATOM 2979 C CA . LYS A 1 366 ? -18.220 0.375 -16.233 1.00 85.12 366 LYS A CA 1
ATOM 2980 C C . LYS A 1 366 ? -17.684 1.745 -15.763 1.00 85.12 366 LYS A C 1
ATOM 2982 O O . LYS A 1 366 ? -17.437 2.609 -16.611 1.00 85.12 366 LYS A O 1
ATOM 2987 N N . PRO A 1 367 ? -17.543 1.972 -14.447 1.00 81.75 367 PRO A N 1
ATOM 2988 C CA . PRO A 1 367 ? -17.145 3.265 -13.892 1.00 81.75 367 PRO A CA 1
ATOM 2989 C C . PRO A 1 367 ? -15.632 3.494 -13.912 1.00 81.75 367 PRO A C 1
ATOM 2991 O O . PRO A 1 367 ? -14.835 2.558 -13.927 1.00 81.75 367 PRO A O 1
ATOM 2994 N N . VAL A 1 368 ? -15.231 4.764 -13.850 1.00 73.38 368 VAL A N 1
ATOM 2995 C CA . VAL A 1 368 ? -13.840 5.168 -13.617 1.00 73.38 368 VAL A CA 1
ATOM 2996 C C . VAL A 1 368 ? -13.645 5.413 -12.113 1.00 73.38 368 VAL A C 1
ATOM 2998 O O . VAL A 1 368 ? -14.461 6.119 -11.517 1.00 73.38 368 VAL A O 1
ATOM 3001 N N . PRO A 1 369 ? -12.555 4.929 -11.481 1.00 68.75 369 PRO A N 1
ATOM 3002 C CA . PRO A 1 369 ? -12.304 5.177 -10.059 1.00 68.75 369 PRO A CA 1
ATOM 3003 C C . PRO A 1 369 ? -12.379 6.666 -9.701 1.00 68.75 369 PRO A C 1
ATOM 3005 O O . PRO A 1 369 ? -11.872 7.499 -10.467 1.00 68.75 369 PRO A O 1
ATOM 3008 N N . PHE A 1 370 ? -12.965 6.966 -8.534 1.00 53.59 370 PHE A N 1
ATOM 3009 C CA . PHE A 1 370 ? -13.298 8.293 -7.969 1.00 53.59 370 PHE A CA 1
ATOM 3010 C C . PHE A 1 370 ? -14.454 9.044 -8.622 1.00 53.59 370 PHE A C 1
ATOM 3012 O O . PHE A 1 370 ? -15.138 9.801 -7.944 1.00 53.59 370 PHE A O 1
ATOM 3019 N N . PHE A 1 371 ? -14.656 8.876 -9.924 1.00 72.12 371 PHE A N 1
ATOM 3020 C CA . PHE A 1 371 ? -15.513 9.769 -10.703 1.00 72.12 371 PHE A CA 1
ATOM 3021 C C . PHE A 1 371 ? -16.732 9.076 -11.317 1.00 72.12 371 PHE A C 1
ATOM 3023 O O . PHE A 1 371 ? -17.606 9.736 -11.883 1.00 72.12 371 PHE A O 1
ATOM 3030 N N . GLY A 1 372 ? -16.792 7.751 -11.228 1.00 86.38 372 GLY A N 1
ATOM 3031 C CA . GLY A 1 372 ? -17.883 6.967 -11.772 1.00 86.38 372 GLY A CA 1
ATOM 3032 C C . GLY A 1 372 ? -17.978 7.118 -13.288 1.00 86.38 372 GLY A C 1
ATOM 3033 O O . GLY A 1 372 ? -16.965 7.194 -13.990 1.00 86.38 372 GLY A O 1
ATOM 3034 N N . ASN A 1 373 ? -19.198 7.176 -13.810 1.00 91.62 373 ASN A N 1
ATOM 3035 C CA . ASN A 1 373 ? -19.457 7.352 -15.240 1.00 91.62 373 ASN A CA 1
ATOM 3036 C C . ASN A 1 373 ? -19.519 8.827 -15.669 1.00 91.62 373 ASN A C 1
ATOM 3038 O O . ASN A 1 373 ? -19.461 9.123 -16.861 1.00 91.62 373 ASN A O 1
ATOM 3042 N N . TYR A 1 374 ? -19.568 9.758 -14.713 1.00 88.56 374 TYR A N 1
ATOM 3043 C CA . TYR A 1 374 ? -19.737 11.195 -14.955 1.00 88.56 374 TYR A CA 1
ATOM 3044 C C . TYR A 1 374 ? -18.425 11.985 -14.864 1.00 88.56 374 TYR A C 1
ATOM 3046 O O . TYR A 1 374 ? -18.432 13.202 -14.688 1.00 88.56 374 TYR A O 1
ATOM 3054 N N . ALA A 1 375 ? -17.276 11.326 -15.046 1.00 75.56 375 ALA A N 1
ATOM 3055 C CA . ALA A 1 375 ? -15.956 11.937 -14.884 1.00 75.56 375 ALA A CA 1
ATOM 3056 C C . ALA A 1 375 ? -15.746 13.221 -15.693 1.00 75.56 375 ALA A C 1
ATOM 3058 O O . ALA A 1 375 ? -15.195 14.187 -15.175 1.00 75.56 375 ALA A O 1
ATOM 3059 N N . GLY A 1 376 ? -16.230 13.274 -16.938 1.00 71.50 376 GLY A N 1
ATOM 3060 C CA . GLY A 1 376 ? -16.133 14.487 -17.750 1.00 71.50 376 GLY A CA 1
ATOM 3061 C C . GLY A 1 376 ? -16.926 15.671 -17.182 1.00 71.50 376 GLY A C 1
ATOM 3062 O O . GLY A 1 376 ? -16.502 16.806 -17.371 1.00 71.50 376 GLY A O 1
ATOM 3063 N N . HIS A 1 377 ? -18.028 15.417 -16.471 1.00 82.00 377 HIS A N 1
ATOM 3064 C CA . HIS A 1 377 ? -18.821 16.446 -15.800 1.00 82.00 377 HIS A CA 1
ATOM 3065 C C . HIS A 1 377 ? -18.163 16.891 -14.496 1.00 82.00 377 HIS A C 1
ATOM 3067 O O . HIS A 1 377 ? -17.960 18.085 -14.302 1.00 82.00 377 HIS A O 1
ATOM 3073 N N . ILE A 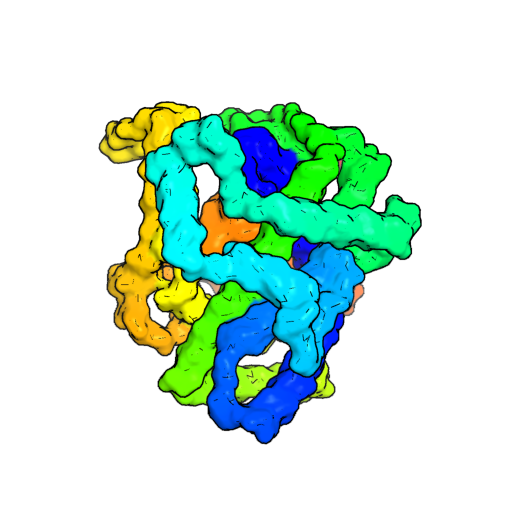1 378 ? -17.735 15.939 -13.662 1.00 75.88 378 ILE A N 1
ATOM 3074 C CA . ILE A 1 378 ? -17.066 16.228 -12.383 1.00 75.88 378 ILE A CA 1
ATOM 3075 C C . ILE A 1 378 ? -15.753 16.995 -12.606 1.00 75.88 378 ILE A C 1
ATOM 3077 O O . ILE A 1 378 ? -15.379 17.857 -11.820 1.00 75.88 378 ILE A O 1
ATOM 3081 N N . GLN A 1 379 ? -15.060 16.726 -13.714 1.00 70.62 379 GLN A N 1
ATOM 3082 C CA . GLN A 1 379 ? -13.845 17.443 -14.112 1.00 70.62 379 GLN A CA 1
ATOM 3083 C C . GLN A 1 379 ? -14.123 18.762 -14.851 1.00 70.62 379 GLN A C 1
ATOM 3085 O O . GLN A 1 379 ? -13.182 19.374 -15.352 1.00 70.62 379 GLN A O 1
ATOM 3090 N N . MET A 1 380 ? -15.390 19.176 -14.974 1.00 76.88 380 MET A N 1
ATOM 3091 C CA . MET A 1 380 ? -15.833 20.380 -15.693 1.00 76.88 380 MET A CA 1
ATOM 3092 C C . MET A 1 380 ? -15.409 20.435 -17.173 1.00 76.88 380 MET A C 1
ATOM 3094 O O . MET A 1 380 ? -15.303 21.501 -17.769 1.00 76.88 380 MET A O 1
ATOM 3098 N N . ARG A 1 381 ? -15.171 19.277 -17.799 1.00 66.88 381 ARG A N 1
ATOM 3099 C CA . ARG A 1 381 ? -14.737 19.166 -19.205 1.00 66.88 381 ARG A CA 1
ATOM 3100 C C . ARG A 1 381 ? -15.899 18.976 -20.176 1.00 66.88 381 ARG A C 1
ATOM 3102 O O . ARG A 1 381 ? -15.751 19.225 -21.369 1.00 66.88 381 ARG A O 1
ATOM 3109 N N . LYS A 1 382 ? -17.033 18.455 -19.702 1.00 78.44 382 LYS A N 1
ATOM 3110 C CA . LYS A 1 382 ? -18.229 18.153 -20.502 1.00 78.44 382 LYS A CA 1
ATOM 3111 C C . LYS A 1 382 ? -19.491 18.458 -19.698 1.00 78.44 382 LYS A C 1
ATOM 3113 O O . LYS A 1 382 ? -19.509 18.312 -18.482 1.00 78.44 382 LYS A O 1
ATOM 3118 N N . SER A 1 383 ? -20.559 18.835 -20.397 1.00 87.62 383 SER A N 1
ATOM 3119 C CA . SER A 1 383 ? -21.892 18.975 -19.798 1.00 87.62 383 SER A CA 1
ATOM 3120 C C . SER A 1 383 ? -22.408 17.618 -19.302 1.00 87.62 383 SER A C 1
ATOM 3122 O O . SER A 1 383 ? -22.241 16.609 -19.996 1.00 87.62 383 SER A O 1
ATOM 3124 N N . SER A 1 384 ? -23.060 17.613 -18.135 1.00 82.75 384 SER A N 1
ATOM 3125 C CA . SER A 1 384 ? -23.750 16.443 -17.576 1.00 82.75 384 SER A CA 1
ATOM 3126 C C . SER A 1 384 ? -24.759 15.865 -18.565 1.00 82.75 384 SER A C 1
ATOM 3128 O O . SER A 1 384 ? -24.687 14.679 -18.865 1.00 82.75 384 SER A O 1
ATOM 3130 N N . GLY A 1 385 ? -25.600 16.705 -19.179 1.00 84.88 385 GLY A N 1
ATOM 3131 C CA . GLY A 1 385 ? -26.609 16.276 -20.153 1.00 84.88 385 GLY A CA 1
ATOM 3132 C C . GLY A 1 385 ? -26.020 15.544 -21.362 1.00 84.88 385 GLY A C 1
ATOM 3133 O O . GLY A 1 385 ? -26.526 14.499 -21.754 1.00 84.88 385 GLY A O 1
ATOM 3134 N N . LYS A 1 386 ? -24.886 16.016 -21.903 1.00 86.62 386 LYS A N 1
ATOM 3135 C CA . LYS A 1 386 ? -24.197 15.336 -23.020 1.00 86.62 386 LYS A CA 1
ATOM 3136 C C . LYS A 1 386 ? -23.597 13.987 -22.618 1.00 86.62 386 LYS A C 1
ATOM 3138 O O . LYS A 1 386 ? -23.448 13.110 -23.465 1.00 86.62 386 LYS A O 1
ATOM 3143 N N . ILE A 1 387 ? -23.187 13.832 -21.358 1.00 86.38 387 ILE A N 1
ATOM 3144 C CA . ILE A 1 387 ? -22.693 12.550 -20.840 1.00 86.38 387 ILE A CA 1
ATOM 3145 C C . ILE A 1 387 ? -23.865 11.594 -20.627 1.00 86.38 387 ILE A C 1
ATOM 3147 O O . ILE A 1 387 ? -23.798 10.468 -21.113 1.00 86.38 387 ILE A O 1
ATOM 3151 N N . SER A 1 388 ? -24.941 12.056 -19.984 1.00 88.88 388 SER A N 1
ATOM 3152 C CA . SER A 1 388 ? -26.161 11.273 -19.779 1.00 88.88 388 SER A CA 1
ATOM 3153 C C . SER A 1 388 ? -26.749 10.802 -21.103 1.00 88.88 388 SER A C 1
ATOM 3155 O O . SER A 1 388 ? -26.999 9.616 -21.251 1.00 88.88 388 SER A O 1
ATOM 3157 N N . GLN A 1 389 ? -26.857 11.681 -22.105 1.00 91.75 389 GLN A N 1
ATOM 3158 C CA . GLN A 1 389 ? -27.354 11.319 -23.434 1.00 91.75 389 GLN A CA 1
ATOM 3159 C C . GLN A 1 389 ? -26.557 10.163 -24.053 1.00 91.75 389 GLN A C 1
ATOM 3161 O O . GLN A 1 389 ? -27.144 9.179 -24.484 1.00 91.75 389 GLN A O 1
ATOM 3166 N N . LYS A 1 390 ? -25.219 10.233 -24.033 1.00 91.75 390 LYS A N 1
ATOM 3167 C CA . LYS A 1 390 ? -24.361 9.159 -24.563 1.00 91.75 390 LYS A CA 1
ATOM 3168 C C . LYS A 1 390 ? -24.524 7.840 -23.816 1.00 91.75 390 LYS A C 1
ATOM 3170 O O . LYS A 1 390 ? -24.387 6.776 -24.412 1.00 91.75 390 LYS A O 1
ATOM 3175 N N . LEU A 1 391 ? -24.750 7.905 -22.505 1.00 92.69 391 LEU A N 1
ATOM 3176 C CA . LEU A 1 391 ? -25.013 6.718 -21.700 1.00 92.69 391 LEU A CA 1
ATOM 3177 C C . LEU A 1 391 ? -26.388 6.130 -22.046 1.00 92.69 391 LEU A C 1
ATOM 3179 O O . LEU A 1 391 ? -26.465 4.935 -22.298 1.00 92.69 391 LEU A O 1
ATOM 3183 N N . CYS A 1 392 ? -27.432 6.953 -22.158 1.00 94.69 392 CYS A N 1
ATOM 3184 C CA . CYS A 1 392 ? -28.765 6.504 -22.563 1.00 94.69 392 CYS A CA 1
ATOM 3185 C C . CYS A 1 392 ? -28.768 5.906 -23.976 1.00 94.69 392 CYS A C 1
ATOM 3187 O O . CYS A 1 392 ? -29.342 4.848 -24.181 1.00 94.69 392 CYS A O 1
ATOM 3189 N N . GLU A 1 393 ? -28.073 6.521 -24.938 1.00 93.56 393 GLU A N 1
ATOM 3190 C CA . GLU A 1 393 ? -27.930 5.986 -26.301 1.00 93.56 393 GLU A CA 1
ATOM 3191 C C . GLU A 1 393 ? -27.244 4.613 -26.314 1.00 93.56 393 GLU A C 1
ATOM 3193 O O . GLU A 1 393 ? -27.613 3.743 -27.100 1.00 93.56 393 GLU A O 1
ATOM 3198 N N . LYS A 1 394 ? -26.267 4.399 -25.423 1.00 93.44 394 LYS A N 1
ATOM 3199 C CA . LYS A 1 394 ? -25.550 3.125 -25.290 1.00 93.44 394 LYS A CA 1
ATOM 3200 C C . LYS A 1 394 ? -26.424 1.998 -24.724 1.00 93.44 394 LYS A C 1
ATOM 3202 O O . LYS A 1 394 ? -26.190 0.846 -25.069 1.00 93.44 394 LYS A O 1
ATOM 3207 N N . PHE A 1 395 ? -27.387 2.319 -23.863 1.00 94.19 395 PHE A N 1
ATOM 3208 C CA . PHE A 1 395 ? -28.287 1.360 -23.207 1.00 94.19 395 PHE A CA 1
ATOM 3209 C C . PHE A 1 395 ? -29.746 1.543 -23.654 1.00 94.19 395 PHE A C 1
ATOM 3211 O O . PHE A 1 395 ? -30.666 1.249 -22.902 1.00 94.19 395 PHE A O 1
ATOM 3218 N N . ARG A 1 396 ? -29.962 2.045 -24.876 1.00 92.50 396 ARG A N 1
ATOM 3219 C CA . ARG A 1 396 ? -31.277 2.463 -25.397 1.00 92.50 396 ARG A CA 1
ATOM 3220 C C . ARG A 1 396 ? -32.345 1.367 -25.429 1.00 92.50 396 ARG A C 1
ATOM 3222 O O . ARG A 1 396 ? -33.525 1.695 -25.451 1.00 92.50 396 ARG A O 1
ATOM 3229 N N . ASP A 1 397 ? -31.923 0.107 -25.473 1.00 93.56 397 ASP A N 1
ATOM 3230 C CA . ASP A 1 397 ? -32.811 -1.053 -25.569 1.00 93.56 397 ASP A CA 1
ATOM 3231 C C . ASP A 1 397 ? -33.134 -1.655 -24.186 1.00 93.56 397 ASP A C 1
ATOM 3233 O O . ASP A 1 397 ? -33.918 -2.594 -24.088 1.00 93.56 397 ASP A O 1
ATOM 3237 N N . GLU A 1 398 ? -32.557 -1.104 -23.113 1.00 94.44 398 GLU A N 1
ATOM 3238 C CA . GLU A 1 398 ? -32.802 -1.522 -21.733 1.00 94.44 398 GLU A CA 1
ATOM 3239 C C . GLU A 1 398 ? -33.803 -0.570 -21.048 1.00 94.44 398 GLU A C 1
ATOM 3241 O O . GLU A 1 398 ? -33.703 0.649 -21.208 1.00 94.44 398 GLU A O 1
ATOM 3246 N N . PRO A 1 399 ? -34.737 -1.070 -20.215 1.00 92.31 399 PRO A N 1
ATOM 3247 C CA . PRO A 1 399 ? -35.696 -0.218 -19.498 1.00 92.31 399 PRO A CA 1
ATOM 3248 C C . PRO A 1 399 ? -35.020 0.669 -18.438 1.00 92.31 399 PRO A C 1
ATOM 3250 O O . PRO A 1 399 ? -35.525 1.734 -18.071 1.00 92.31 399 PRO A O 1
ATOM 3253 N N . PHE A 1 400 ? -33.865 0.235 -17.936 1.00 95.75 400 PHE A N 1
ATOM 3254 C CA . PHE A 1 400 ? -33.005 0.961 -17.012 1.00 95.75 400 PHE A CA 1
ATOM 3255 C C . PHE A 1 400 ? -31.592 0.375 -17.049 1.00 95.75 400 PHE A C 1
ATOM 3257 O O . PHE A 1 400 ? -31.391 -0.785 -17.405 1.00 95.75 400 PHE A O 1
ATOM 3264 N N . PHE A 1 401 ? -30.603 1.156 -16.627 1.00 96.81 401 PHE A N 1
ATOM 3265 C CA . PHE A 1 401 ? -29.224 0.695 -16.514 1.00 96.81 401 PHE A CA 1
ATOM 3266 C C . PHE A 1 401 ? -28.501 1.341 -15.331 1.00 96.81 401 PHE A C 1
ATOM 3268 O O . PHE A 1 401 ? -28.800 2.455 -14.895 1.00 96.81 401 PHE A O 1
ATOM 3275 N N . GLY A 1 402 ? -27.522 0.620 -14.800 1.00 95.88 402 GLY A N 1
ATOM 3276 C CA . GLY A 1 402 ? -26.681 1.066 -13.705 1.00 95.88 402 GLY A CA 1
ATOM 3277 C C . GLY A 1 402 ? -25.592 2.040 -14.152 1.00 95.88 402 GLY A C 1
ATOM 3278 O O . GLY A 1 402 ? -24.923 1.864 -15.173 1.00 95.88 402 GLY A O 1
ATOM 3279 N N . THR A 1 403 ? -25.357 3.052 -13.332 1.00 94.69 403 THR A N 1
ATOM 3280 C CA . THR A 1 403 ? -24.222 3.971 -13.413 1.00 94.69 403 THR A CA 1
ATOM 3281 C C . THR A 1 403 ? -23.640 4.209 -12.022 1.00 94.69 403 THR A C 1
ATOM 3283 O O . THR A 1 403 ? -24.128 3.682 -11.022 1.00 94.69 403 THR A O 1
ATOM 3286 N N . PHE A 1 404 ? -22.576 4.995 -11.954 1.00 89.69 404 PHE A N 1
ATOM 3287 C CA . PHE A 1 404 ? -21.957 5.448 -10.724 1.00 89.69 404 PHE A CA 1
ATOM 3288 C C . PHE A 1 404 ? -21.749 6.953 -10.796 1.00 89.69 404 PHE A C 1
ATOM 3290 O O . PHE A 1 404 ? -21.138 7.453 -11.749 1.00 89.69 404 PHE A O 1
ATOM 3297 N N . TYR A 1 405 ? -22.232 7.667 -9.785 1.00 84.56 405 TYR A N 1
ATOM 3298 C CA . TYR A 1 405 ? -21.934 9.078 -9.585 1.00 84.56 405 TYR A CA 1
ATOM 3299 C C . TYR A 1 405 ? -20.838 9.183 -8.524 1.00 84.56 405 TYR A C 1
ATOM 3301 O O . TYR A 1 405 ? -21.060 8.926 -7.345 1.00 84.56 405 TYR A O 1
ATOM 3309 N N . GLY A 1 406 ? -19.604 9.452 -8.959 1.00 82.69 406 GLY A N 1
ATOM 3310 C CA . GLY A 1 406 ? -18.439 9.257 -8.097 1.00 82.69 406 GLY A CA 1
ATOM 3311 C C . GLY A 1 406 ? -18.263 7.778 -7.742 1.00 82.69 406 GLY A C 1
ATOM 3312 O O . GLY A 1 406 ? -18.009 6.951 -8.618 1.00 82.69 406 GLY A O 1
ATOM 3313 N N . THR A 1 407 ? -18.392 7.445 -6.459 1.00 74.44 407 THR A N 1
ATOM 3314 C CA . THR A 1 407 ? -18.339 6.061 -5.965 1.00 74.44 407 THR A CA 1
ATOM 3315 C C . THR A 1 407 ? -19.718 5.462 -5.723 1.00 74.44 407 THR A C 1
ATOM 3317 O O . THR A 1 407 ? -19.812 4.264 -5.484 1.00 74.44 407 THR A O 1
ATOM 3320 N N . ASP A 1 408 ? -20.789 6.245 -5.783 1.00 81.00 408 ASP A N 1
ATOM 3321 C CA . ASP A 1 408 ? -22.109 5.775 -5.376 1.00 81.00 408 ASP A CA 1
ATOM 3322 C C . ASP A 1 408 ? -22.875 5.190 -6.569 1.00 81.00 408 ASP A C 1
ATOM 3324 O O . ASP A 1 408 ? -22.865 5.789 -7.651 1.00 81.00 408 ASP A O 1
ATOM 3328 N N . PRO A 1 409 ? -23.515 4.013 -6.426 1.00 88.38 409 PRO A N 1
ATOM 3329 C CA . PRO A 1 409 ? -24.380 3.471 -7.466 1.00 88.38 409 PRO A CA 1
ATOM 3330 C C . PRO A 1 409 ? -25.552 4.419 -7.748 1.00 88.38 409 PRO A C 1
ATOM 3332 O O . PRO A 1 409 ? -26.220 4.875 -6.826 1.00 88.38 409 PRO A O 1
ATOM 3335 N N . ALA A 1 410 ? -25.837 4.669 -9.023 1.00 91.38 410 ALA A N 1
ATOM 3336 C CA . ALA A 1 410 ? -26.961 5.476 -9.486 1.00 91.38 410 ALA A CA 1
ATOM 3337 C C . ALA A 1 410 ? -27.693 4.750 -10.623 1.00 91.38 410 ALA A C 1
ATOM 3339 O O . ALA A 1 410 ? -27.055 4.279 -11.566 1.00 91.38 410 ALA A O 1
ATOM 3340 N N . LEU A 1 411 ? -29.018 4.637 -10.540 1.00 94.12 411 LEU A N 1
ATOM 3341 C CA . LEU A 1 411 ? -29.834 4.013 -11.584 1.00 94.12 411 LEU A CA 1
ATOM 3342 C C . LEU A 1 411 ? -30.288 5.074 -12.586 1.00 94.12 411 LEU A C 1
ATOM 3344 O O . LEU A 1 411 ? -30.796 6.119 -12.187 1.00 94.12 411 LEU A O 1
ATOM 3348 N N . VAL A 1 412 ? -30.140 4.795 -13.877 1.00 94.69 412 VAL A N 1
ATOM 3349 C CA . VAL A 1 412 ? -30.753 5.590 -14.944 1.00 94.69 412 VAL A CA 1
ATOM 3350 C C . VAL A 1 412 ? -31.947 4.812 -15.479 1.00 94.69 412 VAL A C 1
ATOM 3352 O O . VAL A 1 412 ? -31.803 3.651 -15.853 1.00 94.69 412 VAL A O 1
ATOM 3355 N N . ILE A 1 413 ? -33.120 5.442 -15.498 1.00 94.81 413 ILE A N 1
ATOM 3356 C CA . ILE A 1 413 ? -34.384 4.827 -15.916 1.00 94.81 413 ILE A CA 1
ATOM 3357 C C . ILE A 1 413 ? -34.789 5.427 -17.262 1.00 94.81 413 ILE A C 1
ATOM 3359 O O . ILE A 1 413 ? -34.794 6.649 -17.409 1.00 94.81 413 ILE A O 1
ATOM 3363 N N . LEU A 1 414 ? -35.096 4.567 -18.233 1.00 92.94 414 LEU A N 1
ATOM 3364 C CA . LEU A 1 414 ? -35.520 4.949 -19.583 1.00 92.94 414 LEU A CA 1
ATOM 3365 C C . LEU A 1 414 ? -36.994 4.613 -19.845 1.00 92.94 414 LEU A C 1
ATOM 3367 O O . LEU A 1 414 ? -37.634 5.300 -20.635 1.00 92.94 414 LEU A O 1
ATOM 3371 N N . ASP A 1 415 ? -37.537 3.597 -19.169 1.00 93.56 415 ASP A N 1
ATOM 3372 C CA . ASP A 1 415 ? -38.933 3.174 -19.296 1.00 93.56 415 ASP A CA 1
ATOM 3373 C C . ASP A 1 415 ? -39.906 4.206 -18.676 1.00 93.56 415 ASP A C 1
ATOM 3375 O O . ASP A 1 415 ? -39.861 4.438 -17.459 1.00 93.56 415 ASP A O 1
ATOM 3379 N N . PRO A 1 416 ? -40.812 4.814 -19.471 1.00 93.75 416 PRO A N 1
ATOM 3380 C CA . PRO A 1 416 ? -41.788 5.789 -18.987 1.00 93.75 416 PRO A CA 1
ATOM 3381 C C . PRO A 1 416 ? -42.702 5.278 -17.869 1.00 93.75 416 PRO A C 1
ATOM 3383 O O . PRO A 1 416 ? -43.063 6.055 -16.983 1.00 93.75 416 PRO A O 1
ATOM 3386 N N . GLU A 1 417 ? -43.063 3.993 -17.869 1.00 93.38 417 GLU A N 1
ATOM 3387 C CA . GLU A 1 417 ? -43.935 3.430 -16.834 1.00 93.38 417 GLU A CA 1
ATOM 3388 C C . GLU A 1 417 ? -43.195 3.331 -15.495 1.00 93.38 417 GLU A C 1
ATOM 3390 O O . GLU A 1 417 ? -43.751 3.667 -14.447 1.00 93.38 417 GLU A O 1
ATOM 3395 N N . VAL A 1 418 ? -41.905 2.980 -15.517 1.00 92.00 418 VAL A N 1
ATOM 3396 C CA . VAL A 1 418 ? -41.057 2.966 -14.314 1.00 92.00 418 VAL A CA 1
ATOM 3397 C C . VAL A 1 418 ? -40.796 4.391 -13.816 1.00 92.00 418 VAL A C 1
ATOM 3399 O O . VAL A 1 418 ? -40.876 4.653 -12.616 1.00 92.00 418 VAL A O 1
ATOM 3402 N N . ILE A 1 419 ? -40.556 5.342 -14.724 1.00 92.12 419 ILE A N 1
ATOM 3403 C CA . ILE A 1 419 ? -40.416 6.768 -14.387 1.00 92.12 419 ILE A CA 1
ATOM 3404 C C . ILE A 1 419 ? -41.681 7.285 -13.685 1.00 92.12 419 ILE A C 1
ATOM 3406 O O . ILE A 1 419 ? -41.599 7.978 -12.667 1.00 92.12 419 ILE A O 1
ATOM 3410 N N . LYS A 1 420 ? -42.863 6.921 -14.192 1.00 92.44 420 LYS A N 1
ATOM 3411 C CA . LYS A 1 420 ? -44.148 7.299 -13.597 1.00 92.44 420 LYS A CA 1
ATOM 3412 C C . LYS A 1 420 ? -44.301 6.757 -12.178 1.00 92.44 420 LYS A C 1
ATOM 3414 O O . LYS A 1 420 ? -44.794 7.493 -11.323 1.00 92.44 420 LYS A O 1
ATOM 3419 N N . LEU A 1 421 ? -43.868 5.522 -11.902 1.00 91.75 421 LEU A N 1
ATOM 3420 C CA . LEU A 1 421 ? -43.879 4.960 -10.544 1.00 91.75 421 LEU A CA 1
ATOM 3421 C C . LEU A 1 421 ? -43.045 5.811 -9.581 1.00 91.75 421 LEU A C 1
ATOM 3423 O O . LEU A 1 421 ? -43.563 6.218 -8.540 1.00 91.75 421 LEU A O 1
ATOM 3427 N N . VAL A 1 422 ? -41.809 6.149 -9.970 1.00 91.31 422 VAL A N 1
ATOM 3428 C CA . VAL A 1 422 ? -40.878 6.962 -9.166 1.00 91.31 422 VAL A CA 1
ATOM 3429 C C . VAL A 1 422 ? -41.453 8.345 -8.851 1.00 91.31 422 VAL A C 1
ATOM 3431 O O . VAL A 1 422 ? -41.341 8.813 -7.720 1.00 91.31 422 VAL A O 1
ATOM 3434 N N . PHE A 1 423 ? -42.104 8.994 -9.821 1.00 90.00 423 PHE A N 1
ATOM 3435 C CA . PHE A 1 423 ? -42.668 10.334 -9.630 1.00 90.00 423 PHE A CA 1
ATOM 3436 C C . PHE A 1 423 ? -44.038 10.370 -8.948 1.00 90.00 423 PHE A C 1
ATOM 3438 O O . PHE A 1 423 ? -44.446 11.438 -8.494 1.00 90.00 423 PHE A O 1
ATOM 3445 N N . THR A 1 424 ? -44.776 9.257 -8.906 1.00 92.12 424 THR A N 1
ATOM 3446 C CA . THR A 1 424 ? -46.167 9.254 -8.424 1.00 92.12 424 THR A CA 1
ATOM 3447 C C . THR A 1 424 ? -46.407 8.183 -7.365 1.00 92.12 424 THR A C 1
ATOM 3449 O O . THR A 1 424 ? -46.244 8.450 -6.177 1.00 92.12 424 THR A O 1
ATOM 3452 N N . LYS A 1 425 ? -46.799 6.975 -7.783 1.00 85.19 425 LYS A N 1
ATOM 3453 C CA . LYS A 1 425 ? -47.306 5.897 -6.925 1.00 85.19 425 LYS A CA 1
ATOM 3454 C C . LYS A 1 425 ? -46.340 5.518 -5.803 1.00 85.19 425 LYS A C 1
ATOM 3456 O O . LYS A 1 425 ? -46.782 5.326 -4.675 1.00 85.19 425 LYS A O 1
ATOM 3461 N N . ASP A 1 426 ? -45.047 5.475 -6.112 1.00 92.06 426 ASP A N 1
ATOM 3462 C CA . ASP A 1 426 ? -44.002 5.030 -5.193 1.00 92.06 426 ASP A CA 1
ATOM 3463 C C . ASP A 1 426 ? -43.124 6.195 -4.708 1.00 92.06 426 ASP A C 1
ATOM 3465 O O . ASP A 1 426 ? -42.090 5.965 -4.083 1.00 92.06 426 ASP A O 1
ATOM 3469 N N . PHE A 1 427 ? -43.537 7.451 -4.944 1.00 90.69 427 PHE A N 1
ATOM 3470 C CA . PHE A 1 427 ? -42.756 8.650 -4.607 1.00 90.69 427 PHE A CA 1
ATOM 3471 C C . PHE A 1 427 ? -42.305 8.688 -3.144 1.00 90.69 427 PHE A C 1
ATOM 3473 O O . PHE A 1 427 ? -41.234 9.205 -2.850 1.00 90.69 427 PHE A O 1
ATOM 3480 N N . TYR A 1 428 ? -43.069 8.086 -2.229 1.00 90.62 428 TYR A N 1
ATOM 3481 C CA . TYR A 1 428 ? -42.683 7.938 -0.824 1.00 90.62 428 TYR A CA 1
ATOM 3482 C C . TYR A 1 428 ? -41.273 7.340 -0.641 1.00 90.62 428 TYR A C 1
ATOM 3484 O O . TYR A 1 428 ? -40.534 7.766 0.240 1.00 90.62 428 TYR A O 1
ATOM 3492 N N . TYR A 1 429 ? -40.869 6.393 -1.493 1.00 89.38 429 TYR A N 1
ATOM 3493 C CA . TYR A 1 429 ? -39.541 5.772 -1.450 1.00 89.38 429 TYR A CA 1
ATOM 3494 C C . TYR A 1 429 ? -38.456 6.591 -2.171 1.00 89.38 429 TYR A C 1
ATOM 3496 O O . TYR A 1 429 ? -37.270 6.309 -2.014 1.00 89.38 429 TYR A O 1
ATOM 3504 N N . PHE A 1 430 ? -38.850 7.606 -2.946 1.00 88.00 430 PHE A N 1
ATOM 3505 C CA . PHE A 1 430 ? -37.985 8.414 -3.814 1.00 88.00 430 PHE A CA 1
ATOM 3506 C C . PHE A 1 430 ? -38.089 9.921 -3.525 1.00 88.00 430 PHE A C 1
ATOM 3508 O O . PHE A 1 430 ? -37.712 10.745 -4.354 1.00 88.00 430 PHE A O 1
ATOM 3515 N N . SER A 1 431 ? -38.602 10.302 -2.353 1.00 84.62 431 SER A N 1
ATOM 3516 C CA . SER A 1 431 ? -38.932 11.696 -2.033 1.00 84.62 431 SER A CA 1
ATOM 3517 C C . SER A 1 431 ? -37.723 12.562 -1.678 1.00 84.62 431 SER A C 1
ATOM 3519 O O . SER A 1 431 ? -37.857 13.771 -1.496 1.00 84.62 431 SER A O 1
ATOM 3521 N N . SER A 1 432 ? -36.550 11.947 -1.535 1.00 81.75 432 SER A N 1
ATOM 3522 C CA . SER A 1 432 ? -35.325 12.606 -1.100 1.00 81.75 432 SER A CA 1
ATOM 3523 C C . SER A 1 432 ? -34.438 13.051 -2.265 1.00 81.75 432 SER A C 1
ATOM 3525 O O . SER A 1 432 ? -34.523 12.523 -3.372 1.00 81.75 432 SER A O 1
ATOM 3527 N N . ARG A 1 433 ? -33.564 14.024 -1.997 1.00 78.12 433 ARG A N 1
ATOM 3528 C CA . ARG A 1 433 ? -32.528 14.515 -2.916 1.00 78.12 433 ARG A CA 1
ATOM 3529 C C . ARG A 1 433 ? -31.139 14.177 -2.381 1.00 78.12 433 ARG A C 1
ATOM 3531 O O . ARG A 1 433 ? -30.985 13.733 -1.242 1.00 78.12 433 ARG A O 1
ATOM 3538 N N . GLU A 1 434 ? -30.126 14.368 -3.216 1.00 72.56 434 GLU A N 1
ATOM 3539 C CA . GLU A 1 434 ? -28.736 14.095 -2.875 1.00 72.56 434 GLU A CA 1
ATOM 3540 C C . GLU A 1 434 ? -28.343 14.781 -1.556 1.00 72.56 434 GLU A C 1
ATOM 3542 O O . GLU A 1 434 ? -28.705 15.928 -1.305 1.00 72.56 434 GLU A O 1
ATOM 3547 N N . GLY A 1 435 ? -27.604 14.070 -0.699 1.00 66.62 435 GLY A N 1
ATOM 3548 C CA . GLY A 1 435 ? -27.085 14.642 0.546 1.00 66.62 435 GLY A CA 1
ATOM 3549 C C . GLY A 1 435 ? -28.089 14.767 1.697 1.00 66.62 435 GLY A C 1
ATOM 3550 O O . GLY A 1 435 ? -27.777 15.460 2.658 1.00 66.62 435 GLY A O 1
ATOM 3551 N N . MET A 1 436 ? -29.241 14.080 1.652 1.00 71.00 436 MET A N 1
ATOM 3552 C CA . MET A 1 436 ? -30.303 14.132 2.678 1.00 71.00 436 MET A CA 1
ATOM 3553 C C . MET A 1 436 ? -29.804 14.181 4.128 1.00 71.00 436 MET A C 1
ATOM 3555 O O . MET A 1 436 ? -30.213 15.053 4.891 1.00 71.00 436 MET A O 1
ATOM 3559 N N . ASP A 1 437 ? -28.891 13.282 4.498 1.00 74.81 437 ASP A N 1
ATOM 3560 C CA . ASP A 1 437 ? -28.388 13.167 5.871 1.00 74.81 437 ASP A CA 1
ATOM 3561 C C . ASP A 1 437 ? -27.524 14.363 6.306 1.00 74.81 437 ASP A C 1
ATOM 3563 O O . ASP A 1 437 ? -27.222 14.516 7.487 1.00 74.81 437 ASP A O 1
ATOM 3567 N N . TYR A 1 438 ? -27.129 15.226 5.370 1.00 75.62 438 TYR A N 1
ATOM 3568 C CA . TYR A 1 438 ? -26.233 16.365 5.572 1.00 75.62 438 TYR A CA 1
ATOM 3569 C C . TYR A 1 438 ? -26.880 17.711 5.266 1.00 75.62 438 TYR A C 1
ATOM 3571 O O . TYR A 1 438 ? -26.332 18.736 5.662 1.00 75.62 438 TYR A O 1
ATOM 3579 N N . ASN A 1 439 ? -28.047 17.705 4.625 1.00 72.88 439 ASN A N 1
ATOM 3580 C CA . ASN A 1 439 ? -28.762 18.908 4.223 1.00 72.88 439 ASN A CA 1
ATOM 3581 C C . ASN A 1 439 ? -29.023 19.864 5.392 1.00 72.88 439 ASN A C 1
ATOM 3583 O O . ASN A 1 439 ? -28.852 21.058 5.223 1.00 72.88 439 ASN A O 1
ATOM 3587 N N . HIS A 1 440 ? -29.235 19.350 6.610 1.00 72.94 440 HIS A N 1
ATOM 3588 C CA . HIS A 1 440 ? -29.342 20.137 7.852 1.00 72.94 440 HIS A CA 1
ATOM 3589 C C . HIS A 1 440 ? -28.168 21.102 8.142 1.00 72.94 440 HIS A C 1
ATOM 3591 O O . HIS A 1 440 ? -28.213 21.848 9.120 1.00 72.94 440 HIS A O 1
ATOM 3597 N N . ARG A 1 441 ? -27.078 21.037 7.369 1.00 73.56 441 ARG A N 1
ATOM 3598 C CA . ARG A 1 441 ? -25.903 21.915 7.465 1.00 73.56 441 ARG A CA 1
ATOM 3599 C C . ARG A 1 441 ? -25.882 23.027 6.420 1.00 73.56 441 ARG A C 1
ATOM 3601 O O . ARG A 1 441 ? -25.013 23.889 6.498 1.00 73.56 441 ARG A O 1
ATOM 3608 N N . GLU A 1 442 ? -26.794 22.995 5.459 1.00 72.19 442 GLU A N 1
ATOM 3609 C CA . GLU A 1 442 ? -26.905 23.959 4.373 1.00 72.19 442 GLU A CA 1
ATOM 3610 C C . GLU A 1 442 ? -28.077 24.909 4.634 1.00 72.19 442 GLU A C 1
ATOM 3612 O O . GLU A 1 442 ? -29.089 24.539 5.219 1.00 72.19 442 GLU A O 1
ATOM 3617 N N . ILE A 1 443 ? -27.950 26.156 4.179 1.00 70.44 443 ILE A N 1
ATOM 3618 C CA . ILE A 1 443 ? -28.985 27.197 4.356 1.00 70.44 443 ILE A CA 1
ATOM 3619 C C . ILE A 1 443 ? -30.208 26.931 3.456 1.00 70.44 443 ILE A C 1
ATOM 3621 O O . ILE A 1 443 ? -31.267 27.533 3.612 1.00 70.44 443 ILE A O 1
ATOM 3625 N N . THR A 1 444 ? -30.054 26.046 2.473 1.00 60.09 444 THR A N 1
ATOM 3626 C CA . THR A 1 444 ? -31.027 25.764 1.414 1.00 60.09 444 THR A CA 1
ATOM 3627 C C . THR A 1 444 ? -32.015 24.645 1.749 1.00 60.09 444 THR A C 1
ATOM 3629 O O . THR A 1 444 ? -32.765 24.223 0.866 1.00 60.09 444 THR A O 1
ATOM 3632 N N . THR A 1 445 ? -32.053 24.193 3.002 1.00 53.47 445 THR A N 1
ATOM 3633 C CA . THR A 1 445 ? -33.055 23.263 3.550 1.00 53.47 445 THR A CA 1
ATOM 3634 C C . THR A 1 445 ? -33.591 23.772 4.867 1.00 53.47 445 THR A C 1
ATOM 3636 O O . THR A 1 445 ? -34.795 23.550 5.115 1.00 53.47 445 THR A O 1
#

Radius of gyration: 24.9 Å; chains: 1; bounding box: 76×52×59 Å

pLDDT: mean 86.06, std 9.39, range [45.34, 98.62]

Organism: Operophtera brumata (NCBI:txid104452)

InterPro domains:
  IPR001128 Cytochrome P450 [PF00067] (1-342)
  IPR001128 Cytochrome P450 [PR00385] (202-219)
  IPR001128 Cytochrome P450 [PR00385] (256-267)
  IPR001128 Cytochrome P450 [PR00385] (332-341)
  IPR002402 Cytochrome P450, E-class, group II [PR00464] (6-26)
  IPR002402 Cytochrome P450, E-class, group II [PR00464] (61-79)
  IPR002402 Cytochrome P450, E-class, group II [PR00464] (290-305)
  IPR036396 Cytochrome P450 superfamily [G3DSA:1.10.630.10] (1-343)
  IPR036396 Cytochrome P450 superfamily [G3DSA:1.10.630.10] (345-444)
  IPR036396 Cytochrome P450 superfamily [SSF48264] (1-342)
  IPR036396 Cytochrome P450 superfamily [SSF48264] (354-437)
  IPR050476 Insect Cytochrome P450 Detoxification [PTHR24292] (2-342)

Sequence (445 aa):
MFFAHGDKWRIVRQNLTPLFSSARMKSMFHLIQKCAYMFEDMMDYETRMSNVIGAKTLMTRYTMDCICSCAFGVEANTQARNAEKNPFTIIGQIVFTSSYCEAMRIIGRTLWPKIFYGLGFKWFPSELDNFFFKLMTGVFESRNYKPSPRNDFVDLLLNLKNNEKNIIGDSMSNLKTGGSKKVELEVTNELLVSQCVVFFSAGFETSASALGLTLYELAKNQDAQRRAQKEVDKYLERHGNKLTYDCVKELPYINACVAETTRLYPVFGFLTREVVEDYTFPSGLQLGRGARVHLPVYYLHHNADHFPEPESYKPERFLPGAEHEIKPFTFFPFGEGPRYCIVTLLYYVTTKTFNYWEKKKVPYAKPVPFFGNYAGHIQMRKSSGKISQKLCEKFRDEPFFGTFYGTDPALVILDPEVIKLVFTKDFYYFSSREGMDYNHREITT

Secondary structure (DSSP, 8-state):
-TT--HHHHHHHHHHHGGGG-HHHHHHHHHHHHHHHHHHHHHHHHHHHH-S---HHHHHHHHHHHHHIIIII-----TTSTTGGG-HHHHHHHHHH---HHHHHHHHHHHH-HHHHHHTT--SS-HHHHHHHHHHHHHHHHHTTT---TT--HHHHHHHHHHH-SEEEEE-TTHHHH----EEEEE--HHHHHHHHHHHHHHHHHHHHHHHHHHHHHHHH-HHHHHHHHHHHHHHHHHTTT---TTHHHH-HHHHHHHHHHHHHS-SSS-EEEE-SS-EE-TTS-EE-TT-EEEE-HHHHHT-TTTSSSTTS--GGGGSTT-GGGS-TTT--TT--GGGS-SSSHHHHHHHTTTTHHHHTT--BPPPBTTTBT-HHHHTTSS-HHHHHHHHHHHTTTSSEEEEEETTEEEEEE--HHHHHHHHTTTGGGS---TTTTTGGGSTT-